Protein 6J9Y (pdb70)

Secondary structure (DSSP, 8-state):
--EEEEE---TTSTTHHHHHHHHHHHHHHHHT-EEEEE---SSHHHHHHHHHHHHHTT-TT-SEEEEETT-HHHHGGGB---GGGS-HHHHTTS-HHHHHHTEETTEE--EEEEEEE-EEEEEHHHHHHTT--S--SBHHHHHHHHHHHHHHHHHTT-TT-EEEE---SSSHHHHHHHHHHHHHTT---SB-TTS-B---SHHHHHHHHHHHHHBTTTB-GGGGG--HHHHHHHHHTT-EEEEEE-THHHHHHTSTT-TTTTSEEEEPPPBSSTTSPP--BEEEEEEEEBTT-S-HHHHHHHHHHHTSHHHHHHHHHHH-PEES-GGGGG-HHHHHH-THHHHHHHHHHTPBPPTHHHHGGGHHHHHHHHHHHHHHHHTTSS-HHHHHHHHHHHHHHHHTT---

B-factor: mean 18.44, std 10.46, range [7.39, 80.71]

Nearest PDB structures (foldseek):
  6jar-assembly1_A  TM=1.002E+00  e=4.541E-78  Thermus thermophilus HB8
  6jbe-assembly1_A  TM=1.002E+00  e=1.506E-77  Thermus thermophilus HB8
  6j9w-assembly1_A  TM=1.002E+00  e=2.460E-77  Thermus thermophilus HB8
  6jai-assembly1_A  TM=1.002E+00  e=6.215E-77  Thermus thermophilus HB8
  6jaz-assembly1_A  TM=1.002E+00  e=1.262E-76  Thermus thermophilus HB8

CATH classification: 3.40.190.10

Organism: Thermus thermophilus (strain ATCC 27634 / DSM 579 / HB8) (NCBI:txid300852)

Structure (mmCIF, N/CA/C/O backbone):
data_6J9Y
#
_entry.id   6J9Y
#
_cell.length_a   85.240
_cell.length_b   85.240
_cell.length_c   145.680
_cell.angle_alpha   90.000
_cell.angle_beta   90.000
_cell.angle_gamma   90.000
#
_symmetry.space_group_name_H-M   'P 41 21 2'
#
loop_
_entity.id
_entity.type
_entity.pdbx_description
1 polymer 'ABC transporter, periplasmic substrate-binding protein'
2 branched alpha-D-glucopyranose-(1-4)-alpha-D-glucopyranose
3 non-polymer 'CITRIC ACID'
4 non-polymer 1,2-ETHANEDIOL
5 non-polymer 'CARBONATE ION'
6 water water
#
loop_
_atom_site.group_PDB
_atom_site.id
_atom_site.type_symbol
_atom_site.label_atom_id
_atom_site.label_alt_id
_atom_site.label_comp_id
_atom_site.label_asym_id
_atom_site.label_entity_id
_atom_site.label_seq_id
_atom_site.pdbx_PDB_ins_code
_atom_site.Cartn_x
_atom_site.Cartn_y
_atom_site.Cartn_z
_atom_site.occupancy
_atom_site.B_iso_or_equiv
_atom_site.auth_seq_id
_atom_site.auth_comp_id
_atom_site.auth_asym_id
_atom_site.auth_atom_id
_atom_site.pdbx_PDB_model_num
ATOM 1 N N . GLY A 1 3 ? -24.500 -52.481 -36.993 1.00 41.01 3 GLY A N 1
ATOM 2 C CA . GLY A 1 3 ? -25.224 -51.687 -35.941 1.00 39.89 3 GLY A CA 1
ATOM 3 C C . GLY A 1 3 ? -24.480 -50.392 -35.700 1.00 33.95 3 GLY A C 1
ATOM 4 O O . GLY A 1 3 ? -23.477 -50.158 -36.340 1.00 35.38 3 GLY A O 1
ATOM 5 N N . PRO A 1 4 ? -24.965 -49.558 -34.751 1.00 31.87 4 PRO A N 1
ATOM 6 C CA . PRO A 1 4 ? -24.324 -48.278 -34.441 1.00 29.21 4 PRO A CA 1
ATOM 7 C C . PRO A 1 4 ? -22.827 -48.426 -34.089 1.00 24.68 4 PRO A C 1
ATOM 8 O O . PRO A 1 4 ? -22.400 -49.436 -33.514 1.00 25.46 4 PRO A O 1
ATOM 12 N N . VAL A 1 5 ? -22.076 -47.357 -34.365 1.00 23.37 5 VAL A N 1
ATOM 13 C CA . VAL A 1 5 ? -20.713 -47.287 -33.901 1.00 20.92 5 VAL A CA 1
ATOM 14 C C . VAL A 1 5 ? -20.752 -46.164 -32.843 1.00 20.28 5 VAL A C 1
ATOM 15 O O . VAL A 1 5 ? -21.074 -45.007 -33.179 1.00 23.02 5 VAL A O 1
ATOM 19 N N . ILE A 1 6 ? -20.374 -46.491 -31.617 1.00 17.62 6 ILE A N 1
ATOM 20 C CA . ILE A 1 6 ? -20.437 -45.477 -30.519 1.00 16.54 6 ILE A CA 1
ATOM 21 C C . ILE A 1 6 ? -19.009 -44.913 -30.373 1.00 16.69 6 ILE A C 1
ATOM 22 O O . ILE A 1 6 ? -18.044 -45.650 -30.170 1.00 17.89 6 ILE A O 1
ATOM 27 N N . ARG A 1 7 ? -18.874 -43.615 -30.515 1.00 15.27 7 ARG A N 1
ATOM 28 C CA . ARG A 1 7 ? -17.599 -42.968 -30.690 1.00 14.05 7 ARG A CA 1
ATOM 29 C C . ARG A 1 7 ? -17.401 -42.095 -29.425 1.00 14.87 7 ARG A C 1
ATOM 30 O O . ARG A 1 7 ? -18.297 -41.339 -29.008 1.00 14.63 7 ARG A O 1
ATOM 38 N N . VAL A 1 8 ? -16.224 -42.266 -28.815 1.00 13.05 8 VAL A N 1
ATOM 39 C CA . VAL A 1 8 ? -15.956 -41.656 -27.499 1.00 12.77 8 VAL A CA 1
ATOM 40 C C . VAL A 1 8 ? -14.723 -40.745 -27.611 1.00 12.50 8 VAL A C 1
ATOM 41 O O . VAL A 1 8 ? -13.632 -41.209 -27.991 1.00 11.92 8 VAL A O 1
ATOM 45 N N . ALA A 1 9 ? -14.879 -39.483 -27.210 1.00 12.41 9 ALA A N 1
ATOM 46 C CA . ALA A 1 9 ? -13.770 -38.533 -27.070 1.00 13.55 9 ALA A CA 1
ATOM 47 C C . ALA A 1 9 ? -13.407 -38.476 -25.616 1.00 15.46 9 ALA A C 1
ATOM 48 O O . ALA A 1 9 ? -14.124 -37.929 -24.800 1.00 14.25 9 ALA A O 1
ATOM 50 N N . GLY A 1 10 ? -12.349 -39.223 -25.331 1.00 17.73 10 GLY A N 1
ATOM 51 C CA . GLY A 1 10 ? -12.071 -39.576 -24.001 1.00 21.94 10 GLY A CA 1
ATOM 52 C C . GLY A 1 10 ? -10.736 -39.022 -23.640 1.00 17.24 10 GLY A C 1
ATOM 53 O O . GLY A 1 10 ? -10.214 -38.100 -24.349 1.00 17.87 10 GLY A O 1
ATOM 54 N N . ASP A 1 11 ? -10.215 -39.578 -22.642 1.00 16.68 11 ASP A N 1
ATOM 55 C CA . ASP A 1 11 ? -8.969 -38.965 -21.917 1.00 15.16 11 ASP A CA 1
ATOM 56 C C . ASP A 1 11 ? -7.803 -39.068 -22.903 1.00 16.58 11 ASP A C 1
ATOM 57 O O . ASP A 1 11 ? -7.756 -40.029 -23.809 1.00 19.52 11 ASP A O 1
ATOM 62 N N . SER A 1 12 ? -6.730 -38.410 -22.587 1.00 11.84 12 SER A N 1
ATOM 63 C CA . SER A 1 12 ? -5.647 -38.299 -23.551 1.00 11.39 12 SER A CA 1
ATOM 64 C C . SER A 1 12 ? -4.603 -39.382 -23.381 1.00 11.85 12 SER A C 1
ATOM 65 O O . SER A 1 12 ? -4.111 -39.620 -22.217 1.00 12.39 12 SER A O 1
ATOM 68 N N . THR A 1 13 ? -4.084 -39.970 -24.467 1.00 11.33 13 THR A N 1
ATOM 69 C CA . THR A 1 13 ? -2.946 -40.834 -24.368 1.00 12.20 13 THR A CA 1
ATOM 70 C C . THR A 1 13 ? -1.650 -40.137 -24.081 1.00 13.26 13 THR A C 1
ATOM 71 O O . THR A 1 13 ? -0.644 -40.787 -23.803 1.00 14.97 13 THR A O 1
ATOM 75 N N . ALA A 1 14 ? -1.640 -38.822 -24.026 1.00 11.62 14 ALA A N 1
ATOM 76 C CA . ALA A 1 14 ? -0.470 -38.031 -23.700 1.00 12.79 14 ALA A CA 1
ATOM 77 C C . ALA A 1 14 ? -0.340 -37.740 -22.225 1.00 13.26 14 ALA A C 1
ATOM 78 O O . ALA A 1 14 ? 0.541 -37.007 -21.842 1.00 15.27 14 ALA A O 1
ATOM 80 N N . VAL A 1 15 ? -1.299 -38.180 -21.385 1.00 11.92 15 VAL A N 1
ATOM 81 C CA . VAL A 1 15 ? -1.158 -38.050 -19.945 1.00 11.36 15 VAL A CA 1
ATOM 82 C C . VAL A 1 15 ? -1.213 -39.408 -19.272 1.00 12.42 15 VAL A C 1
ATOM 83 O O . VAL A 1 15 ? -2.281 -40.019 -19.102 1.00 12.12 15 VAL A O 1
ATOM 87 N N . GLY A 1 16 ? -0.038 -39.853 -18.833 1.00 11.86 16 GLY A N 1
ATOM 88 C CA . GLY A 1 16 ? 0.034 -41.158 -18.166 1.00 11.53 16 GLY A CA 1
ATOM 89 C C . GLY A 1 16 ? -0.661 -42.249 -18.932 1.00 12.99 16 GLY A C 1
ATOM 90 O O . GLY A 1 16 ? -0.437 -42.346 -20.127 1.00 13.34 16 GLY A O 1
ATOM 91 N N . GLU A 1 17 ? -1.372 -43.122 -18.244 1.00 12.22 17 GLU A N 1
ATOM 92 C CA . GLU A 1 17 ? -2.065 -44.254 -18.816 1.00 13.60 17 GLU A CA 1
ATOM 93 C C . GLU A 1 17 ? -3.522 -43.975 -19.042 1.00 13.64 17 GLU A C 1
ATOM 94 O O . GLU A 1 17 ? -4.255 -44.896 -19.416 1.00 13.67 17 GLU A O 1
ATOM 100 N N . GLY A 1 18 ? -3.982 -42.735 -18.828 1.00 12.84 18 GLY A N 1
ATOM 101 C CA . GLY A 1 18 ? -5.399 -42.464 -18.854 1.00 12.71 18 GLY A CA 1
ATOM 102 C C . GLY A 1 18 ? -6.103 -42.837 -20.164 1.00 12.94 18 GLY A C 1
ATOM 103 O O . GLY A 1 18 ? -7.166 -43.384 -20.210 1.00 13.51 18 GLY A O 1
ATOM 104 N N . GLY A 1 19 ? -5.522 -42.396 -21.277 1.00 13.06 19 GLY A N 1
ATOM 105 C CA . GLY A 1 19 ? -6.136 -42.608 -22.556 1.00 12.64 19 GLY A CA 1
ATOM 106 C C . GLY A 1 19 ? -6.059 -44.025 -22.972 1.00 11.48 19 GLY A C 1
ATOM 107 O O . GLY A 1 19 ? -7.022 -44.567 -23.518 1.00 13.46 19 GLY A O 1
ATOM 108 N N . ARG A 1 20 ? -4.956 -44.701 -22.695 1.00 12.69 20 ARG A N 1
ATOM 109 C CA . ARG A 1 20 ? -4.859 -46.154 -22.986 1.00 14.81 20 ARG A CA 1
ATOM 110 C C . ARG A 1 20 ? -5.875 -46.982 -22.212 1.00 13.46 20 ARG A C 1
ATOM 111 O O . ARG A 1 20 ? -6.567 -47.818 -22.747 1.00 14.48 20 ARG A O 1
ATOM 119 N N . TRP A 1 21 ? -5.976 -46.662 -20.926 1.00 13.25 21 TRP A N 1
ATOM 120 C CA . TRP A 1 21 ? -6.952 -47.317 -20.074 1.00 12.88 21 TRP A CA 1
ATOM 121 C C . TRP A 1 21 ? -8.360 -47.060 -20.466 1.00 13.03 21 TRP A C 1
ATOM 122 O O . TRP A 1 21 ? -9.198 -47.993 -20.502 1.00 13.47 21 TRP A O 1
ATOM 133 N N . MET A 1 22 ? -8.678 -45.828 -20.796 1.00 12.56 22 MET A N 1
ATOM 134 C CA . MET A 1 22 ? -10.051 -45.464 -21.137 1.00 12.77 22 MET A CA 1
ATOM 135 C C . MET A 1 22 ? -10.463 -46.182 -22.425 1.00 13.10 22 MET A C 1
ATOM 136 O O . MET A 1 22 ? -11.535 -46.726 -22.501 1.00 12.64 22 MET A O 1
ATOM 141 N N . LYS A 1 23 ? -9.533 -46.236 -23.384 1.00 12.56 23 LYS A N 1
ATOM 142 C CA . LYS A 1 23 ? -9.850 -46.968 -24.648 1.00 14.28 23 LYS A CA 1
ATOM 143 C C . LYS A 1 23 ? -10.102 -48.446 -24.312 1.00 15.93 23 LYS A C 1
ATOM 144 O O . LYS A 1 23 ? -11.081 -49.044 -24.797 1.00 16.58 23 LYS A O 1
ATOM 150 N N . GLU A 1 24 ? -9.288 -49.006 -23.410 1.00 14.02 24 GLU A N 1
ATOM 151 C CA . GLU A 1 24 ? -9.496 -50.396 -23.009 1.00 15.40 24 GLU A CA 1
ATOM 152 C C . GLU A 1 24 ? -10.918 -50.614 -22.407 1.00 14.84 24 GLU A C 1
ATOM 153 O O . GLU A 1 24 ? -11.643 -51.615 -22.628 1.00 15.84 24 GLU A O 1
ATOM 159 N N . MET A 1 25 ? -11.348 -49.656 -21.569 1.00 13.56 25 MET A N 1
ATOM 160 C CA . MET A 1 25 ? -12.642 -49.772 -20.953 1.00 13.52 25 MET A CA 1
ATOM 161 C C . MET A 1 25 ? -13.784 -49.676 -21.963 1.00 13.58 25 MET A C 1
ATOM 162 O O . MET A 1 25 ? -14.746 -50.387 -21.875 1.00 15.11 25 MET A O 1
ATOM 167 N N . VAL A 1 26 ? -13.645 -48.778 -22.938 1.00 13.38 26 VAL A N 1
ATOM 168 C CA . VAL A 1 26 ? -14.640 -48.581 -23.967 1.00 12.92 26 VAL A CA 1
ATOM 169 C C . VAL A 1 26 ? -14.681 -49.867 -24.825 1.00 13.81 26 VAL A C 1
ATOM 170 O O . VAL A 1 26 ? -15.804 -50.312 -25.164 1.00 15.81 26 VAL A O 1
ATOM 174 N N . GLU A 1 27 ? -13.521 -50.407 -25.157 1.00 14.63 27 GLU A N 1
ATOM 175 C CA . GLU A 1 27 ? -13.488 -51.683 -25.916 1.00 16.84 27 GLU A CA 1
ATOM 176 C C . GLU A 1 27 ? -14.138 -52.794 -25.141 1.00 18.06 27 GLU A C 1
ATOM 177 O O . GLU A 1 27 ? -14.854 -53.646 -25.755 1.00 18.85 27 GLU A O 1
ATOM 183 N N . ALA A 1 28 ? -13.953 -52.835 -23.831 1.00 17.59 28 ALA A N 1
ATOM 184 C CA . ALA A 1 28 ? -14.555 -53.900 -22.995 1.00 17.75 28 ALA A CA 1
ATOM 185 C C . ALA A 1 28 ? -16.060 -53.806 -23.015 1.00 20.81 28 ALA A C 1
ATOM 186 O O . ALA A 1 28 ? -16.752 -54.849 -23.119 1.00 21.70 28 ALA A O 1
ATOM 188 N N . TRP A 1 29 ? -16.607 -52.570 -22.967 1.00 17.07 29 TRP A N 1
ATOM 189 C CA . TRP A 1 29 ? -18.033 -52.350 -23.047 1.00 17.20 29 TRP A CA 1
ATOM 190 C C . TRP A 1 29 ? -18.537 -52.810 -24.426 1.00 16.88 29 TRP A C 1
ATOM 191 O O . TRP A 1 29 ? -19.604 -53.441 -24.514 1.00 19.43 29 TRP A O 1
ATOM 202 N N . GLY A 1 30 ? -17.818 -52.456 -25.477 1.00 17.65 30 GLY A N 1
ATOM 203 C CA . GLY A 1 30 ? -18.254 -52.845 -26.834 1.00 17.20 30 GLY A CA 1
ATOM 204 C C . GLY A 1 30 ? -18.286 -54.365 -26.950 1.00 20.32 30 GLY A C 1
ATOM 205 O O . GLY A 1 30 ? -19.261 -54.922 -27.464 1.00 21.50 30 GLY A O 1
ATOM 206 N N . LYS A 1 31 ? -17.299 -55.015 -26.392 1.00 20.78 31 LYS A N 1
ATOM 207 C CA . LYS A 1 31 ? -17.260 -56.498 -26.457 1.00 25.18 31 LYS A CA 1
ATOM 208 C C . LYS A 1 31 ? -18.377 -57.095 -25.607 1.00 25.29 31 LYS A C 1
ATOM 209 O O . LYS A 1 31 ? -19.051 -58.082 -26.048 1.00 27.13 31 LYS A O 1
ATOM 215 N N . LYS A 1 32 ? -18.638 -56.550 -24.431 1.00 23.22 32 LYS A N 1
ATOM 216 C CA . LYS A 1 32 ? -19.668 -57.051 -23.544 1.00 26.27 32 LYS A CA 1
ATOM 217 C C . LYS A 1 32 ? -21.064 -56.949 -24.133 1.00 28.45 32 LYS A C 1
ATOM 218 O O . LYS A 1 32 ? -21.908 -57.837 -23.929 1.00 27.68 32 LYS A O 1
ATOM 224 N N . THR A 1 33 ? -21.321 -55.887 -24.873 1.00 21.00 33 THR A N 1
ATOM 225 C CA . THR A 1 33 ? -22.632 -55.572 -25.352 1.00 22.01 33 THR A CA 1
ATOM 226 C C . THR A 1 33 ? -22.795 -55.936 -26.835 1.00 23.54 33 THR A C 1
ATOM 227 O O . THR A 1 33 ? -23.871 -55.751 -27.389 1.00 25.89 33 THR A O 1
ATOM 231 N N . GLY A 1 34 ? -21.732 -56.317 -27.490 1.00 21.70 34 GLY A N 1
ATOM 232 C CA . GLY A 1 34 ? -21.719 -56.514 -28.932 1.00 23.52 34 GLY A CA 1
ATOM 233 C C . GLY A 1 34 ? -22.012 -55.264 -29.706 1.00 26.09 34 GLY A C 1
ATOM 234 O O . GLY A 1 34 ? -22.855 -55.232 -30.594 1.00 27.10 34 GLY A O 1
ATOM 235 N N . THR A 1 35 ? -21.305 -54.172 -29.339 1.00 18.70 35 THR A N 1
ATOM 236 C CA . THR A 1 35 ? -21.501 -52.873 -29.999 1.00 20.88 35 THR A CA 1
ATOM 237 C C . THR A 1 35 ? -20.184 -52.426 -30.549 1.00 20.89 35 THR A C 1
ATOM 238 O O . THR A 1 35 ? -19.135 -52.501 -29.828 1.00 20.76 35 THR A O 1
ATOM 242 N N . ARG A 1 36 ? -20.179 -51.932 -31.778 1.00 18.65 36 ARG A N 1
ATOM 243 C CA . ARG A 1 36 ? -18.961 -51.386 -32.330 1.00 19.33 36 ARG A CA 1
ATOM 244 C C . ARG A 1 36 ? -18.687 -50.032 -31.574 1.00 18.77 36 ARG A C 1
ATOM 245 O O . ARG A 1 36 ? -19.611 -49.270 -31.319 1.00 18.20 36 ARG A O 1
ATOM 253 N N . VAL A 1 37 ? -17.415 -49.793 -31.372 1.00 18.39 37 VAL A N 1
ATOM 254 C CA . VAL A 1 37 ? -16.926 -48.559 -30.694 1.00 17.09 37 VAL A CA 1
ATOM 255 C C . VAL A 1 37 ? -15.724 -48.021 -31.392 1.00 17.16 37 VAL A C 1
ATOM 256 O O . VAL A 1 37 ? -14.950 -48.765 -32.024 1.00 17.75 37 VAL A O 1
ATOM 260 N N . GLU A 1 38 ? -15.492 -46.702 -31.255 1.00 15.71 38 GLU A N 1
ATOM 261 C CA . GLU A 1 38 ? -14.301 -46.067 -31.704 1.00 15.73 38 GLU A CA 1
ATOM 262 C C . GLU A 1 38 ? -13.861 -45.035 -30.631 1.00 15.81 38 GLU A C 1
ATOM 263 O O . GLU A 1 38 ? -14.728 -44.405 -30.014 1.00 16.11 38 GLU A O 1
ATOM 269 N N . TYR A 1 39 ? -12.563 -44.928 -30.466 1.00 14.69 39 TYR A N 1
ATOM 270 C CA . TYR A 1 39 ? -12.000 -43.983 -29.469 1.00 14.41 39 TYR A CA 1
ATOM 271 C C . TYR A 1 39 ? -11.313 -42.887 -30.153 1.00 14.98 39 TYR A C 1
ATOM 272 O O . TYR A 1 39 ? -10.483 -43.160 -31.096 1.00 17.02 39 TYR A O 1
ATOM 281 N N . ILE A 1 40 ? -11.681 -41.656 -29.808 1.00 14.00 40 ILE A N 1
ATOM 282 C CA . ILE A 1 40 ? -11.061 -40.477 -30.391 1.00 13.44 40 ILE A CA 1
ATOM 283 C C . ILE A 1 40 ? -10.175 -39.842 -29.301 1.00 12.92 40 ILE A C 1
ATOM 284 O O . ILE A 1 40 ? -10.617 -39.508 -28.200 1.00 13.77 40 ILE A O 1
ATOM 289 N N . ASP A 1 41 ? -8.892 -39.778 -29.595 1.00 11.45 41 ASP A N 1
ATOM 290 C CA . ASP A 1 41 ? -7.874 -39.241 -28.664 1.00 12.64 41 ASP A CA 1
ATOM 291 C C . ASP A 1 41 ? -7.989 -37.721 -28.598 1.00 13.03 41 ASP A C 1
ATOM 292 O O . ASP A 1 41 ? -8.681 -37.045 -29.337 1.00 13.89 41 ASP A O 1
ATOM 297 N N . SER A 1 42 ? -7.358 -37.178 -27.570 1.00 12.44 42 SER A N 1
ATOM 298 C CA A SER A 1 42 ? -7.403 -35.747 -27.254 0.50 12.16 42 SER A CA 1
ATOM 299 C CA B SER A 1 42 ? -7.397 -35.749 -27.237 0.50 11.97 42 SER A CA 1
ATOM 300 C C . SER A 1 42 ? -6.017 -35.238 -26.873 1.00 11.43 42 SER A C 1
ATOM 301 O O . SER A 1 42 ? -5.151 -36.025 -26.504 1.00 11.12 42 SER A O 1
ATOM 306 N N . PRO A 1 43 ? -5.829 -33.931 -26.952 1.00 10.61 43 PRO A N 1
ATOM 307 C CA . PRO A 1 43 ? -4.574 -33.347 -26.451 1.00 10.97 43 PRO A CA 1
ATOM 308 C C . PRO A 1 43 ? -4.490 -33.462 -24.963 1.00 10.82 43 PRO A C 1
ATOM 309 O O . PRO A 1 43 ? -5.510 -33.622 -24.271 1.00 10.04 43 PRO A O 1
ATOM 313 N N . ALA A 1 44 ? -3.294 -33.318 -24.433 1.00 10.38 44 ALA A N 1
ATOM 314 C CA . ALA A 1 44 ? -3.062 -33.426 -22.992 1.00 10.61 44 ALA A CA 1
ATOM 315 C C . ALA A 1 44 ? -3.826 -32.413 -22.148 1.00 10.20 44 ALA A C 1
ATOM 316 O O . ALA A 1 44 ? -4.479 -32.819 -21.179 1.00 11.06 44 ALA A O 1
ATOM 318 N N . ASP A 1 45 ? -3.745 -31.171 -22.535 1.00 10.35 45 ASP A N 1
ATOM 319 C CA . ASP A 1 45 ? -4.237 -30.095 -21.618 1.00 9.55 45 ASP A CA 1
ATOM 320 C C . ASP A 1 45 ? -5.736 -29.879 -21.754 1.00 9.86 45 ASP A C 1
ATOM 321 O O . ASP A 1 45 ? -6.284 -29.756 -22.864 1.00 10.49 45 ASP A O 1
ATOM 326 N N . THR A 1 46 ? -6.399 -29.743 -20.603 1.00 10.18 46 THR A N 1
ATOM 327 C CA . THR A 1 46 ? -7.847 -29.589 -20.590 1.00 8.88 46 THR A CA 1
ATOM 328 C C . THR A 1 46 ? -8.344 -28.460 -21.504 1.00 8.81 46 THR A C 1
ATOM 329 O O . THR A 1 46 ? -9.330 -28.651 -22.214 1.00 9.63 46 THR A O 1
ATOM 333 N N . ASN A 1 47 ? -7.675 -27.293 -21.468 1.00 8.96 47 ASN A N 1
ATOM 334 C CA . ASN A 1 47 ? -8.148 -26.144 -22.248 1.00 10.41 47 ASN A CA 1
ATOM 335 C C . ASN A 1 47 ? -8.017 -26.428 -23.756 1.00 10.23 47 ASN A C 1
ATOM 336 O O . ASN A 1 47 ? -8.880 -25.917 -24.527 1.00 10.30 47 ASN A O 1
ATOM 341 N N . ASP A 1 48 ? -7.028 -27.226 -24.154 1.00 10.48 48 ASP A N 1
ATOM 342 C CA . ASP A 1 48 ? -6.958 -27.660 -25.566 1.00 11.29 48 ASP A CA 1
ATOM 343 C C . ASP A 1 48 ? -8.054 -28.618 -25.929 1.00 10.57 48 ASP A C 1
ATOM 344 O O . ASP A 1 48 ? -8.581 -28.610 -27.079 1.00 11.15 48 ASP A O 1
ATOM 349 N N . ARG A 1 49 ? -8.414 -29.487 -24.973 1.00 9.27 49 ARG A N 1
ATOM 350 C CA . ARG A 1 49 ? -9.525 -30.374 -25.232 1.00 9.14 49 ARG A CA 1
ATOM 351 C C . ARG A 1 49 ? -10.822 -29.639 -25.394 1.00 9.57 49 ARG A C 1
ATOM 352 O O . ARG A 1 49 ? -11.635 -29.959 -26.267 1.00 9.86 49 ARG A O 1
ATOM 360 N N . LEU A 1 50 ? -11.050 -28.618 -24.546 1.00 9.39 50 LEU A N 1
ATOM 361 C CA . LEU A 1 50 ? -12.287 -27.831 -24.635 1.00 9.40 50 LEU A CA 1
ATOM 362 C C . LEU A 1 50 ? -12.393 -27.226 -26.032 1.00 10.46 50 LEU A C 1
ATOM 363 O O . LEU A 1 50 ? -13.436 -27.326 -26.652 1.00 11.24 50 LEU A O 1
ATOM 368 N N . ALA A 1 51 ? -11.302 -26.671 -26.528 1.00 10.53 51 ALA A N 1
ATOM 369 C CA . ALA A 1 51 ? -11.357 -26.007 -27.844 1.00 11.31 51 ALA A CA 1
ATOM 370 C C . ALA A 1 51 ? -11.637 -27.047 -28.955 1.00 11.13 51 ALA A C 1
ATOM 371 O O . ALA A 1 51 ? -12.405 -26.773 -29.877 1.00 13.39 51 ALA A O 1
ATOM 373 N N . LEU A 1 52 ? -11.038 -28.224 -28.838 1.00 9.72 52 LEU A N 1
ATOM 374 C CA . LEU A 1 52 ? -11.281 -29.309 -29.817 1.00 10.86 52 LEU A CA 1
ATOM 375 C C . LEU A 1 52 ? -12.736 -29.662 -29.775 1.00 10.95 52 LEU A C 1
ATOM 376 O O . LEU A 1 52 ? -13.427 -29.789 -30.818 1.00 10.45 52 LEU A O 1
ATOM 381 N N . TYR A 1 53 ? -13.275 -29.959 -28.592 1.00 10.10 53 TYR A N 1
ATOM 382 C CA . TYR A 1 53 ? -14.660 -30.412 -28.487 1.00 10.49 53 TYR A CA 1
ATOM 383 C C . TYR A 1 53 ? -15.654 -29.327 -28.901 1.00 10.04 53 TYR A C 1
ATOM 384 O O . TYR A 1 53 ? -16.680 -29.692 -29.537 1.00 11.28 53 TYR A O 1
ATOM 393 N N . GLN A 1 54 ? -15.322 -28.062 -28.677 1.00 9.96 54 GLN A N 1
ATOM 394 C CA A GLN A 1 54 ? -16.178 -26.982 -29.128 0.50 10.69 54 GLN A CA 1
ATOM 395 C CA B GLN A 1 54 ? -16.151 -26.928 -29.115 0.50 11.58 54 GLN A CA 1
ATOM 396 C C . GLN A 1 54 ? -16.336 -26.986 -30.631 1.00 11.80 54 GLN A C 1
ATOM 397 O O . GLN A 1 54 ? -17.358 -26.518 -31.124 1.00 11.63 54 GLN A O 1
ATOM 408 N N . GLN A 1 55 ? -15.313 -27.455 -31.377 1.00 11.21 55 GLN A N 1
ATOM 409 C CA . GLN A 1 55 ? -15.492 -27.540 -32.850 1.00 10.55 55 GLN A CA 1
ATOM 410 C C . GLN A 1 55 ? -16.625 -28.503 -33.137 1.00 10.50 55 GLN A C 1
ATOM 411 O O . GLN A 1 55 ? -17.469 -28.257 -34.070 1.00 11.65 55 GLN A O 1
ATOM 417 N N . TYR A 1 56 ? -16.670 -29.674 -32.503 1.00 9.71 56 TYR A N 1
ATOM 418 C CA . TYR A 1 56 ? -17.706 -30.651 -32.752 1.00 9.94 56 TYR A CA 1
ATOM 419 C C . TYR A 1 56 ? -19.083 -30.037 -32.308 1.00 10.99 56 TYR A C 1
ATOM 420 O O . TYR A 1 56 ? -20.104 -30.197 -33.029 1.00 12.41 56 TYR A O 1
ATOM 429 N N . TRP A 1 57 ? -19.113 -29.445 -31.138 1.00 11.07 57 TRP A N 1
ATOM 430 C CA . TRP A 1 57 ? -20.359 -28.892 -30.632 1.00 12.34 57 TRP A CA 1
ATOM 431 C C . TRP A 1 57 ? -20.944 -27.795 -31.513 1.00 12.39 57 TRP A C 1
ATOM 432 O O . TRP A 1 57 ? -22.177 -27.814 -31.785 1.00 12.55 57 TRP A O 1
ATOM 443 N N . ALA A 1 58 ? -20.102 -26.914 -31.975 1.00 12.06 58 ALA A N 1
ATOM 444 C CA . ALA A 1 58 ? -20.559 -25.796 -32.812 1.00 12.54 58 ALA A CA 1
ATOM 445 C C . ALA A 1 58 ? -21.184 -26.386 -34.051 1.00 13.77 58 ALA A C 1
ATOM 446 O O . ALA A 1 58 ? -22.157 -25.811 -34.561 1.00 13.55 58 ALA A O 1
ATOM 448 N N . ALA A 1 59 ? -20.596 -27.455 -34.601 1.00 12.17 59 ALA A N 1
ATOM 449 C CA . ALA A 1 59 ? -21.106 -28.110 -35.798 1.00 12.73 59 ALA A CA 1
ATOM 450 C C . ALA A 1 59 ? -22.324 -29.024 -35.560 1.00 13.27 59 ALA A C 1
ATOM 451 O O . ALA A 1 59 ? -22.870 -29.666 -36.486 1.00 13.96 59 ALA A O 1
ATOM 453 N N . ARG A 1 60 ? -22.803 -29.155 -34.298 1.00 12.42 60 ARG A N 1
ATOM 454 C CA . ARG A 1 60 ? -23.842 -30.152 -33.950 1.00 11.98 60 ARG A CA 1
ATOM 455 C C . ARG A 1 60 ? -23.480 -31.527 -34.444 1.00 12.63 60 ARG A C 1
ATOM 456 O O . ARG A 1 60 ? -24.279 -32.320 -34.958 1.00 13.45 60 ARG A O 1
ATOM 464 N N . SER A 1 61 ? -22.194 -31.865 -34.254 1.00 12.27 61 SER A N 1
ATOM 465 C CA . SER A 1 61 ? -21.656 -33.002 -34.961 1.00 13.16 61 SER A CA 1
ATOM 466 C C . SER A 1 61 ? -22.122 -34.325 -34.367 1.00 14.73 61 SER A C 1
ATOM 467 O O . SER A 1 61 ? -21.978 -34.562 -33.109 1.00 13.51 61 SER A O 1
ATOM 470 N N . PRO A 1 62 ? -22.579 -35.291 -35.159 1.00 14.24 62 PRO A N 1
ATOM 471 C CA . PRO A 1 62 ? -22.960 -36.587 -34.644 1.00 13.37 62 PRO A CA 1
ATOM 472 C C . PRO A 1 62 ? -21.734 -37.542 -34.541 1.00 13.18 62 PRO A C 1
ATOM 473 O O . PRO A 1 62 ? -21.915 -38.687 -34.175 1.00 15.47 62 PRO A O 1
ATOM 477 N N . ASP A 1 63 ? -20.518 -37.014 -34.809 1.00 12.79 63 ASP A N 1
ATOM 478 C CA . ASP A 1 63 ? -19.354 -37.850 -34.960 1.00 14.02 63 ASP A CA 1
ATOM 479 C C . ASP A 1 63 ? -18.722 -38.257 -33.615 1.00 14.98 63 ASP A C 1
ATOM 480 O O . ASP A 1 63 ? -17.793 -39.059 -33.619 1.00 17.42 63 ASP A O 1
ATOM 485 N N . VAL A 1 64 ? -19.222 -37.710 -32.488 1.00 12.85 64 VAL A N 1
ATOM 486 C CA . VAL A 1 64 ? -18.803 -38.178 -31.180 1.00 13.16 64 VAL A CA 1
ATOM 487 C C . VAL A 1 64 ? -20.064 -38.357 -30.374 1.00 12.90 64 VAL A C 1
ATOM 488 O O . VAL A 1 64 ? -20.949 -37.430 -30.319 1.00 13.62 64 VAL A O 1
ATOM 492 N N . ASP A 1 65 ? -20.243 -39.509 -29.751 1.00 12.90 65 ASP A N 1
ATOM 493 C CA . ASP A 1 65 ? -21.378 -39.815 -28.922 1.00 13.38 65 ASP A CA 1
ATOM 494 C C . ASP A 1 65 ? -21.239 -39.463 -27.421 1.00 12.09 65 ASP A C 1
ATOM 495 O O . ASP A 1 65 ? -22.227 -39.109 -26.766 1.00 12.10 65 ASP A O 1
ATOM 500 N N . VAL A 1 66 ? -20.020 -39.641 -26.923 1.00 12.24 66 VAL A N 1
ATOM 501 C CA . VAL A 1 66 ? -19.717 -39.531 -25.501 1.00 12.00 66 VAL A CA 1
ATOM 502 C C . VAL A 1 66 ? -18.438 -38.701 -25.384 1.00 12.13 66 VAL A C 1
ATOM 503 O O . VAL A 1 66 ? -17.459 -38.947 -26.105 1.00 12.37 66 VAL A O 1
ATOM 507 N N . TYR A 1 67 ? -18.466 -37.709 -24.488 1.00 12.09 67 TYR A N 1
ATOM 508 C CA . TYR A 1 67 ? -17.281 -36.864 -24.223 1.00 10.69 67 TYR A CA 1
ATOM 509 C C . TYR A 1 67 ? -16.942 -36.995 -22.739 1.00 11.34 67 TYR A C 1
ATOM 510 O O . TYR A 1 67 ? -17.820 -36.978 -21.872 1.00 11.65 67 TYR A O 1
ATOM 519 N N . MET A 1 68 ? -15.650 -37.022 -22.429 1.00 10.08 68 MET A N 1
ATOM 520 C CA . MET A 1 68 ? -15.148 -36.922 -21.045 1.00 10.39 68 MET A CA 1
ATOM 521 C C . MET A 1 68 ? -14.883 -35.449 -20.783 1.00 10.26 68 MET A C 1
ATOM 522 O O . MET A 1 68 ? -14.008 -34.845 -21.466 1.00 10.68 68 MET A O 1
ATOM 527 N N . ILE A 1 69 ? -15.620 -34.860 -19.828 1.00 9.12 69 ILE A N 1
ATOM 528 C CA . ILE A 1 69 ? -15.633 -33.411 -19.625 1.00 10.07 69 ILE A CA 1
ATOM 529 C C . ILE A 1 69 ? -15.070 -33.036 -18.233 1.00 8.99 69 ILE A C 1
ATOM 530 O O . ILE A 1 69 ? -15.212 -33.813 -17.265 1.00 9.55 69 ILE A O 1
ATOM 535 N N . ASP A 1 70 ? -14.441 -31.870 -18.148 1.00 8.94 70 ASP A N 1
ATOM 536 C CA . ASP A 1 70 ? -13.779 -31.430 -16.927 1.00 8.54 70 ASP A CA 1
ATOM 537 C C . ASP A 1 70 ? -14.859 -30.910 -15.934 1.00 9.48 70 ASP A C 1
ATOM 538 O O . ASP A 1 70 ? -15.922 -30.439 -16.359 1.00 8.87 70 ASP A O 1
ATOM 543 N N . VAL A 1 71 ? -14.551 -30.977 -14.647 1.00 7.70 71 VAL A N 1
ATOM 544 C CA . VAL A 1 71 ? -15.421 -30.473 -13.576 1.00 8.94 71 VAL A CA 1
ATOM 545 C C . VAL A 1 71 ? -15.789 -29.016 -13.766 1.00 9.58 71 VAL A C 1
ATOM 546 O O . VAL A 1 71 ? -16.835 -28.581 -13.322 1.00 9.28 71 VAL A O 1
ATOM 550 N N . ILE A 1 72 ? -14.911 -28.230 -14.421 1.00 9.59 72 ILE A N 1
ATOM 551 C CA . ILE A 1 72 ? -15.060 -26.799 -14.661 1.00 9.14 72 ILE A CA 1
ATOM 552 C C . ILE A 1 72 ? -15.950 -26.517 -15.872 1.00 10.23 72 ILE A C 1
ATOM 553 O O . ILE A 1 72 ? -16.207 -25.349 -16.151 1.00 10.61 72 ILE A O 1
ATOM 558 N N . TRP A 1 73 ? -16.403 -27.535 -16.587 1.00 8.86 73 TRP A N 1
ATOM 559 C CA . TRP A 1 73 ? -17.156 -27.370 -17.834 1.00 9.44 73 TRP A CA 1
ATOM 560 C C . TRP A 1 73 ? -18.693 -27.404 -17.843 1.00 10.30 73 TRP A C 1
ATOM 561 O O . TRP A 1 73 ? -19.241 -26.860 -18.790 1.00 9.68 73 TRP A O 1
ATOM 572 N N . PRO A 1 74 ? -19.370 -28.008 -16.889 1.00 9.66 74 PRO A N 1
ATOM 573 C CA . PRO A 1 74 ? -20.843 -28.075 -17.047 1.00 10.76 74 PRO A CA 1
ATOM 574 C C . PRO A 1 74 ? -21.539 -26.806 -17.430 1.00 10.09 74 PRO A C 1
ATOM 575 O O . PRO A 1 74 ? -22.425 -26.845 -18.323 1.00 10.99 74 PRO A O 1
ATOM 579 N N . GLY A 1 75 ? -21.197 -25.704 -16.817 1.00 10.50 75 GLY A N 1
ATOM 580 C CA . GLY A 1 75 ? -21.811 -24.441 -17.163 1.00 10.85 75 GLY A CA 1
ATOM 581 C C . GLY A 1 75 ? -21.570 -23.969 -18.571 1.00 11.83 75 GLY A C 1
ATOM 582 O O . GLY A 1 75 ? -22.423 -23.250 -19.153 1.00 13.41 75 GLY A O 1
ATOM 583 N N . ILE A 1 76 ? -20.459 -24.303 -19.181 1.00 10.13 76 ILE A N 1
ATOM 584 C CA . ILE A 1 76 ? -20.158 -24.047 -20.588 1.00 11.54 76 ILE A CA 1
ATOM 585 C C . ILE A 1 76 ? -20.860 -25.046 -21.497 1.00 11.17 76 ILE A C 1
ATOM 586 O O . ILE A 1 76 ? -21.416 -24.609 -22.560 1.00 14.09 76 ILE A O 1
ATOM 591 N N . VAL A 1 77 ? -20.848 -26.335 -21.176 1.00 10.60 77 VAL A N 1
ATOM 592 C CA . VAL A 1 77 ? -21.232 -27.365 -22.123 1.00 11.66 77 VAL A CA 1
ATOM 593 C C . VAL A 1 77 ? -22.666 -27.798 -22.065 1.00 11.06 77 VAL A C 1
ATOM 594 O O . VAL A 1 77 ? -23.105 -28.568 -22.910 1.00 10.98 77 VAL A O 1
ATOM 598 N N . ALA A 1 78 ? -23.436 -27.268 -21.098 1.00 10.90 78 ALA A N 1
ATOM 599 C CA . ALA A 1 78 ? -24.775 -27.804 -20.890 1.00 11.71 78 ALA A CA 1
ATOM 600 C C . ALA A 1 78 ? -25.675 -27.895 -22.143 1.00 11.10 78 ALA A C 1
ATOM 601 O O . ALA A 1 78 ? -26.362 -28.890 -22.298 1.00 11.01 78 ALA A O 1
ATOM 603 N N . PRO A 1 79 ? -25.652 -26.877 -23.004 1.00 10.82 79 PRO A N 1
ATOM 604 C CA . PRO A 1 79 ? -26.524 -27.003 -24.226 1.00 11.53 79 PRO A CA 1
ATOM 605 C C . PRO A 1 79 ? -26.166 -28.169 -25.120 1.00 11.19 79 PRO A C 1
ATOM 606 O O . PRO A 1 79 ? -27.009 -28.744 -25.838 1.00 11.37 79 PRO A O 1
ATOM 610 N N . HIS A 1 80 ? -24.942 -28.676 -24.964 1.00 10.80 80 HIS A N 1
ATOM 611 C CA . HIS A 1 80 ? -24.418 -29.764 -25.808 1.00 10.85 80 HIS A CA 1
ATOM 612 C C . HIS A 1 80 ? -24.548 -31.151 -25.186 1.00 11.21 80 HIS A C 1
ATOM 613 O O . HIS A 1 80 ? -24.088 -32.154 -25.753 1.00 12.23 80 HIS A O 1
ATOM 620 N N . ALA A 1 81 ? -25.152 -31.192 -23.976 1.00 10.34 81 ALA A N 1
ATOM 621 C CA . ALA A 1 81 ? -25.319 -32.378 -23.228 1.00 12.04 81 ALA A CA 1
ATOM 622 C C . ALA A 1 81 ? -26.741 -32.893 -23.283 1.00 12.66 81 ALA A C 1
ATOM 623 O O . ALA A 1 81 ? -27.663 -32.105 -23.158 1.00 14.32 81 ALA A O 1
ATOM 625 N N . LEU A 1 82 ? -26.852 -34.191 -23.401 1.00 13.07 82 LEU A N 1
ATOM 626 C CA . LEU A 1 82 ? -28.168 -34.841 -23.159 1.00 12.98 82 LEU A CA 1
ATOM 627 C C . LEU A 1 82 ? -28.414 -34.870 -21.666 1.00 15.72 82 LEU A C 1
ATOM 628 O O . LEU A 1 82 ? -27.594 -35.363 -20.917 1.00 15.20 82 LEU A O 1
ATOM 633 N N . ASP A 1 83 ? -29.580 -34.471 -21.241 1.00 12.46 83 ASP A N 1
ATOM 634 C CA . ASP A 1 83 ? -29.952 -34.587 -19.829 1.00 11.91 83 ASP A CA 1
ATOM 635 C C . ASP A 1 83 ? -30.079 -36.011 -19.406 1.00 13.22 83 ASP A C 1
ATOM 636 O O . ASP A 1 83 ? -30.892 -36.803 -19.924 1.00 12.99 83 ASP A O 1
ATOM 641 N N . LEU A 1 84 ? -29.242 -36.402 -18.428 1.00 12.70 84 LEU A N 1
ATOM 642 C CA . LEU A 1 84 ? -29.186 -37.769 -17.982 1.00 12.91 84 LEU A CA 1
ATOM 643 C C . LEU A 1 84 ? -30.195 -38.034 -16.896 1.00 14.38 84 LEU A C 1
ATOM 644 O O . LEU A 1 84 ? -30.348 -39.185 -16.529 1.00 15.70 84 LEU A O 1
ATOM 649 N N . LYS A 1 85 ? -30.826 -36.997 -16.373 1.00 14.52 85 LYS A N 1
ATOM 650 C CA . LYS A 1 85 ? -31.678 -37.215 -15.187 1.00 15.55 85 LYS A CA 1
ATOM 651 C C . LYS A 1 85 ? -32.714 -38.283 -15.410 1.00 17.99 85 LYS A C 1
ATOM 652 O O . LYS A 1 85 ? -32.912 -39.132 -14.536 1.00 17.24 85 LYS A O 1
ATOM 658 N N . PRO A 1 86 ? -33.376 -38.295 -16.571 1.00 17.87 86 PRO A N 1
ATOM 659 C CA . PRO A 1 86 ? -34.428 -39.347 -16.767 1.00 19.49 86 PRO A CA 1
ATOM 660 C C . PRO A 1 86 ? -33.934 -40.752 -16.871 1.00 22.56 86 PRO A C 1
ATOM 661 O O . PRO A 1 86 ? -34.752 -41.731 -16.888 1.00 23.70 86 PRO A O 1
ATOM 665 N N . TYR A 1 87 ? -32.620 -40.936 -17.022 1.00 18.38 87 TYR A N 1
ATOM 666 C CA . TYR A 1 87 ? -32.031 -42.236 -17.262 1.00 19.03 87 TYR A CA 1
ATOM 667 C C . TYR A 1 87 ? -31.552 -42.934 -15.992 1.00 19.22 87 TYR A C 1
ATOM 668 O O . TYR A 1 87 ? -31.142 -44.095 -16.069 1.00 23.34 87 TYR A O 1
ATOM 677 N N . LEU A 1 88 ? -31.514 -42.201 -14.894 1.00 19.12 88 LEU A N 1
ATOM 678 C CA . LEU A 1 88 ? -31.023 -42.727 -13.604 1.00 22.00 88 LEU A CA 1
ATOM 679 C C . LEU A 1 88 ? -32.130 -42.651 -12.576 1.00 22.79 88 LEU A C 1
ATOM 680 O O . LEU A 1 88 ? -32.829 -41.641 -12.446 1.00 23.49 88 LEU A O 1
ATOM 685 N N . THR A 1 89 ? -32.240 -43.698 -11.770 1.00 26.72 89 THR A N 1
ATOM 686 C CA . THR A 1 89 ? -33.111 -43.585 -10.600 1.00 25.32 89 THR A CA 1
ATOM 687 C C . THR A 1 89 ? -32.469 -42.716 -9.544 1.00 28.98 89 THR A C 1
ATOM 688 O O . THR A 1 89 ? -31.243 -42.486 -9.547 1.00 24.04 89 THR A O 1
ATOM 692 N N . GLU A 1 90 ? -33.263 -42.283 -8.582 1.00 25.52 90 GLU A N 1
ATOM 693 C CA . GLU A 1 90 ? -32.765 -41.457 -7.505 1.00 27.11 90 GLU A CA 1
ATOM 694 C C . GLU A 1 90 ? -31.705 -42.251 -6.751 1.00 25.59 90 GLU A C 1
ATOM 695 O O . GLU A 1 90 ? -30.657 -41.685 -6.363 1.00 24.51 90 GLU A O 1
ATOM 701 N N . ALA A 1 91 ? -31.955 -43.543 -6.554 1.00 24.59 91 ALA A N 1
ATOM 702 C CA . ALA A 1 91 ? -31.012 -44.377 -5.798 1.00 25.40 91 ALA A CA 1
ATOM 703 C C . ALA A 1 91 ? -29.641 -44.495 -6.528 1.00 22.14 91 ALA A C 1
ATOM 704 O O . ALA A 1 91 ? -28.600 -44.403 -5.859 1.00 22.69 91 ALA A O 1
ATOM 706 N N . GLU A 1 92 ? -29.682 -44.705 -7.830 1.00 20.52 92 GLU A N 1
ATOM 707 C CA . GLU A 1 92 ? -28.476 -44.811 -8.666 1.00 20.07 92 GLU A CA 1
ATOM 708 C C . GLU A 1 92 ? -27.678 -43.500 -8.552 1.00 19.78 92 GLU A C 1
ATOM 709 O O . GLU A 1 92 ? -26.434 -43.547 -8.353 1.00 16.81 92 GLU A O 1
ATOM 715 N N . LEU A 1 93 ? -28.346 -42.367 -8.566 1.00 18.24 93 LEU A N 1
ATOM 716 C CA . LEU A 1 93 ? -27.640 -41.050 -8.497 1.00 17.66 93 LEU A CA 1
ATOM 717 C C . LEU A 1 93 ? -27.046 -40.794 -7.150 1.00 20.06 93 LEU A C 1
ATOM 718 O O . LEU A 1 93 ? -25.976 -40.191 -7.003 1.00 20.31 93 LEU A O 1
ATOM 723 N N . LYS A 1 94 ? -27.672 -41.337 -6.079 1.00 19.19 94 LYS A N 1
ATOM 724 C CA . LYS A 1 94 ? -27.148 -41.132 -4.778 1.00 20.29 94 LYS A CA 1
ATOM 725 C C . LYS A 1 94 ? -25.913 -41.963 -4.480 1.00 16.35 94 LYS A C 1
ATOM 726 O O . LYS A 1 94 ? -25.295 -41.787 -3.423 1.00 19.49 94 LYS A O 1
ATOM 732 N N . GLU A 1 95 ? -25.539 -42.880 -5.355 1.00 16.27 95 GLU A N 1
ATOM 733 C CA . GLU A 1 95 ? -24.326 -43.653 -5.162 1.00 15.39 95 GLU A CA 1
ATOM 734 C C . GLU A 1 95 ? -23.057 -42.769 -5.435 1.00 15.03 95 GLU A C 1
ATOM 735 O O . GLU A 1 95 ? -21.940 -43.212 -5.154 1.00 14.26 95 GLU A O 1
ATOM 741 N N . PHE A 1 96 ? -23.238 -41.615 -6.068 1.00 13.99 96 PHE A N 1
ATOM 742 C CA . PHE A 1 96 ? -22.099 -40.698 -6.323 1.00 13.66 96 PHE A CA 1
ATOM 743 C C . PHE A 1 96 ? -22.039 -39.625 -5.232 1.00 14.75 96 PHE A C 1
ATOM 744 O O . PHE A 1 96 ? -23.070 -39.301 -4.639 1.00 17.02 96 PHE A O 1
ATOM 752 N N . PHE A 1 97 ? -20.916 -38.939 -5.022 1.00 13.31 97 PHE A N 1
ATOM 753 C CA . PHE A 1 97 ? -20.842 -37.870 -4.091 1.00 13.12 97 PHE A CA 1
ATOM 754 C C . PHE A 1 97 ? -21.841 -36.783 -4.518 1.00 14.11 97 PHE A C 1
ATOM 755 O O . PHE A 1 97 ? -21.827 -36.289 -5.659 1.00 14.30 97 PHE A O 1
ATOM 763 N N . PRO A 1 98 ? -22.693 -36.350 -3.597 1.00 13.60 98 PRO A N 1
ATOM 764 C CA . PRO A 1 98 ? -23.654 -35.326 -3.994 1.00 13.82 98 PRO A CA 1
ATOM 765 C C . PRO A 1 98 ? -23.033 -34.000 -4.469 1.00 13.90 98 PRO A C 1
ATOM 766 O O . PRO A 1 98 ? -23.622 -33.338 -5.339 1.00 15.09 98 PRO A O 1
ATOM 770 N N . ARG A 1 99 ? -21.875 -33.604 -3.951 1.00 14.04 99 ARG A N 1
ATOM 771 C CA . ARG A 1 99 ? -21.257 -32.339 -4.393 1.00 15.12 99 ARG A CA 1
ATOM 772 C C . ARG A 1 99 ? -20.953 -32.428 -5.919 1.00 13.57 99 ARG A C 1
ATOM 773 O O . ARG A 1 99 ? -21.114 -31.398 -6.576 1.00 14.27 99 ARG A O 1
ATOM 781 N N . ILE A 1 100 ? -20.562 -33.586 -6.405 1.00 11.61 100 ILE A N 1
ATOM 782 C CA . ILE A 1 100 ? -20.162 -33.674 -7.829 1.00 11.54 100 ILE A CA 1
ATOM 783 C C . ILE A 1 100 ? -21.422 -33.740 -8.681 1.00 11.42 100 ILE A C 1
ATOM 784 O O . ILE A 1 100 ? -21.507 -33.211 -9.801 1.00 12.13 100 ILE A O 1
ATOM 789 N N . VAL A 1 101 ? -22.419 -34.480 -8.239 1.00 11.52 101 VAL A N 1
ATOM 790 C CA . VAL A 1 101 ? -23.701 -34.489 -8.971 1.00 12.37 101 VAL A CA 1
ATOM 791 C C . VAL A 1 101 ? -24.246 -33.053 -9.067 1.00 11.64 101 VAL A C 1
ATOM 792 O O . VAL A 1 101 ? -24.720 -32.633 -10.147 1.00 12.84 101 VAL A O 1
ATOM 796 N N . GLN A 1 102 ? -24.181 -32.255 -7.974 1.00 11.41 102 GLN A N 1
ATOM 797 C CA . GLN A 1 102 ? -24.641 -30.863 -7.964 1.00 12.43 102 GLN A CA 1
ATOM 798 C C . GLN A 1 102 ? -23.843 -30.075 -8.977 1.00 12.39 102 GLN A C 1
ATOM 799 O O . GLN A 1 102 ? -24.403 -29.293 -9.760 1.00 12.91 102 GLN A O 1
ATOM 805 N N . ASN A 1 103 ? -22.514 -30.252 -8.964 1.00 10.95 103 ASN A N 1
ATOM 806 C CA . ASN A 1 103 ? -21.661 -29.547 -9.885 1.00 11.28 103 ASN A CA 1
ATOM 807 C C . ASN A 1 103 ? -22.051 -29.797 -11.338 1.00 11.19 103 ASN A C 1
ATOM 808 O O . ASN A 1 103 ? -22.010 -28.832 -12.137 1.00 11.85 103 ASN A O 1
ATOM 813 N N . ASN A 1 104 ? -22.461 -31.011 -11.622 1.00 11.03 104 ASN A N 1
ATOM 814 C CA . ASN A 1 104 ? -22.741 -31.467 -12.981 1.00 9.96 104 ASN A CA 1
ATOM 815 C C . ASN A 1 104 ? -24.152 -31.092 -13.393 1.00 11.70 104 ASN A C 1
ATOM 816 O O . ASN A 1 104 ? -24.547 -31.337 -14.523 1.00 12.43 104 ASN A O 1
ATOM 821 N N . THR A 1 105 ? -24.928 -30.553 -12.476 1.00 11.14 105 THR A N 1
ATOM 822 C CA . THR A 1 105 ? -26.334 -30.221 -12.722 1.00 11.39 105 THR A CA 1
ATOM 823 C C . THR A 1 105 ? -26.475 -28.736 -12.915 1.00 10.96 105 THR A C 1
ATOM 824 O O . THR A 1 105 ? -26.144 -27.912 -12.083 1.00 13.03 105 THR A O 1
ATOM 828 N N . ILE A 1 106 ? -26.937 -28.351 -14.111 1.00 12.73 106 ILE A N 1
ATOM 829 C CA . ILE A 1 106 ? -27.064 -26.979 -14.518 1.00 12.86 106 ILE A CA 1
ATOM 830 C C . ILE A 1 106 ? -28.550 -26.708 -14.970 1.00 12.17 106 ILE A C 1
ATOM 831 O O . ILE A 1 106 ? -29.015 -27.364 -15.856 1.00 13.04 106 ILE A O 1
ATOM 836 N N . ARG A 1 107 ? -29.139 -25.836 -14.234 1.00 14.81 107 ARG A N 1
ATOM 837 C CA . ARG A 1 107 ? -30.575 -25.453 -14.528 1.00 17.71 107 ARG A CA 1
ATOM 838 C C . ARG A 1 107 ? -31.413 -26.706 -14.622 1.00 17.13 107 ARG A C 1
ATOM 839 O O . ARG A 1 107 ? -32.227 -26.940 -15.597 1.00 18.44 107 ARG A O 1
ATOM 847 N N . GLY A 1 108 ? -31.140 -27.605 -13.647 1.00 18.43 108 GLY A N 1
ATOM 848 C CA . GLY A 1 108 ? -31.819 -28.898 -13.618 1.00 18.06 108 GLY A CA 1
ATOM 849 C C . GLY A 1 108 ? -31.407 -30.027 -14.479 1.00 18.27 108 GLY A C 1
ATOM 850 O O . GLY A 1 108 ? -31.844 -31.156 -14.314 1.00 17.94 108 GLY A O 1
ATOM 851 N N . LYS A 1 109 ? -30.568 -29.753 -15.488 1.00 14.59 109 LYS A N 1
ATOM 852 C CA . LYS A 1 109 ? -30.079 -30.736 -16.399 1.00 14.22 109 LYS A CA 1
ATOM 853 C C . LYS A 1 109 ? -28.919 -31.467 -15.762 1.00 12.67 109 LYS A C 1
ATOM 854 O O . LYS A 1 109 ? -27.924 -30.798 -15.402 1.00 12.83 109 LYS A O 1
ATOM 860 N N . LEU A 1 110 ? -29.013 -32.767 -15.616 1.00 12.58 110 LEU A N 1
ATOM 861 C CA . LEU A 1 110 ? -27.830 -33.555 -15.243 1.00 12.12 110 LEU A CA 1
ATOM 862 C C . LEU A 1 110 ? -27.005 -33.699 -16.523 1.00 11.33 110 LEU A C 1
ATOM 863 O O . LEU A 1 110 ? -27.254 -34.563 -17.362 1.00 12.23 110 LEU A O 1
ATOM 868 N N . THR A 1 111 ? -25.950 -32.901 -16.590 1.00 11.00 111 THR A N 1
ATOM 869 C CA . THR A 1 111 ? -25.137 -32.863 -17.792 1.00 10.54 111 THR A CA 1
ATOM 870 C C . THR A 1 111 ? -24.291 -34.066 -18.027 1.00 11.73 111 THR A C 1
ATOM 871 O O . THR A 1 111 ? -23.865 -34.359 -19.142 1.00 11.47 111 THR A O 1
ATOM 875 N N . SER A 1 112 ? -23.937 -34.772 -16.957 1.00 10.58 112 SER A N 1
ATOM 876 C CA . SER A 1 112 ? -22.887 -35.764 -17.013 1.00 10.86 112 SER A CA 1
ATOM 877 C C . SER A 1 112 ? -22.819 -36.558 -15.707 1.00 10.52 112 SER A C 1
ATOM 878 O O . SER A 1 112 ? -23.170 -36.046 -14.632 1.00 10.88 112 SER A O 1
ATOM 881 N N . LEU A 1 113 ? -22.352 -37.792 -15.829 1.00 10.94 113 LEU A N 1
ATOM 882 C CA . LEU A 1 113 ? -22.150 -38.587 -14.602 1.00 12.20 113 LEU A CA 1
ATOM 883 C C . LEU A 1 113 ? -20.735 -38.351 -14.075 1.00 11.52 113 LEU A C 1
ATOM 884 O O . LEU A 1 113 ? -19.756 -38.392 -14.825 1.00 11.65 113 LEU A O 1
ATOM 889 N N . PRO A 1 114 ? -20.560 -38.281 -12.771 1.00 10.97 114 PRO A N 1
ATOM 890 C CA . PRO A 1 114 ? -19.216 -38.244 -12.144 1.00 11.35 114 PRO A CA 1
ATOM 891 C C . PRO A 1 114 ? -18.413 -39.484 -12.472 1.00 12.46 114 PRO A C 1
ATOM 892 O O . PRO A 1 114 ? -18.962 -40.605 -12.474 1.00 14.30 114 PRO A O 1
ATOM 896 N N . PHE A 1 115 ? -17.180 -39.330 -12.913 1.00 10.85 115 PHE A N 1
ATOM 897 C CA . PHE A 1 115 ? -16.362 -40.438 -13.317 1.00 11.67 115 PHE A CA 1
ATOM 898 C C . PHE A 1 115 ? -15.223 -40.655 -12.367 1.00 12.04 115 PHE A C 1
ATOM 899 O O . PHE A 1 115 ? -15.220 -41.620 -11.610 1.00 13.22 115 PHE A O 1
ATOM 907 N N . PHE A 1 116 ? -14.271 -39.732 -12.304 1.00 9.97 116 PHE A N 1
ATOM 908 C CA . PHE A 1 116 ? -13.252 -39.693 -11.221 1.00 9.85 116 PHE A CA 1
ATOM 909 C C . PHE A 1 116 ? -13.099 -38.267 -10.724 1.00 9.60 116 PHE A C 1
ATOM 910 O O . PHE A 1 116 ? -13.364 -37.319 -11.498 1.00 9.82 116 PHE A O 1
ATOM 918 N N . THR A 1 117 ? -12.780 -38.119 -9.444 1.00 8.89 117 THR A N 1
ATOM 919 C CA . THR A 1 117 ? -12.514 -36.820 -8.859 1.00 9.19 117 THR A CA 1
ATOM 920 C C . THR A 1 117 ? -11.003 -36.582 -8.822 1.00 10.24 117 THR A C 1
ATOM 921 O O . THR A 1 117 ? -10.263 -37.406 -9.355 1.00 10.05 117 THR A O 1
ATOM 925 N N . ASP A 1 118 ? -10.579 -35.475 -8.250 1.00 9.90 118 ASP A N 1
ATOM 926 C CA . ASP A 1 118 ? -9.168 -35.116 -8.326 1.00 9.72 118 ASP A CA 1
ATOM 927 C C . ASP A 1 118 ? -8.950 -34.033 -7.301 1.00 9.64 118 ASP A C 1
ATOM 928 O O . ASP A 1 118 ? -9.849 -33.229 -7.039 1.00 9.75 118 ASP A O 1
ATOM 933 N N . ALA A 1 119 ? -7.761 -33.959 -6.689 1.00 8.75 119 ALA A N 1
ATOM 934 C CA . ALA A 1 119 ? -7.409 -32.893 -5.795 1.00 9.60 119 ALA A CA 1
ATOM 935 C C . ALA A 1 119 ? -5.883 -32.731 -5.873 1.00 9.24 119 ALA A C 1
ATOM 936 O O . ALA A 1 119 ? -5.149 -33.732 -5.949 1.00 10.17 119 ALA A O 1
ATOM 938 N N . GLY A 1 120 ? -5.384 -31.508 -5.815 1.00 9.15 120 GLY A N 1
ATOM 939 C CA . GLY A 1 120 ? -3.960 -31.268 -5.800 1.00 8.87 120 GLY A CA 1
ATOM 940 C C . GLY A 1 120 ? -3.322 -31.736 -4.526 1.00 9.01 120 GLY A C 1
ATOM 941 O O . GLY A 1 120 ? -3.836 -31.387 -3.460 1.00 11.43 120 GLY A O 1
ATOM 942 N N . ILE A 1 121 ? -2.187 -32.458 -4.572 1.00 9.36 121 ILE A N 1
ATOM 943 C CA . ILE A 1 121 ? -1.547 -32.955 -3.386 1.00 9.77 121 ILE A CA 1
ATOM 944 C C . ILE A 1 121 ? -0.031 -32.769 -3.529 1.00 10.18 121 ILE A C 1
ATOM 945 O O . ILE A 1 121 ? 0.514 -32.454 -4.644 1.00 10.39 121 ILE A O 1
ATOM 950 N N . LEU A 1 122 ? 0.635 -32.887 -2.387 1.00 10.40 122 LEU A N 1
ATOM 951 C CA . LEU A 1 122 ? 2.093 -32.854 -2.319 1.00 10.54 122 LEU A CA 1
ATOM 952 C C . LEU A 1 122 ? 2.667 -34.237 -2.331 1.00 10.32 122 LEU A C 1
ATOM 953 O O . LEU A 1 122 ? 2.437 -35.049 -1.428 1.00 11.27 122 LEU A O 1
ATOM 958 N N . TYR A 1 123 ? 3.495 -34.486 -3.350 1.00 10.12 123 TYR A N 1
ATOM 959 C CA . TYR A 1 123 ? 4.339 -35.685 -3.467 1.00 10.07 123 TYR A CA 1
ATOM 960 C C . TYR A 1 123 ? 5.732 -35.349 -2.877 1.00 10.24 123 TYR A C 1
ATOM 961 O O . TYR A 1 123 ? 6.286 -34.252 -3.102 1.00 10.25 123 TYR A O 1
ATOM 970 N N . TYR A 1 124 ? 6.275 -36.268 -2.060 1.00 11.52 124 TYR A N 1
ATOM 971 C CA . TYR A 1 124 ? 7.593 -36.036 -1.421 1.00 11.85 124 TYR A CA 1
ATOM 972 C C . TYR A 1 124 ? 8.429 -37.264 -1.377 1.00 11.69 124 TYR A C 1
ATOM 973 O O . TYR A 1 124 ? 7.903 -38.359 -1.237 1.00 12.51 124 TYR A O 1
ATOM 982 N N . ARG A 1 125 ? 9.737 -37.073 -1.555 1.00 12.53 125 ARG A N 1
ATOM 983 C CA . ARG A 1 125 ? 10.659 -38.187 -1.521 1.00 13.18 125 ARG A CA 1
ATOM 984 C C . ARG A 1 125 ? 10.984 -38.479 -0.034 1.00 14.84 125 ARG A C 1
ATOM 985 O O . ARG A 1 125 ? 11.747 -37.722 0.596 1.00 16.46 125 ARG A O 1
ATOM 993 N N . LYS A 1 126 ? 10.487 -39.573 0.469 1.00 14.31 126 LYS A N 1
ATOM 994 C CA . LYS A 1 126 ? 10.700 -39.884 1.863 1.00 17.28 126 LYS A CA 1
ATOM 995 C C . LYS A 1 126 ? 12.090 -40.358 2.155 1.00 17.46 126 LYS A C 1
ATOM 996 O O . LYS A 1 126 ? 12.632 -40.039 3.247 1.00 18.58 126 LYS A O 1
ATOM 1002 N N . ASP A 1 127 ? 12.721 -40.980 1.169 1.00 16.32 127 ASP A N 1
ATOM 1003 C CA . ASP A 1 127 ? 14.114 -41.376 1.322 1.00 18.56 127 ASP A CA 1
ATOM 1004 C C . ASP A 1 127 ? 14.984 -40.179 1.511 1.00 17.61 127 ASP A C 1
ATOM 1005 O O . ASP A 1 127 ? 15.911 -40.167 2.354 1.00 19.58 127 ASP A O 1
ATOM 1010 N N . LEU A 1 128 ? 14.745 -39.101 0.716 1.00 15.30 128 LEU A N 1
ATOM 1011 C CA . LEU A 1 128 ? 15.543 -37.948 0.810 1.00 16.45 128 LEU A CA 1
ATOM 1012 C C . LEU A 1 128 ? 15.270 -37.146 2.085 1.00 18.60 128 LEU A C 1
ATOM 1013 O O . LEU A 1 128 ? 16.182 -36.527 2.673 1.00 17.93 128 LEU A O 1
ATOM 1018 N N . LEU A 1 129 ? 14.010 -37.064 2.525 1.00 16.73 129 LEU A N 1
ATOM 1019 C CA . LEU A 1 129 ? 13.718 -36.369 3.801 1.00 18.40 129 LEU A CA 1
ATOM 1020 C C . LEU A 1 129 ? 14.531 -37.041 4.942 1.00 20.14 129 LEU A C 1
ATOM 1021 O O . LEU A 1 129 ? 15.175 -36.328 5.724 1.00 22.17 129 LEU A O 1
ATOM 1026 N N . GLU A 1 130 ? 14.469 -38.351 4.958 1.00 18.70 130 GLU A N 1
ATOM 1027 C CA . GLU A 1 130 ? 15.220 -39.178 5.993 1.00 20.99 130 GLU A CA 1
ATOM 1028 C C . GLU A 1 130 ? 16.734 -38.898 5.876 1.00 23.02 130 GLU A C 1
ATOM 1029 O O . GLU A 1 130 ? 17.401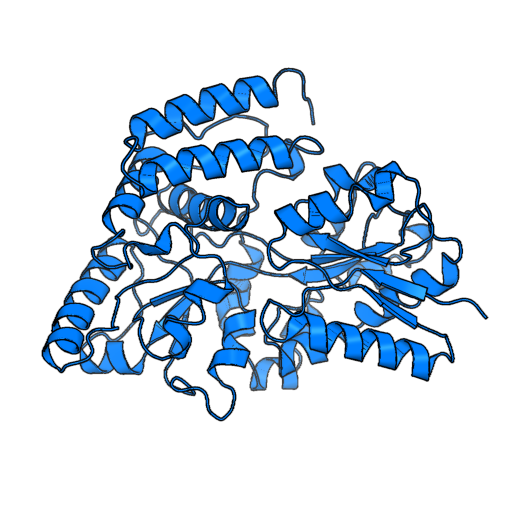 -38.568 6.913 1.00 23.65 130 GLU A O 1
ATOM 1035 N N . LYS A 1 131 ? 17.270 -38.869 4.663 1.00 22.22 131 LYS A N 1
ATOM 1036 C CA . LYS A 1 131 ? 18.684 -38.634 4.457 1.00 22.82 131 LYS A CA 1
ATOM 1037 C C . LYS A 1 131 ? 19.170 -37.322 5.038 1.00 24.00 131 LYS A C 1
ATOM 1038 O O . LYS A 1 131 ? 20.327 -37.239 5.560 1.00 24.28 131 LYS A O 1
ATOM 1044 N N . TYR A 1 132 ? 18.322 -36.271 5.001 1.00 20.38 132 TYR A N 1
ATOM 1045 C CA . TYR A 1 132 ? 18.656 -34.944 5.373 1.00 19.92 132 TYR A CA 1
ATOM 1046 C C . TYR A 1 132 ? 18.086 -34.556 6.766 1.00 20.25 132 TYR A C 1
ATOM 1047 O O . TYR A 1 132 ? 18.088 -33.382 7.129 1.00 23.80 132 TYR A O 1
ATOM 1056 N N . GLY A 1 133 ? 17.614 -35.565 7.489 1.00 25.06 133 GLY A N 1
ATOM 1057 C CA . GLY A 1 133 ? 17.225 -35.445 8.895 1.00 24.88 133 GLY A CA 1
ATOM 1058 C C . GLY A 1 133 ? 15.832 -34.888 9.149 1.00 27.79 133 GLY A C 1
ATOM 1059 O O . GLY A 1 133 ? 15.567 -34.382 10.232 1.00 28.59 133 GLY A O 1
ATOM 1060 N N . TYR A 1 134 ? 14.936 -34.919 8.147 1.00 22.27 134 TYR A N 1
ATOM 1061 C CA . TYR A 1 134 ? 13.583 -34.504 8.312 1.00 22.98 134 TYR A CA 1
ATOM 1062 C C . TYR A 1 134 ? 12.694 -35.716 8.589 1.00 24.52 134 TYR A C 1
ATOM 1063 O O . TYR A 1 134 ? 12.880 -36.762 8.000 1.00 34.49 134 TYR A O 1
ATOM 1072 N N . THR A 1 135 ? 11.782 -35.605 9.532 1.00 24.78 135 THR A N 1
ATOM 1073 C CA . THR A 1 135 ? 10.909 -36.700 9.936 1.00 27.49 135 THR A CA 1
ATOM 1074 C C . THR A 1 135 ? 9.484 -36.635 9.364 1.00 28.94 135 THR A C 1
ATOM 1075 O O . THR A 1 135 ? 8.770 -37.619 9.430 1.00 31.49 135 THR A O 1
ATOM 1079 N N . SER A 1 136 ? 9.083 -35.477 8.871 1.00 22.05 136 SER A N 1
ATOM 1080 C CA . SER A 1 136 ? 7.716 -35.237 8.377 1.00 20.97 136 SER A CA 1
ATOM 1081 C C . SER A 1 136 ? 7.844 -34.355 7.144 1.00 17.62 136 SER A C 1
ATOM 1082 O O . SER A 1 136 ? 8.747 -33.508 7.027 1.00 17.99 136 SER A O 1
ATOM 1085 N N . PRO A 1 137 ? 6.875 -34.507 6.228 1.00 16.22 137 PRO A N 1
ATOM 1086 C CA . PRO A 1 137 ? 6.849 -33.515 5.089 1.00 14.49 137 PRO A CA 1
ATOM 1087 C C . PRO A 1 137 ? 6.479 -32.151 5.544 1.00 14.93 137 PRO A C 1
ATOM 1088 O O . PRO A 1 137 ? 5.944 -31.974 6.702 1.00 16.04 137 PRO A O 1
ATOM 1092 N N . PRO A 1 138 ? 6.802 -31.140 4.764 1.00 14.29 138 PRO A N 1
ATOM 1093 C CA . PRO A 1 138 ? 6.553 -29.779 5.214 1.00 14.40 138 PRO A CA 1
ATOM 1094 C C . PRO A 1 138 ? 5.091 -29.435 5.372 1.00 15.52 138 PRO A C 1
ATOM 1095 O O . PRO A 1 138 ? 4.279 -29.767 4.496 1.00 14.46 138 PRO A O 1
ATOM 1099 N N . ARG A 1 139 ? 4.761 -28.677 6.422 1.00 14.97 139 ARG A N 1
ATOM 1100 C CA . ARG A 1 139 ? 3.427 -28.162 6.619 1.00 16.64 139 ARG A CA 1
ATOM 1101 C C . ARG A 1 139 ? 3.229 -26.764 6.202 1.00 14.99 139 ARG A C 1
ATOM 1102 O O . ARG A 1 139 ? 2.050 -26.349 6.025 1.00 15.87 139 ARG A O 1
ATOM 1110 N N . THR A 1 140 ? 4.319 -25.954 6.116 1.00 13.23 140 THR A N 1
ATOM 1111 C CA . THR A 1 140 ? 4.251 -24.602 5.705 1.00 12.69 140 THR A CA 1
ATOM 1112 C C . THR A 1 140 ? 5.096 -24.434 4.422 1.00 12.03 140 THR A C 1
ATOM 1113 O O . THR A 1 140 ? 5.998 -25.252 4.158 1.00 13.21 140 THR A O 1
ATOM 1117 N N . TRP A 1 141 ? 4.770 -23.408 3.645 1.00 13.33 141 TRP A N 1
ATOM 1118 C CA . TRP A 1 141 ? 5.570 -23.127 2.435 1.00 11.93 141 TRP A CA 1
ATOM 1119 C C . TRP A 1 141 ? 7.001 -22.740 2.804 1.00 14.22 141 TRP A C 1
ATOM 1120 O O . TRP A 1 141 ? 7.923 -23.114 2.095 1.00 12.87 141 TRP A O 1
ATOM 1131 N N . ASN A 1 142 ? 7.161 -22.020 3.926 1.00 14.47 142 ASN A N 1
ATOM 1132 C CA . ASN A 1 142 ? 8.550 -21.744 4.350 1.00 14.64 142 ASN A CA 1
ATOM 1133 C C . ASN A 1 142 ? 9.297 -23.028 4.629 1.00 15.17 142 ASN A C 1
ATOM 1134 O O . ASN A 1 142 ? 10.475 -23.117 4.238 1.00 16.81 142 ASN A O 1
ATOM 1139 N N . GLU A 1 143 ? 8.712 -24.031 5.293 1.00 13.35 143 GLU A N 1
ATOM 1140 C CA . GLU A 1 143 ? 9.388 -25.288 5.520 1.00 14.19 143 GLU A CA 1
ATOM 1141 C C . GLU A 1 143 ? 9.723 -25.975 4.212 1.00 15.00 143 GLU A C 1
ATOM 1142 O O . GLU A 1 143 ? 10.759 -26.578 4.056 1.00 14.73 143 GLU A O 1
ATOM 1148 N N . LEU A 1 144 ? 8.773 -25.954 3.252 1.00 12.77 144 LEU A N 1
ATOM 1149 C CA . LEU A 1 144 ? 9.047 -26.584 1.976 1.00 13.05 144 LEU A CA 1
ATOM 1150 C C . LEU A 1 144 ? 10.298 -25.967 1.316 1.00 12.37 144 LEU A C 1
ATOM 1151 O O . LEU A 1 144 ? 11.185 -26.712 0.798 1.00 12.50 144 LEU A O 1
ATOM 1156 N N . GLU A 1 145 ? 10.407 -24.671 1.405 1.00 12.45 145 GLU A N 1
ATOM 1157 C CA . GLU A 1 145 ? 11.554 -23.915 0.790 1.00 12.83 145 GLU A CA 1
ATOM 1158 C C . GLU A 1 145 ? 12.832 -24.283 1.518 1.00 14.46 145 GLU A C 1
ATOM 1159 O O . GLU A 1 145 ? 13.827 -24.583 0.844 1.00 15.13 145 GLU A O 1
ATOM 1165 N N . GLN A 1 146 ? 12.775 -24.347 2.838 1.00 14.87 146 GLN A N 1
ATOM 1166 C CA . GLN A 1 146 ? 14.002 -24.688 3.624 1.00 16.52 146 GLN A CA 1
ATOM 1167 C C . GLN A 1 146 ? 14.486 -26.091 3.356 1.00 15.83 146 GLN A C 1
ATOM 1168 O O . GLN A 1 146 ? 15.733 -26.329 3.114 1.00 16.67 146 GLN A O 1
ATOM 1174 N N . MET A 1 147 ? 13.540 -27.054 3.287 1.00 13.35 147 MET A N 1
ATOM 1175 C CA . MET A 1 147 ? 13.862 -28.445 2.981 1.00 14.49 147 MET A CA 1
ATOM 1176 C C . MET A 1 147 ? 14.444 -28.548 1.583 1.00 15.28 147 MET A C 1
ATOM 1177 O O . MET A 1 147 ? 15.445 -29.223 1.320 1.00 14.46 147 MET A O 1
ATOM 1182 N N . ALA A 1 148 ? 13.765 -27.921 0.638 1.00 13.61 148 ALA A N 1
ATOM 1183 C CA . ALA A 1 148 ? 14.193 -27.963 -0.774 1.00 13.54 148 ALA A CA 1
ATOM 1184 C C . ALA A 1 148 ? 15.627 -27.396 -0.940 1.00 13.03 148 ALA A C 1
ATOM 1185 O O . ALA A 1 148 ? 16.435 -28.010 -1.625 1.00 16.14 148 ALA A O 1
ATOM 1187 N N . GLU A 1 149 ? 15.909 -26.281 -0.328 1.00 14.56 149 GLU A N 1
ATOM 1188 C CA . GLU A 1 149 ? 17.281 -25.670 -0.378 1.00 16.01 149 GLU A CA 1
ATOM 1189 C C . GLU A 1 149 ? 18.323 -26.633 0.191 1.00 17.50 149 GLU A C 1
ATOM 1190 O O . GLU A 1 149 ? 19.361 -26.865 -0.459 1.00 17.29 149 GLU A O 1
ATOM 1196 N N . ARG A 1 150 ? 18.050 -27.269 1.321 1.00 16.64 150 ARG A N 1
ATOM 1197 C CA . ARG A 1 150 ? 19.030 -28.144 1.947 1.00 19.00 150 ARG A CA 1
ATOM 1198 C C . ARG A 1 150 ? 19.269 -29.408 1.158 1.00 17.80 150 ARG A C 1
ATOM 1199 O O . ARG A 1 150 ? 20.420 -29.780 0.870 1.00 18.78 150 ARG A O 1
ATOM 1207 N N . VAL A 1 151 ? 18.209 -30.101 0.721 1.00 15.53 151 VAL A N 1
ATOM 1208 C CA . VAL A 1 151 ? 18.343 -31.305 -0.021 1.00 15.45 151 VAL A CA 1
ATOM 1209 C C . VAL A 1 151 ? 18.959 -31.009 -1.381 1.00 16.61 151 VAL A C 1
ATOM 1210 O O . VAL A 1 151 ? 19.829 -31.745 -1.850 1.00 16.88 151 VAL A O 1
ATOM 1214 N N . MET A 1 152 ? 18.545 -29.940 -2.040 1.00 16.07 152 MET A N 1
ATOM 1215 C CA . MET A 1 152 ? 19.163 -29.579 -3.343 1.00 18.08 152 MET A CA 1
ATOM 1216 C C . MET A 1 152 ? 20.643 -29.397 -3.234 1.00 20.87 152 MET A C 1
ATOM 1217 O O . MET A 1 152 ? 21.409 -29.928 -4.074 1.00 21.72 152 MET A O 1
ATOM 1222 N N . GLU A 1 153 ? 21.021 -28.612 -2.248 1.00 19.84 153 GLU A N 1
ATOM 1223 C CA . GLU A 1 153 ? 22.497 -28.338 -1.998 1.00 24.79 153 GLU A CA 1
ATOM 1224 C C . GLU A 1 153 ? 23.238 -29.660 -1.880 1.00 23.40 153 GLU A C 1
ATOM 1225 O O . GLU A 1 153 ? 24.320 -29.864 -2.497 1.00 24.76 153 GLU A O 1
ATOM 1231 N N . GLY A 1 154 ? 22.677 -30.574 -1.114 1.00 20.86 154 GLY A N 1
ATOM 1232 C CA . GLY A 1 154 ? 23.355 -31.838 -0.887 1.00 21.14 154 GLY A CA 1
ATOM 1233 C C . GLY A 1 154 ? 23.414 -32.740 -2.097 1.00 24.37 154 GLY A C 1
ATOM 1234 O O . GLY A 1 154 ? 24.441 -33.414 -2.404 1.00 22.63 154 GLY A O 1
ATOM 1235 N N . GLU A 1 155 ? 22.293 -32.837 -2.817 1.00 19.45 155 GLU A N 1
ATOM 1236 C CA . GLU A 1 155 ? 22.216 -33.733 -3.936 1.00 19.58 155 GLU A CA 1
ATOM 1237 C C . GLU A 1 155 ? 23.079 -33.191 -5.096 1.00 21.93 155 GLU A C 1
ATOM 1238 O O . GLU A 1 155 ? 23.608 -34.005 -5.876 1.00 22.58 155 GLU A O 1
ATOM 1244 N N . ARG A 1 156 ? 23.143 -31.865 -5.252 1.00 19.61 156 ARG A N 1
ATOM 1245 C CA . ARG A 1 156 ? 23.959 -31.224 -6.292 1.00 21.05 156 ARG A CA 1
ATOM 1246 C C . ARG A 1 156 ? 25.392 -31.540 -5.920 1.00 26.06 156 ARG A C 1
ATOM 1247 O O . ARG A 1 156 ? 26.144 -31.938 -6.819 1.00 26.72 156 ARG A O 1
ATOM 1255 N N . ARG A 1 157 ? 25.742 -31.422 -4.644 1.00 24.72 157 ARG A N 1
ATOM 1256 C CA . ARG A 1 157 ? 27.137 -31.611 -4.240 1.00 29.39 157 ARG A CA 1
ATOM 1257 C C . ARG A 1 157 ? 27.555 -33.054 -4.478 1.00 32.77 157 ARG A C 1
ATOM 1258 O O . ARG A 1 157 ? 28.716 -33.322 -4.795 1.00 35.33 157 ARG A O 1
ATOM 1266 N N . ALA A 1 158 ? 26.628 -33.970 -4.372 1.00 27.34 158 ALA A N 1
ATOM 1267 C CA . ALA A 1 158 ? 26.832 -35.384 -4.588 1.00 32.87 158 ALA A CA 1
ATOM 1268 C C . ALA A 1 158 ? 26.844 -35.777 -6.042 1.00 32.31 158 ALA A C 1
ATOM 1269 O O . ALA A 1 158 ? 27.091 -36.930 -6.354 1.00 35.08 158 ALA A O 1
ATOM 1271 N N . GLY A 1 159 ? 26.635 -34.837 -6.940 1.00 29.07 159 GLY A N 1
ATOM 1272 C CA . GLY A 1 159 ? 26.817 -35.069 -8.346 1.00 29.44 159 GLY A CA 1
ATOM 1273 C C . GLY A 1 159 ? 25.565 -35.109 -9.166 1.00 30.85 159 GLY A C 1
ATOM 1274 O O . GLY A 1 159 ? 25.664 -35.316 -10.359 1.00 30.20 159 GLY A O 1
ATOM 1275 N N . ASN A 1 160 ? 24.361 -34.920 -8.575 1.00 25.01 160 ASN A N 1
ATOM 1276 C CA . ASN A 1 160 ? 23.204 -34.999 -9.452 1.00 26.04 160 ASN A CA 1
ATOM 1277 C C . ASN A 1 160 ? 22.879 -33.612 -10.022 1.00 26.72 160 ASN A C 1
ATOM 1278 O O . ASN A 1 160 ? 22.110 -32.822 -9.397 1.00 24.16 160 ASN A O 1
ATOM 1283 N N . ARG A 1 161 ? 23.367 -33.298 -11.235 1.00 26.74 161 ARG A N 1
ATOM 1284 C CA . ARG A 1 161 ? 23.137 -31.928 -11.714 1.00 31.77 161 ARG A CA 1
ATOM 1285 C C . ARG A 1 161 ? 21.681 -31.712 -12.161 1.00 26.71 161 ARG A C 1
ATOM 1286 O O . ARG A 1 161 ? 21.316 -30.599 -12.456 1.00 27.54 161 ARG A O 1
ATOM 1294 N N . ASP A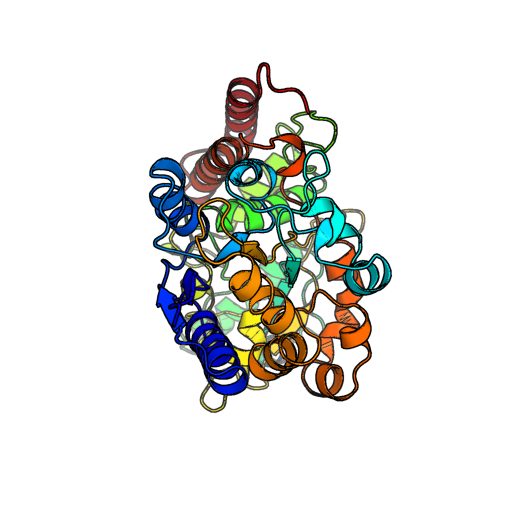 1 162 ? 20.892 -32.772 -12.276 1.00 20.76 162 ASP A N 1
ATOM 1295 C CA . ASP A 1 162 ? 19.530 -32.705 -12.747 1.00 20.55 162 ASP A CA 1
ATOM 1296 C C . ASP A 1 162 ? 18.549 -32.421 -11.535 1.00 16.90 162 ASP A C 1
ATOM 1297 O O . ASP A 1 162 ? 17.360 -32.313 -11.785 1.00 19.00 162 ASP A O 1
ATOM 1302 N N . PHE A 1 163 ? 19.096 -32.382 -10.330 1.00 16.72 163 PHE A N 1
ATOM 1303 C CA . PHE A 1 163 ? 18.240 -32.396 -9.096 1.00 14.91 163 PHE A CA 1
ATOM 1304 C C . PHE A 1 163 ? 17.680 -30.990 -8.780 1.00 15.28 163 PHE A C 1
ATOM 1305 O O . PHE A 1 163 ? 18.385 -30.017 -8.641 1.00 15.99 163 PHE A O 1
ATOM 1313 N N . TRP A 1 164 ? 16.351 -30.974 -8.554 1.00 12.91 164 TRP A N 1
ATOM 1314 C CA . TRP A 1 164 ? 15.615 -29.802 -8.074 1.00 11.97 164 TRP A CA 1
ATOM 1315 C C . TRP A 1 164 ? 14.849 -30.081 -6.763 1.00 12.01 164 TRP A C 1
ATOM 1316 O O . TRP A 1 164 ? 14.577 -31.235 -6.450 1.00 12.30 164 TRP A O 1
ATOM 1327 N N . GLY A 1 165 ? 14.435 -28.987 -6.114 1.00 11.95 165 GLY A N 1
ATOM 1328 C CA . GLY A 1 165 ? 13.667 -29.098 -4.921 1.00 11.67 165 GLY A CA 1
ATOM 1329 C C . GLY A 1 165 ? 12.191 -29.303 -5.183 1.00 11.71 165 GLY A C 1
ATOM 1330 O O . GLY A 1 165 ? 11.541 -29.971 -4.368 1.00 11.68 165 GLY A O 1
ATOM 1331 N N . PHE A 1 166 ? 11.646 -28.636 -6.184 1.00 11.18 166 PHE A N 1
ATOM 1332 C CA . PHE A 1 166 ? 10.190 -28.634 -6.340 1.00 10.68 166 PHE A CA 1
ATOM 1333 C C . PHE A 1 166 ? 9.823 -28.441 -7.789 1.00 11.40 166 PHE A C 1
ATOM 1334 O O . PHE A 1 166 ? 10.395 -27.547 -8.490 1.00 11.51 166 PHE A O 1
ATOM 1342 N N . VAL A 1 167 ? 8.859 -29.249 -8.277 1.00 10.25 167 VAL A N 1
ATOM 1343 C CA . VAL A 1 167 ? 8.277 -29.083 -9.576 1.00 9.58 167 VAL A CA 1
ATOM 1344 C C . VAL A 1 167 ? 6.770 -29.009 -9.451 1.00 10.94 167 VAL A C 1
ATOM 1345 O O . VAL A 1 167 ? 6.163 -29.588 -8.566 1.00 10.29 167 VAL A O 1
ATOM 1349 N N . PHE A 1 168 ? 6.187 -28.281 -10.361 1.00 9.76 168 PHE A N 1
ATOM 1350 C CA . PHE A 1 168 ? 4.758 -27.985 -10.367 1.00 9.65 168 PHE A CA 1
ATOM 1351 C C . PHE A 1 168 ? 4.341 -27.590 -11.757 1.00 10.01 168 PHE A C 1
ATOM 1352 O O . PHE A 1 168 ? 5.181 -27.642 -12.700 1.00 9.72 168 PHE A O 1
ATOM 1360 N N . GLN A 1 169 ? 3.077 -27.194 -11.965 1.00 9.48 169 GLN A N 1
ATOM 1361 C CA . GLN A 1 169 ? 2.579 -26.776 -13.273 1.00 9.97 169 GLN A CA 1
ATOM 1362 C C . GLN A 1 169 ? 2.593 -25.285 -13.415 1.00 10.76 169 GLN A C 1
ATOM 1363 O O . GLN A 1 169 ? 1.746 -24.593 -12.895 1.00 10.81 169 GLN A O 1
ATOM 1369 N N . GLY A 1 170 ? 3.607 -24.768 -14.096 1.00 10.23 170 GLY A N 1
ATOM 1370 C CA . GLY A 1 170 ? 3.762 -23.351 -14.340 1.00 10.93 170 GLY A CA 1
ATOM 1371 C C . GLY A 1 170 ? 3.509 -22.841 -15.756 1.00 10.60 170 GLY A C 1
ATOM 1372 O O . GLY A 1 170 ? 3.621 -21.629 -15.972 1.00 11.48 170 GLY A O 1
ATOM 1373 N N . LYS A 1 171 ? 3.167 -23.744 -16.693 1.00 9.59 171 LYS A N 1
ATOM 1374 C CA . LYS A 1 171 ? 2.752 -23.387 -18.025 1.00 10.83 171 LYS A CA 1
ATOM 1375 C C . LYS A 1 171 ? 1.549 -22.456 -18.029 1.00 10.62 171 LYS A C 1
ATOM 1376 O O . LYS A 1 171 ? 0.674 -22.604 -17.168 1.00 10.20 171 LYS A O 1
ATOM 1382 N N . PRO A 1 172 ? 1.356 -21.599 -19.052 1.00 10.42 172 PRO A N 1
ATOM 1383 C CA . PRO A 1 172 ? 0.162 -20.771 -19.132 1.00 11.22 172 PRO A CA 1
ATOM 1384 C C . PRO A 1 172 ? -0.980 -21.586 -19.726 1.00 11.01 172 PRO A C 1
ATOM 1385 O O . PRO A 1 172 ? -1.134 -21.694 -20.969 1.00 11.76 172 PRO A O 1
ATOM 1389 N N . TYR A 1 173 ? -1.745 -22.219 -18.819 1.00 9.53 173 TYR A N 1
ATOM 1390 C CA . TYR A 1 173 ? -2.914 -23.022 -19.203 1.00 9.72 173 TYR A CA 1
ATOM 1391 C C . TYR A 1 173 ? -3.678 -23.364 -17.914 1.00 9.49 173 TYR A C 1
ATOM 1392 O O . TYR A 1 173 ? -3.367 -22.834 -16.854 1.00 9.18 173 TYR A O 1
ATOM 1401 N N . GLU A 1 174 ? -4.752 -24.114 -18.047 1.00 8.56 174 GLU A N 1
ATOM 1402 C CA . GLU A 1 174 ? -5.657 -24.310 -16.925 1.00 9.02 174 GLU A CA 1
ATOM 1403 C C . GLU A 1 174 ? -4.961 -24.923 -15.698 1.00 9.64 174 GLU A C 1
ATOM 1404 O O . GLU A 1 174 ? -5.360 -24.651 -14.570 1.00 9.13 174 GLU A O 1
ATOM 1410 N N . GLY A 1 175 ? -3.963 -25.754 -15.880 1.00 8.98 175 GLY A N 1
ATOM 1411 C CA . GLY A 1 175 ? -3.240 -26.307 -14.767 1.00 8.47 175 GLY A CA 1
ATOM 1412 C C . GLY A 1 175 ? -2.606 -25.279 -13.840 1.00 9.08 175 GLY A C 1
ATOM 1413 O O . GLY A 1 175 ? -2.464 -25.509 -12.626 1.00 9.72 175 GLY A O 1
ATOM 1414 N N . LEU A 1 176 ? -2.177 -24.142 -14.414 1.00 8.64 176 LEU A N 1
ATOM 1415 C CA . LEU A 1 176 ? -1.631 -23.056 -13.625 1.00 8.57 176 LEU A CA 1
ATOM 1416 C C . LEU A 1 176 ? -2.740 -22.389 -12.818 1.00 8.61 176 LEU A C 1
ATOM 1417 O O . LEU A 1 176 ? -2.508 -22.049 -11.652 1.00 9.96 176 LEU A O 1
ATOM 1422 N N . THR A 1 177 ? -3.939 -22.263 -13.383 1.00 9.07 177 THR A N 1
ATOM 1423 C CA . THR A 1 177 ? -5.060 -21.757 -12.562 1.00 9.08 177 THR A CA 1
ATOM 1424 C C . THR A 1 177 ? -5.241 -22.676 -11.345 1.00 8.52 177 THR A C 1
ATOM 1425 O O . THR A 1 177 ? -5.439 -22.154 -10.234 1.00 9.11 177 THR A O 1
ATOM 1429 N N . CYS A 1 178 ? -5.111 -23.989 -11.508 1.00 8.63 178 CYS A N 1
ATOM 1430 C CA . CYS A 1 178 ? -5.212 -24.895 -10.376 1.00 8.40 178 CYS A CA 1
ATOM 1431 C C . CYS A 1 178 ? -4.117 -24.685 -9.355 1.00 8.98 178 CYS A C 1
ATOM 1432 O O . CYS A 1 178 ? -4.359 -24.604 -8.130 1.00 8.59 178 CYS A O 1
ATOM 1435 N N . ASP A 1 179 ? -2.850 -24.600 -9.799 1.00 8.55 179 ASP A N 1
ATOM 1436 C CA . ASP A 1 179 ? -1.758 -24.412 -8.878 1.00 8.72 179 ASP A CA 1
ATOM 1437 C C . ASP A 1 179 ? -1.912 -23.071 -8.145 1.00 9.37 179 ASP A C 1
ATOM 1438 O O . ASP A 1 179 ? -1.679 -22.961 -6.953 1.00 9.43 179 ASP A O 1
ATOM 1443 N N . ALA A 1 180 ? -2.330 -22.048 -8.881 1.00 9.47 180 ALA A N 1
ATOM 1444 C CA . ALA A 1 180 ? -2.388 -20.711 -8.330 1.00 9.56 180 ALA A CA 1
ATOM 1445 C C . ALA A 1 180 ? -3.507 -20.552 -7.322 1.00 9.54 180 ALA A C 1
ATOM 1446 O O . ALA A 1 180 ? -3.326 -19.841 -6.320 1.00 9.29 180 ALA A O 1
ATOM 1448 N N . LEU A 1 181 ? -4.638 -21.222 -7.573 1.00 9.47 181 LEU A N 1
ATOM 1449 C CA . LEU A 1 181 ? -5.718 -21.175 -6.581 1.00 9.66 181 LEU A CA 1
ATOM 1450 C C . LEU A 1 181 ? -5.180 -21.761 -5.287 1.00 8.90 181 LEU A C 1
ATOM 1451 O O . LEU A 1 181 ? -5.443 -21.235 -4.180 1.00 9.30 181 LEU A O 1
ATOM 1456 N N . GLU A 1 182 ? -4.414 -22.868 -5.347 1.00 9.04 182 GLU A N 1
ATOM 1457 C CA . GLU A 1 182 ? -3.831 -23.466 -4.139 1.00 9.19 182 GLU A CA 1
ATOM 1458 C C . GLU A 1 182 ? -2.904 -22.473 -3.437 1.00 9.40 182 GLU A C 1
ATOM 1459 O O . GLU A 1 182 ? -2.962 -22.311 -2.225 1.00 10.52 182 GLU A O 1
ATOM 1465 N N . TRP A 1 183 ? -2.035 -21.792 -4.209 1.00 8.57 183 TRP A N 1
ATOM 1466 C CA . TRP A 1 183 ? -1.159 -20.821 -3.563 1.00 9.32 183 TRP A CA 1
ATOM 1467 C C . TRP A 1 183 ? -1.944 -19.724 -2.867 1.00 9.95 183 TRP A C 1
ATOM 1468 O O . TRP A 1 183 ? -1.701 -19.413 -1.726 1.00 9.36 183 TRP A O 1
ATOM 1479 N N . ILE A 1 184 ? -2.892 -19.121 -3.579 1.00 8.70 184 ILE A N 1
ATOM 1480 C CA . ILE A 1 184 ? -3.629 -17.999 -3.069 1.00 8.91 184 ILE A CA 1
ATOM 1481 C C . ILE A 1 184 ? -4.471 -18.414 -1.855 1.00 10.20 184 ILE A C 1
ATOM 1482 O O . ILE A 1 184 ? -4.409 -17.781 -0.784 1.00 9.62 184 ILE A O 1
ATOM 1487 N N . TYR A 1 185 ? -5.220 -19.484 -1.981 1.00 9.88 185 TYR A N 1
ATOM 1488 C CA . TYR A 1 185 ? -6.130 -19.912 -0.883 1.00 9.05 185 TYR A CA 1
ATOM 1489 C C . TYR A 1 185 ? -5.342 -20.311 0.357 1.00 10.63 185 TYR A C 1
ATOM 1490 O O . TYR A 1 185 ? -5.735 -19.929 1.456 1.00 9.82 185 TYR A O 1
ATOM 1499 N N . SER A 1 186 ? -4.190 -20.974 0.179 1.00 9.39 186 SER A N 1
ATOM 1500 C CA . SER A 1 186 ? -3.328 -21.406 1.289 1.00 10.76 186 SER A CA 1
ATOM 1501 C C . SER A 1 186 ? -2.575 -20.275 1.986 1.00 9.98 186 SER A C 1
ATOM 1502 O O . SER A 1 186 ? -1.948 -20.512 2.961 1.00 11.23 186 SER A O 1
ATOM 1505 N N . HIS A 1 187 ? -2.582 -19.092 1.379 1.00 10.17 187 HIS A N 1
ATOM 1506 C CA . HIS A 1 187 ? -2.037 -17.867 2.045 1.00 10.21 187 HIS A CA 1
ATOM 1507 C C . HIS A 1 187 ? -3.149 -17.054 2.689 1.00 11.07 187 HIS A C 1
ATOM 1508 O O . HIS A 1 187 ? -2.911 -15.962 3.165 1.00 12.66 187 HIS A O 1
ATOM 1515 N N . GLY A 1 188 ? -4.384 -17.581 2.702 1.00 11.89 188 GLY A N 1
ATOM 1516 C CA . GLY A 1 188 ? -5.510 -16.798 3.196 1.00 10.99 188 GLY A CA 1
ATOM 1517 C C . GLY A 1 188 ? -6.006 -15.708 2.296 1.00 11.05 188 GLY A C 1
ATOM 1518 O O . GLY A 1 188 ? -6.621 -14.738 2.719 1.00 12.11 188 GLY A O 1
ATOM 1519 N N . GLY A 1 189 ? -5.696 -15.813 1.004 1.00 9.87 189 GLY A N 1
ATOM 1520 C CA . GLY A 1 189 ? -6.000 -14.855 -0.005 1.00 10.47 189 GLY A CA 1
ATOM 1521 C C . GLY A 1 189 ? -7.318 -15.024 -0.706 1.00 10.53 189 GLY A C 1
ATOM 1522 O O . GLY A 1 189 ? -7.605 -14.234 -1.588 1.00 11.81 189 GLY A O 1
ATOM 1523 N N . GLY A 1 190 ? -8.102 -16.050 -0.347 1.00 10.10 190 GLY A N 1
ATOM 1524 C CA . GLY A 1 190 ? -9.389 -16.262 -0.989 1.00 11.47 190 GLY A CA 1
ATOM 1525 C C . GLY A 1 190 ? -9.402 -17.151 -2.210 1.00 10.74 190 GLY A C 1
ATOM 1526 O O . GLY A 1 190 ? -8.439 -17.898 -2.447 1.00 10.87 190 GLY A O 1
ATOM 1527 N N . ARG A 1 191 ? -10.551 -17.102 -2.858 1.00 10.37 191 ARG A N 1
ATOM 1528 C CA . ARG A 1 191 ? -10.867 -18.034 -3.962 1.00 10.45 191 ARG A CA 1
ATOM 1529 C C . ARG A 1 191 ? -10.805 -17.396 -5.358 1.00 10.44 191 ARG A C 1
ATOM 1530 O O . ARG A 1 191 ? -11.256 -18.025 -6.338 1.00 9.89 191 ARG A O 1
ATOM 1538 N N . ILE A 1 192 ? -10.176 -16.226 -5.452 1.00 9.73 192 ILE A N 1
ATOM 1539 C CA . ILE A 1 192 ? -10.028 -15.437 -6.661 1.00 10.07 192 ILE A CA 1
ATOM 1540 C C . ILE A 1 192 ? -11.329 -14.755 -7.019 1.00 10.66 192 ILE A C 1
ATOM 1541 O O . ILE A 1 192 ? -11.388 -13.482 -7.040 1.00 10.54 192 ILE A O 1
ATOM 1546 N N . VAL A 1 193 ? -12.372 -15.507 -7.327 1.00 10.00 193 VAL A N 1
ATOM 1547 C CA . VAL A 1 193 ? -13.738 -15.012 -7.397 1.00 10.53 193 VAL A CA 1
ATOM 1548 C C . VAL A 1 193 ? -14.535 -15.861 -6.406 1.00 11.42 193 VAL A C 1
ATOM 1549 O O . VAL A 1 193 ? -14.578 -17.111 -6.504 1.00 11.57 193 VAL A O 1
ATOM 1553 N N . GLU A 1 194 ? -15.161 -15.208 -5.433 1.00 9.63 194 GLU A N 1
ATOM 1554 C CA . GLU A 1 194 ? -15.879 -15.958 -4.395 1.00 9.63 194 GLU A CA 1
ATOM 1555 C C . GLU A 1 194 ? -17.172 -16.505 -4.972 1.00 10.82 194 GLU A C 1
ATOM 1556 O O . GLU A 1 194 ? -17.726 -15.995 -5.973 1.00 11.06 194 GLU A O 1
ATOM 1562 N N . PRO A 1 195 ? -17.729 -17.514 -4.328 1.00 10.94 195 PRO A N 1
ATOM 1563 C CA . PRO A 1 195 ? -18.978 -18.065 -4.803 1.00 12.70 195 PRO A CA 1
ATOM 1564 C C . PRO A 1 195 ? -20.106 -17.108 -4.929 1.00 13.01 195 PRO A C 1
ATOM 1565 O O . PRO A 1 195 ? -20.975 -17.243 -5.795 1.00 13.82 195 PRO A O 1
ATOM 1569 N N . ASP A 1 196 ? -20.080 -16.032 -4.127 1.00 12.15 196 ASP A N 1
ATOM 1570 C CA . ASP A 1 196 ? -21.079 -14.952 -4.225 1.00 12.76 196 ASP A CA 1
ATOM 1571 C C . ASP A 1 196 ? -20.932 -13.966 -5.341 1.00 12.76 196 ASP A C 1
ATOM 1572 O O . ASP A 1 196 ? -21.731 -13.029 -5.523 1.00 14.52 196 ASP A O 1
ATOM 1577 N N . GLY A 1 197 ? -19.840 -14.104 -6.071 1.00 10.84 197 GLY A N 1
ATOM 1578 C CA . GLY A 1 197 ? -19.480 -13.209 -7.148 1.00 11.26 197 GLY A CA 1
ATOM 1579 C C . GLY A 1 197 ? -18.412 -12.158 -6.886 1.00 12.24 197 GLY A C 1
ATOM 1580 O O . GLY A 1 197 ? -17.969 -11.499 -7.831 1.00 13.32 197 GLY A O 1
ATOM 1581 N N . THR A 1 198 ? -18.079 -11.975 -5.594 1.00 11.90 198 THR A N 1
ATOM 1582 C CA . THR A 1 198 ? -17.130 -10.926 -5.240 1.00 11.25 198 THR A CA 1
ATOM 1583 C C . THR A 1 198 ? -15.783 -11.340 -5.852 1.00 9.53 198 THR A C 1
ATOM 1584 O O . THR A 1 198 ? -15.241 -12.387 -5.551 1.00 11.62 198 THR A O 1
ATOM 1588 N N . ILE A 1 199 ? -15.186 -10.404 -6.592 1.00 10.67 199 ILE A N 1
ATOM 1589 C CA . ILE A 1 199 ? -13.844 -10.606 -7.130 1.00 10.13 199 ILE A CA 1
ATOM 1590 C C . ILE A 1 199 ? -12.885 -10.149 -6.054 1.00 11.20 199 ILE A C 1
ATOM 1591 O O . ILE A 1 199 ? -12.716 -8.925 -5.799 1.00 12.50 199 ILE A O 1
ATOM 1596 N N . SER A 1 200 ? -12.266 -11.079 -5.345 1.00 10.03 200 SER A N 1
ATOM 1597 C CA . SER A 1 200 ? -11.535 -10.804 -4.134 1.00 10.32 200 SER A CA 1
ATOM 1598 C C . SER A 1 200 ? -10.041 -10.791 -4.232 1.00 10.75 200 SER A C 1
ATOM 1599 O O . SER A 1 200 ? -9.364 -10.497 -3.264 1.00 10.63 200 SER A O 1
ATOM 1602 N N . VAL A 1 201 ? -9.525 -11.162 -5.415 1.00 9.76 201 VAL A N 1
ATOM 1603 C CA . VAL A 1 201 ? -8.111 -11.481 -5.569 1.00 11.09 201 VAL A CA 1
ATOM 1604 C C . VAL A 1 201 ? -7.140 -10.290 -5.318 1.00 11.76 201 VAL A C 1
ATOM 1605 O O . VAL A 1 201 ? -5.981 -10.551 -5.023 1.00 11.10 201 VAL A O 1
ATOM 1609 N N . ASN A 1 202 ? -7.611 -9.033 -5.468 1.00 11.76 202 ASN A N 1
ATOM 1610 C CA . ASN A 1 202 ? -6.722 -7.899 -5.213 1.00 11.78 202 ASN A CA 1
ATOM 1611 C C . ASN A 1 202 ? -6.552 -7.698 -3.706 1.00 11.81 202 ASN A C 1
ATOM 1612 O O . ASN A 1 202 ? -7.243 -6.827 -3.108 1.00 12.78 202 ASN A O 1
ATOM 1617 N N . ASN A 1 203 ? -5.691 -8.457 -3.089 1.00 11.56 203 ASN A N 1
ATOM 1618 C CA . ASN A 1 203 ? -5.384 -8.343 -1.695 1.00 11.99 203 ASN A CA 1
ATOM 1619 C C . ASN A 1 203 ? -3.941 -8.745 -1.474 1.00 11.41 203 ASN A C 1
ATOM 1620 O O . ASN A 1 203 ? -3.339 -9.493 -2.282 1.00 12.43 203 ASN A O 1
ATOM 1625 N N . GLY A 1 204 ? -3.405 -8.371 -0.346 1.00 11.67 204 GLY A N 1
ATOM 1626 C CA . GLY A 1 204 ? -1.966 -8.592 -0.064 1.00 12.81 204 GLY A CA 1
ATOM 1627 C C . GLY A 1 204 ? -1.598 -10.047 0.112 1.00 13.16 204 GLY A C 1
ATOM 1628 O O . GLY A 1 204 ? -0.404 -10.402 -0.109 1.00 13.73 204 GLY A O 1
ATOM 1629 N N . ARG A 1 205 ? -2.535 -10.881 0.614 1.00 11.70 205 ARG A N 1
ATOM 1630 C CA . ARG A 1 205 ? -2.256 -12.294 0.792 1.00 11.31 205 ARG A CA 1
ATOM 1631 C C . ARG A 1 205 ? -2.107 -13.010 -0.558 1.00 10.12 205 ARG A C 1
ATOM 1632 O O . ARG A 1 205 ? -1.166 -13.803 -0.724 1.00 11.62 205 ARG A O 1
ATOM 1640 N N . ALA A 1 206 ? -3.019 -12.675 -1.484 1.00 10.29 206 ALA A N 1
ATOM 1641 C CA . ALA A 1 206 ? -2.937 -13.242 -2.828 1.00 10.00 206 ALA A CA 1
ATOM 1642 C C . ALA A 1 206 ? -1.616 -12.735 -3.497 1.00 11.14 206 ALA A C 1
ATOM 1643 O O . ALA A 1 206 ? -0.937 -13.518 -4.142 1.00 11.37 206 ALA A O 1
ATOM 1645 N N . ALA A 1 207 ? -1.319 -11.454 -3.338 1.00 11.41 207 ALA A N 1
ATOM 1646 C CA . ALA A 1 207 ? -0.081 -10.974 -3.946 1.00 12.09 207 ALA A CA 1
ATOM 1647 C C . ALA A 1 207 ? 1.158 -11.646 -3.383 1.00 12.70 207 ALA A C 1
ATOM 1648 O O . ALA A 1 207 ? 2.080 -11.975 -4.179 1.00 12.64 207 ALA A O 1
ATOM 1650 N N . LEU A 1 208 ? 1.212 -11.873 -2.085 1.00 10.89 208 LEU A N 1
ATOM 1651 C CA . LEU A 1 208 ? 2.298 -12.557 -1.431 1.00 14.07 208 LEU A CA 1
ATOM 1652 C C . LEU A 1 208 ? 2.445 -13.976 -1.978 1.00 13.91 208 LEU A C 1
ATOM 1653 O O . LEU A 1 208 ? 3.552 -14.436 -2.296 1.00 13.17 208 LEU A O 1
ATOM 1658 N N . ALA A 1 209 ? 1.298 -14.651 -2.141 1.00 10.61 209 ALA A N 1
ATOM 1659 C CA . ALA A 1 209 ? 1.337 -16.019 -2.645 1.00 12.14 209 ALA A CA 1
ATOM 1660 C C . ALA A 1 209 ? 2.020 -16.063 -4.012 1.00 11.30 209 ALA A C 1
ATOM 1661 O O . ALA A 1 209 ? 2.771 -17.004 -4.292 1.00 12.84 209 ALA A O 1
ATOM 1663 N N . LEU A 1 210 ? 1.693 -15.122 -4.867 1.00 10.35 210 LEU A N 1
ATOM 1664 C CA . LEU A 1 210 ? 2.287 -15.118 -6.222 1.00 11.30 210 LEU A CA 1
ATOM 1665 C C . LEU A 1 210 ? 3.783 -14.734 -6.202 1.00 11.95 210 LEU A C 1
ATOM 1666 O O . LEU A 1 210 ? 4.586 -15.340 -6.915 1.00 12.04 210 LEU A O 1
ATOM 1671 N N . ASN A 1 211 ? 4.109 -13.728 -5.384 1.00 11.62 211 ASN A N 1
ATOM 1672 C CA . ASN A 1 211 ? 5.552 -13.400 -5.232 1.00 12.67 211 ASN A CA 1
ATOM 1673 C C . ASN A 1 211 ? 6.323 -14.589 -4.691 1.00 13.20 211 ASN A C 1
ATOM 1674 O O . ASN A 1 211 ? 7.498 -14.832 -5.143 1.00 14.05 211 ASN A O 1
ATOM 1679 N N . ARG A 1 212 ? 5.793 -15.370 -3.742 1.00 11.30 212 ARG A N 1
ATOM 1680 C CA . ARG A 1 212 ? 6.431 -16.534 -3.237 1.00 12.01 212 ARG A CA 1
ATOM 1681 C C . ARG A 1 212 ? 6.716 -17.487 -4.376 1.00 11.67 212 ARG A C 1
ATOM 1682 O O . ARG A 1 212 ? 7.805 -18.060 -4.491 1.00 12.11 212 ARG A O 1
ATOM 1690 N N . ALA A 1 213 ? 5.723 -17.751 -5.195 1.00 10.23 213 ALA A N 1
ATOM 1691 C CA . ALA A 1 213 ? 5.886 -18.703 -6.289 1.00 10.30 213 ALA A CA 1
ATOM 1692 C C . ALA A 1 213 ? 6.970 -18.224 -7.261 1.00 11.29 213 ALA A C 1
ATOM 1693 O O . ALA A 1 213 ? 7.762 -19.051 -7.730 1.00 11.91 213 ALA A O 1
ATOM 1695 N N . HIS A 1 214 ? 6.963 -16.972 -7.631 1.00 11.79 214 HIS A N 1
ATOM 1696 C CA . HIS A 1 214 ? 8.049 -16.420 -8.455 1.00 11.58 214 HIS A CA 1
ATOM 1697 C C . HIS A 1 214 ? 9.390 -16.736 -7.838 1.00 11.81 214 HIS A C 1
ATOM 1698 O O . HIS A 1 214 ? 10.355 -17.075 -8.531 1.00 12.29 214 HIS A O 1
ATOM 1705 N N . GLY A 1 215 ? 9.488 -16.574 -6.544 1.00 11.30 215 GLY A N 1
ATOM 1706 C CA . GLY A 1 215 ? 10.733 -16.847 -5.829 1.00 14.06 215 GLY A CA 1
ATOM 1707 C C . GLY A 1 215 ? 11.275 -18.222 -5.970 1.00 13.84 215 GLY A C 1
ATOM 1708 O O . GLY A 1 215 ? 12.438 -18.472 -5.741 1.00 16.52 215 GLY A O 1
ATOM 1709 N N . TRP A 1 216 ? 10.434 -19.226 -6.278 1.00 10.48 216 TRP A N 1
ATOM 1710 C CA . TRP A 1 216 ? 10.890 -20.543 -6.491 1.00 10.91 216 TRP A CA 1
ATOM 1711 C C . TRP A 1 216 ? 11.611 -20.705 -7.866 1.00 10.35 216 TRP A C 1
ATOM 1712 O O . TRP A 1 216 ? 12.401 -21.623 -8.025 1.00 11.40 216 TRP A O 1
ATOM 1723 N N . VAL A 1 217 ? 11.200 -19.915 -8.855 1.00 10.45 217 VAL A N 1
ATOM 1724 C CA . VAL A 1 217 ? 11.588 -20.204 -10.246 1.00 10.71 217 VAL A CA 1
ATOM 1725 C C . VAL A 1 217 ? 13.067 -19.937 -10.452 1.00 11.74 217 VAL A C 1
ATOM 1726 O O . VAL A 1 217 ? 13.573 -18.833 -10.319 1.00 12.45 217 VAL A O 1
ATOM 1730 N N . GLY A 1 218 ? 13.723 -20.977 -10.885 1.00 11.95 218 GLY A N 1
ATOM 1731 C CA . GLY A 1 218 ? 15.168 -20.974 -11.113 1.00 13.08 218 GLY A CA 1
ATOM 1732 C C . GLY A 1 218 ? 15.959 -21.065 -9.835 1.00 13.39 218 GLY A C 1
ATOM 1733 O O . GLY A 1 218 ? 17.196 -20.898 -9.899 1.00 15.56 218 GLY A O 1
ATOM 1734 N N . ARG A 1 219 ? 15.321 -21.322 -8.705 1.00 11.02 219 ARG A N 1
ATOM 1735 C CA . ARG A 1 219 ? 15.970 -21.421 -7.407 1.00 11.64 219 ARG A CA 1
ATOM 1736 C C . ARG A 1 219 ? 15.746 -22.763 -6.866 1.00 13.62 219 ARG A C 1
ATOM 1737 O O . ARG A 1 219 ? 16.616 -23.657 -7.021 1.00 17.11 219 ARG A O 1
ATOM 1745 N N . ILE A 1 220 ? 14.588 -23.042 -6.272 1.00 12.24 220 ILE A N 1
ATOM 1746 C CA . ILE A 1 220 ? 14.248 -24.411 -5.984 1.00 11.73 220 ILE A CA 1
ATOM 1747 C C . ILE A 1 220 ? 13.495 -25.227 -7.059 1.00 11.19 220 ILE A C 1
ATOM 1748 O O . ILE A 1 220 ? 13.496 -26.472 -7.020 1.00 12.60 220 ILE A O 1
ATOM 1753 N N . ALA A 1 221 ? 12.930 -24.516 -8.034 1.00 10.68 221 ALA A N 1
ATOM 1754 C CA . ALA A 1 221 ? 12.262 -25.124 -9.179 1.00 10.89 221 ALA A CA 1
ATOM 1755 C C . ALA A 1 221 ? 13.032 -24.740 -10.427 1.00 11.31 221 ALA A C 1
ATOM 1756 O O . ALA A 1 221 ? 13.640 -23.679 -10.494 1.00 11.24 221 ALA A O 1
ATOM 1758 N N . PRO A 1 222 ? 12.972 -25.585 -11.461 1.00 11.32 222 PRO A N 1
ATOM 1759 C CA . PRO A 1 222 ? 13.722 -25.289 -12.687 1.00 11.80 222 PRO A CA 1
ATOM 1760 C C . PRO A 1 222 ? 13.239 -24.029 -13.318 1.00 11.99 222 PRO A C 1
ATOM 1761 O O . PRO A 1 222 ? 12.077 -23.612 -13.171 1.00 12.11 222 PRO A O 1
ATOM 1765 N N . GLN A 1 223 ? 14.145 -23.310 -14.039 1.00 10.04 223 GLN A N 1
ATOM 1766 C CA . GLN A 1 223 ? 13.723 -22.167 -14.821 1.00 10.75 223 GLN A CA 1
ATOM 1767 C C . GLN A 1 223 ? 12.599 -22.526 -15.784 1.00 11.85 223 GLN A C 1
ATOM 1768 O O . GLN A 1 223 ? 11.703 -21.722 -15.998 1.00 12.61 223 GLN A O 1
ATOM 1774 N N . GLY A 1 224 ? 12.673 -23.735 -16.321 1.00 12.05 224 GLY A N 1
ATOM 1775 C CA . GLY A 1 224 ? 11.717 -24.202 -17.299 1.00 12.48 224 GLY A CA 1
ATOM 1776 C C . GLY A 1 224 ? 10.366 -24.568 -16.717 1.00 12.68 224 GLY A C 1
ATOM 1777 O O . GLY A 1 224 ? 9.501 -24.882 -17.493 1.00 12.63 224 GLY A O 1
ATOM 1778 N N . VAL A 1 225 ? 10.196 -24.410 -15.378 1.00 11.59 225 VAL A N 1
ATOM 1779 C CA . VAL A 1 225 ? 8.866 -24.772 -14.743 1.00 11.57 225 VAL A CA 1
ATOM 1780 C C . VAL A 1 225 ? 7.758 -23.907 -15.326 1.00 11.56 225 VAL A C 1
ATOM 1781 O O . VAL A 1 225 ? 6.566 -24.336 -15.327 1.00 11.22 225 VAL A O 1
ATOM 1785 N N . THR A 1 226 ? 8.063 -22.713 -15.877 1.00 10.83 226 THR A N 1
ATOM 1786 C CA . THR A 1 226 ? 7.096 -21.879 -16.529 1.00 11.70 226 THR A CA 1
ATOM 1787 C C . THR A 1 226 ? 6.536 -22.415 -17.850 1.00 10.83 226 THR A C 1
ATOM 1788 O O . THR A 1 226 ? 5.730 -21.754 -18.486 1.00 11.28 226 THR A O 1
ATOM 1792 N N . SER A 1 227 ? 6.991 -23.596 -18.276 1.00 10.91 227 SER A N 1
ATOM 1793 C CA A SER A 1 227 ? 6.448 -24.297 -19.422 0.50 11.52 227 SER A CA 1
ATOM 1794 C CA B SER A 1 227 ? 6.417 -24.289 -19.412 0.50 11.64 227 SER A CA 1
ATOM 1795 C C . SER A 1 227 ? 5.893 -25.673 -19.030 1.00 11.22 227 SER A C 1
ATOM 1796 O O . SER A 1 227 ? 5.518 -26.451 -19.931 1.00 12.21 227 SER A O 1
ATOM 1801 N N . TYR A 1 228 ? 5.881 -26.011 -17.730 1.00 10.14 228 TYR A N 1
ATOM 1802 C CA . TYR A 1 228 ? 5.485 -27.359 -17.322 1.00 10.08 228 TYR A CA 1
ATOM 1803 C C . TYR A 1 228 ? 3.986 -27.548 -17.125 1.00 9.52 228 TYR A C 1
ATOM 1804 O O . TYR A 1 228 ? 3.371 -26.738 -16.391 1.00 10.04 228 TYR A O 1
ATOM 1813 N N . ALA A 1 229 ? 3.430 -28.552 -17.801 1.00 9.94 229 ALA A N 1
ATOM 1814 C CA . ALA A 1 229 ? 2.126 -29.100 -17.438 1.00 9.70 229 ALA A CA 1
ATOM 1815 C C . ALA A 1 229 ? 2.308 -30.310 -16.543 1.00 10.23 229 ALA A C 1
ATOM 1816 O O . ALA A 1 229 ? 3.391 -30.541 -15.982 1.00 10.57 229 ALA A O 1
ATOM 1818 N N . GLU A 1 230 ? 1.249 -31.077 -16.340 1.00 9.49 230 GLU A N 1
ATOM 1819 C CA . GLU A 1 230 ? 1.283 -32.218 -15.449 1.00 9.12 230 GLU A CA 1
ATOM 1820 C C . GLU A 1 230 ? 2.456 -33.126 -15.761 1.00 9.45 230 GLU A C 1
ATOM 1821 O O . GLU A 1 230 ? 3.143 -33.589 -14.840 1.00 10.37 230 GLU A O 1
ATOM 1827 N N . GLU A 1 231 ? 2.553 -33.525 -17.026 1.00 9.67 231 GLU A N 1
ATOM 1828 C CA . GLU A 1 231 ? 3.515 -34.546 -17.373 1.00 9.58 231 GLU A CA 1
ATOM 1829 C C . GLU A 1 231 ? 4.990 -34.055 -17.323 1.00 10.45 231 GLU A C 1
ATOM 1830 O O . GLU A 1 231 ? 5.873 -34.832 -17.043 1.00 11.44 231 GLU A O 1
ATOM 1836 N N . GLU A 1 232 ? 5.209 -32.787 -17.613 1.00 9.88 232 GLU A N 1
ATOM 1837 C CA . GLU A 1 232 ? 6.605 -32.261 -17.550 1.00 11.07 232 GLU A CA 1
ATOM 1838 C C . GLU A 1 232 ? 7.074 -32.246 -16.143 1.00 12.16 232 GLU A C 1
ATOM 1839 O O . GLU A 1 232 ? 8.200 -32.613 -15.836 1.00 12.49 232 GLU A O 1
ATOM 1845 N N . ALA A 1 233 ? 6.212 -31.839 -15.205 1.00 9.96 233 ALA A N 1
ATOM 1846 C CA . ALA A 1 233 ? 6.545 -31.950 -13.797 1.00 10.16 233 ALA A CA 1
ATOM 1847 C C . ALA A 1 233 ? 6.761 -33.414 -13.382 1.00 10.51 233 ALA A C 1
ATOM 1848 O O . ALA A 1 233 ? 7.753 -33.779 -12.714 1.00 11.18 233 ALA A O 1
ATOM 1850 N N . ARG A 1 234 ? 5.827 -34.268 -13.772 1.00 10.14 234 ARG A N 1
ATOM 1851 C CA . ARG A 1 234 ? 5.893 -35.671 -13.398 1.00 10.87 234 ARG A CA 1
ATOM 1852 C C . ARG A 1 234 ? 7.204 -36.321 -13.909 1.00 11.48 234 ARG A C 1
ATOM 1853 O O . ARG A 1 234 ? 7.812 -37.111 -13.183 1.00 13.11 234 ARG A O 1
ATOM 1861 N N . ASN A 1 235 ? 7.645 -35.931 -15.094 1.00 12.47 235 ASN A N 1
ATOM 1862 C CA A ASN A 1 235 ? 8.813 -36.662 -15.642 0.50 13.83 235 ASN A CA 1
ATOM 1863 C CA B ASN A 1 235 ? 8.875 -36.527 -15.716 0.50 14.14 235 ASN A CA 1
ATOM 1864 C C . ASN A 1 235 ? 10.094 -36.267 -14.869 1.00 14.61 235 ASN A C 1
ATOM 1865 O O . ASN A 1 235 ? 10.885 -37.146 -14.591 1.00 15.17 235 ASN A O 1
ATOM 1874 N N . VAL A 1 236 ? 10.239 -35.041 -14.406 1.00 12.47 236 VAL A N 1
ATOM 1875 C CA . VAL A 1 236 ? 11.426 -34.682 -13.569 1.00 13.38 236 VAL A CA 1
ATOM 1876 C C . VAL A 1 236 ? 11.360 -35.449 -12.279 1.00 13.71 236 VAL A C 1
ATOM 1877 O O . VAL A 1 236 ? 12.330 -36.039 -11.801 1.00 13.30 236 VAL A O 1
ATOM 1881 N N . TRP A 1 237 ? 10.197 -35.425 -11.642 1.00 11.09 237 TRP A N 1
ATOM 1882 C CA . TRP A 1 237 ? 9.933 -36.151 -10.401 1.00 12.15 237 TRP A CA 1
ATOM 1883 C C . TRP A 1 237 ? 10.193 -37.649 -10.533 1.00 13.35 237 TRP A C 1
ATOM 1884 O O . TRP A 1 237 ? 10.862 -38.265 -9.660 1.00 13.17 237 TRP A O 1
ATOM 1895 N N . GLN A 1 238 ? 9.676 -38.255 -11.588 1.00 12.68 238 GLN A N 1
ATOM 1896 C CA . GLN A 1 238 ? 9.648 -39.713 -11.723 1.00 13.84 238 GLN A CA 1
ATOM 1897 C C . GLN A 1 238 ? 11.059 -40.238 -12.018 1.00 13.82 238 GLN A C 1
ATOM 1898 O O . GLN A 1 238 ? 11.367 -41.381 -11.632 1.00 16.09 238 GLN A O 1
ATOM 1904 N N . GLN A 1 239 ? 11.884 -39.421 -12.619 1.00 14.36 239 GLN A N 1
ATOM 1905 C CA . GLN A 1 239 ? 13.298 -39.781 -12.881 1.00 16.58 239 GLN A CA 1
ATOM 1906 C C . GLN A 1 239 ? 14.121 -39.728 -11.608 1.00 16.39 239 GLN A C 1
ATOM 1907 O O . GLN A 1 239 ? 15.288 -40.172 -11.629 1.00 17.05 239 GLN A O 1
ATOM 1913 N N . GLY A 1 240 ? 13.555 -39.226 -10.508 1.00 14.03 240 GLY A N 1
ATOM 1914 C CA . GLY A 1 240 ? 14.231 -39.050 -9.249 1.00 15.24 240 GLY A CA 1
ATOM 1915 C C . GLY A 1 240 ? 14.873 -37.729 -9.004 1.00 14.26 240 GLY A C 1
ATOM 1916 O O . GLY A 1 240 ? 15.678 -37.555 -8.078 1.00 14.49 240 GLY A O 1
ATOM 1917 N N . ASN A 1 241 ? 14.499 -36.732 -9.802 1.00 12.75 241 ASN A N 1
ATOM 1918 C CA . ASN A 1 241 ? 15.157 -35.453 -9.791 1.00 12.87 241 ASN A CA 1
ATOM 1919 C C . ASN A 1 241 ? 14.378 -34.297 -9.132 1.00 12.66 241 ASN A C 1
ATOM 1920 O O . ASN A 1 241 ? 14.708 -33.157 -9.327 1.00 12.46 241 ASN A O 1
ATOM 1925 N N . SER A 1 242 ? 13.404 -34.617 -8.256 1.00 12.28 242 SER A N 1
ATOM 1926 C CA . SER A 1 242 ? 12.806 -33.564 -7.464 1.00 11.51 242 SER A CA 1
ATOM 1927 C C . SER A 1 242 ? 12.400 -34.047 -6.073 1.00 11.74 242 SER A C 1
ATOM 1928 O O . SER A 1 242 ? 11.810 -35.087 -5.926 1.00 12.00 242 SER A O 1
ATOM 1931 N N . LEU A 1 243 ? 12.728 -33.244 -5.065 1.00 11.95 243 LEU A N 1
ATOM 1932 C CA . LEU A 1 243 ? 12.376 -33.563 -3.684 1.00 12.02 243 LEU A CA 1
ATOM 1933 C C . LEU A 1 243 ? 10.833 -33.636 -3.549 1.00 11.36 243 LEU A C 1
ATOM 1934 O O . LEU A 1 243 ? 10.263 -34.528 -2.876 1.00 12.43 243 LEU A O 1
ATOM 1939 N N . PHE A 1 244 ? 10.217 -32.606 -4.074 1.00 11.48 244 PHE A N 1
ATOM 1940 C CA . PHE A 1 244 ? 8.758 -32.366 -3.959 1.00 10.11 244 PHE A CA 1
ATOM 1941 C C . PHE A 1 244 ? 8.118 -32.211 -5.352 1.00 10.37 244 PHE A C 1
ATOM 1942 O O . PHE A 1 244 ? 8.743 -31.658 -6.299 1.00 10.51 244 PHE A O 1
ATOM 1950 N N . MET A 1 245 ? 6.838 -32.557 -5.458 1.00 10.12 245 MET A N 1
ATOM 1951 C CA . MET A 1 245 ? 6.081 -32.194 -6.651 1.00 9.22 245 MET A CA 1
ATOM 1952 C C . MET A 1 245 ? 4.630 -31.922 -6.195 1.00 9.18 245 MET A C 1
ATOM 1953 O O . MET A 1 245 ? 4.041 -32.709 -5.433 1.00 11.15 245 MET A O 1
ATOM 1958 N N . ARG A 1 246 ? 4.033 -30.917 -6.808 1.00 8.70 246 ARG A N 1
ATOM 1959 C CA . ARG A 1 246 ? 2.585 -30.742 -6.727 1.00 8.65 246 ARG A CA 1
ATOM 1960 C C . ARG A 1 246 ? 2.004 -31.417 -7.961 1.00 8.56 246 ARG A C 1
ATOM 1961 O O . ARG A 1 246 ? 2.386 -31.133 -9.044 1.00 9.33 246 ARG A O 1
ATOM 1969 N N . ASN A 1 247 ? 1.026 -32.298 -7.773 1.00 8.32 247 ASN A N 1
ATOM 1970 C CA . ASN A 1 247 ? 0.345 -32.943 -8.899 1.00 8.65 247 ASN A CA 1
ATOM 1971 C C . ASN A 1 247 ? -0.934 -33.612 -8.370 1.00 9.13 247 ASN A C 1
ATOM 1972 O O . ASN A 1 247 ? -1.250 -33.529 -7.189 1.00 9.92 247 ASN A O 1
ATOM 1977 N N . TRP A 1 248 ? -1.614 -34.237 -9.296 1.00 8.66 248 TRP A N 1
ATOM 1978 C CA . TRP A 1 248 ? -2.844 -34.951 -9.010 1.00 9.15 248 TRP A CA 1
ATOM 1979 C C . TRP A 1 248 ? -2.534 -36.414 -8.652 1.00 9.35 248 TRP A C 1
ATOM 1980 O O . TRP A 1 248 ? -1.417 -36.950 -8.959 1.00 9.67 248 TRP A O 1
ATOM 1991 N N . PRO A 1 249 ? -3.505 -37.176 -8.083 1.00 9.96 249 PRO A N 1
ATOM 1992 C CA . PRO A 1 249 ? -3.351 -38.566 -7.715 1.00 10.09 249 PRO A CA 1
ATOM 1993 C C . PRO A 1 249 ? -2.848 -39.535 -8.789 1.00 9.72 249 PRO A C 1
ATOM 1994 O O . PRO A 1 249 ? -2.210 -40.490 -8.433 1.00 9.85 249 PRO A O 1
ATOM 1998 N N . TYR A 1 250 ? -3.083 -39.292 -10.068 1.00 9.41 250 TYR A N 1
ATOM 1999 C CA . TYR A 1 250 ? -2.650 -40.265 -11.111 1.00 9.58 250 TYR A CA 1
ATOM 2000 C C . TYR A 1 250 ? -1.148 -40.520 -11.054 1.00 10.59 250 TYR A C 1
ATOM 2001 O O . TYR A 1 250 ? -0.702 -41.598 -11.489 1.00 10.31 250 TYR A O 1
ATOM 2010 N N . ALA A 1 251 ? -0.365 -39.550 -10.610 1.00 10.13 251 ALA A N 1
ATOM 2011 C CA . ALA A 1 251 ? 1.070 -39.727 -10.596 1.00 9.70 251 ALA A CA 1
ATOM 2012 C C . ALA A 1 251 ? 1.529 -40.809 -9.671 1.00 11.43 251 ALA A C 1
ATOM 2013 O O . ALA A 1 251 ? 2.637 -41.340 -9.866 1.00 12.65 251 ALA A O 1
ATOM 2015 N N . TYR A 1 252 ? 0.724 -41.147 -8.699 1.00 10.19 252 TYR A N 1
ATOM 2016 C CA . TYR A 1 252 ? 1.140 -42.116 -7.702 1.00 10.71 252 TYR A CA 1
ATOM 2017 C C . TYR A 1 252 ? 1.342 -43.521 -8.265 1.00 11.33 252 TYR A C 1
ATOM 2018 O O . TYR A 1 252 ? 2.483 -44.075 -8.144 1.00 10.99 252 TYR A O 1
ATOM 2027 N N . ALA A 1 253 ? 0.338 -44.061 -8.927 1.00 10.35 253 ALA A N 1
ATOM 2028 C CA . ALA A 1 253 ? 0.485 -45.406 -9.542 1.00 10.95 253 ALA A CA 1
ATOM 2029 C C . ALA A 1 253 ? 1.643 -45.440 -10.517 1.00 11.16 253 ALA A C 1
ATOM 2030 O O . ALA A 1 253 ? 2.350 -46.461 -10.598 1.00 12.26 253 ALA A O 1
ATOM 2032 N N . LEU A 1 254 ? 1.869 -44.357 -11.280 1.00 10.51 254 LEU A N 1
ATOM 2033 C CA . LEU A 1 254 ? 2.912 -44.360 -12.274 1.00 11.47 254 LEU A CA 1
ATOM 2034 C C . LEU A 1 254 ? 4.275 -44.401 -11.579 1.00 12.62 254 LEU A C 1
ATOM 2035 O O . LEU A 1 254 ? 5.213 -45.060 -12.077 1.00 13.12 254 LEU A O 1
ATOM 2040 N N . GLY A 1 255 ? 4.434 -43.722 -10.474 1.00 11.95 255 GLY A N 1
ATOM 2041 C CA . GLY A 1 255 ? 5.707 -43.698 -9.752 1.00 11.71 255 GLY A CA 1
ATOM 2042 C C . GLY A 1 255 ? 5.939 -45.016 -9.053 1.00 13.58 255 GLY A C 1
ATOM 2043 O O . GLY A 1 255 ? 7.083 -45.317 -8.731 1.00 14.06 255 GLY A O 1
ATOM 2044 N N . GLN A 1 256 ? 4.923 -45.808 -8.807 1.00 12.95 256 GLN A N 1
ATOM 2045 C CA . GLN A 1 256 ? 5.098 -47.145 -8.197 1.00 15.46 256 GLN A CA 1
ATOM 2046 C C . GLN A 1 256 ? 5.279 -48.258 -9.184 1.00 17.72 256 GLN A C 1
ATOM 2047 O O . GLN A 1 256 ? 5.502 -49.408 -8.772 1.00 19.31 256 GLN A O 1
ATOM 2053 N N . ALA A 1 257 ? 5.207 -47.970 -10.455 1.00 16.85 257 ALA A N 1
ATOM 2054 C CA . ALA A 1 257 ? 5.271 -49.000 -11.481 1.00 17.76 257 ALA A CA 1
ATOM 2055 C C . ALA A 1 257 ? 6.697 -49.639 -11.467 1.00 20.54 257 ALA A C 1
ATOM 2056 O O . ALA A 1 257 ? 7.702 -49.050 -11.122 1.00 19.58 257 ALA A O 1
ATOM 2058 N N . GLU A 1 258 ? 6.755 -50.904 -11.857 1.00 27.86 258 GLU A N 1
ATOM 2059 C CA . GLU A 1 258 ? 8.029 -51.613 -11.861 1.00 31.07 258 GLU A CA 1
ATOM 2060 C C . GLU A 1 258 ? 8.853 -50.901 -12.882 1.00 28.29 258 GLU A C 1
ATOM 2061 O O . GLU A 1 258 ? 8.332 -50.494 -13.936 1.00 31.62 258 GLU A O 1
ATOM 2067 N N . GLY A 1 259 ? 10.114 -50.654 -12.567 1.00 30.75 259 GLY A N 1
ATOM 2068 C CA . GLY A 1 259 ? 10.961 -49.857 -13.467 1.00 32.07 259 GLY A CA 1
ATOM 2069 C C . GLY A 1 259 ? 10.997 -48.351 -13.190 1.00 31.57 259 GLY A C 1
ATOM 2070 O O . GLY A 1 259 ? 11.776 -47.626 -13.778 1.00 30.48 259 GLY A O 1
ATOM 2071 N N . SER A 1 260 ? 10.066 -47.838 -12.356 1.00 25.16 260 SER A N 1
ATOM 2072 C CA . SER A 1 260 ? 10.189 -46.502 -11.912 1.00 20.91 260 SER A CA 1
ATOM 2073 C C . SER A 1 260 ? 11.360 -46.341 -10.988 1.00 18.60 260 SER A C 1
ATOM 2074 O O . SER A 1 260 ? 11.435 -47.062 -9.973 1.00 19.18 260 SER A O 1
ATOM 2077 N N . PRO A 1 261 ? 12.192 -45.302 -11.231 1.00 18.13 261 PRO A N 1
ATOM 2078 C CA . PRO A 1 261 ? 13.323 -44.986 -10.384 1.00 19.74 261 PRO A CA 1
ATOM 2079 C C . PRO A 1 261 ? 12.956 -44.638 -8.981 1.00 18.09 261 PRO A C 1
ATOM 2080 O O . PRO A 1 261 ? 13.786 -44.711 -8.072 1.00 20.66 261 PRO A O 1
ATOM 2084 N N . ILE A 1 262 ? 11.704 -44.227 -8.758 1.00 16.31 262 ILE A N 1
ATOM 2085 C CA . ILE A 1 262 ? 11.299 -43.806 -7.449 1.00 16.38 262 ILE A CA 1
ATOM 2086 C C . ILE A 1 262 ? 10.342 -44.735 -6.732 1.00 15.22 262 ILE A C 1
ATOM 2087 O O . ILE A 1 262 ? 9.843 -44.380 -5.682 1.00 14.68 262 ILE A O 1
ATOM 2092 N N . ARG A 1 263 ? 10.098 -45.915 -7.257 1.00 16.73 263 ARG A N 1
ATOM 2093 C CA . ARG A 1 263 ? 9.213 -46.888 -6.638 1.00 16.80 263 ARG A CA 1
ATOM 2094 C C . ARG A 1 263 ? 9.595 -47.102 -5.204 1.00 17.20 263 ARG A C 1
ATOM 2095 O O . ARG A 1 263 ? 10.803 -47.332 -4.872 1.00 16.86 263 ARG A O 1
ATOM 2103 N N . GLY A 1 264 ? 8.598 -46.964 -4.336 1.00 15.92 264 GLY A N 1
ATOM 2104 C CA . GLY A 1 264 ? 8.791 -47.154 -2.895 1.00 15.90 264 GLY A CA 1
ATOM 2105 C C . GLY A 1 264 ? 9.476 -46.041 -2.126 1.00 16.67 264 GLY A C 1
ATOM 2106 O O . GLY A 1 264 ? 9.675 -46.182 -0.885 1.00 19.78 264 GLY A O 1
ATOM 2107 N N . LYS A 1 265 ? 9.833 -44.921 -2.808 1.00 14.18 265 LYS A N 1
ATOM 2108 C CA . LYS A 1 265 ? 10.591 -43.886 -2.211 1.00 15.76 265 LYS A CA 1
ATOM 2109 C C . LYS A 1 265 ? 9.770 -42.601 -1.874 1.00 15.19 265 LYS A C 1
ATOM 2110 O O . LYS A 1 265 ? 10.367 -41.606 -1.500 1.00 16.39 265 LYS A O 1
ATOM 2116 N N . PHE A 1 266 ? 8.446 -42.652 -2.029 1.00 13.56 266 PHE A N 1
ATOM 2117 C CA . PHE A 1 266 ? 7.668 -41.422 -1.833 1.00 12.66 266 PHE A CA 1
ATOM 2118 C C . PHE A 1 266 ? 6.386 -41.605 -1.110 1.00 13.71 266 PHE A C 1
ATOM 2119 O O . PHE A 1 266 ? 5.845 -42.739 -1.011 1.00 13.53 266 PHE A O 1
ATOM 2127 N N . GLY A 1 267 ? 5.905 -40.488 -0.587 1.00 13.00 267 GLY A N 1
ATOM 2128 C CA . GLY A 1 267 ? 4.590 -40.443 -0.004 1.00 13.08 267 GLY A CA 1
ATOM 2129 C C . GLY A 1 267 ? 3.841 -39.241 -0.565 1.00 12.55 267 GLY A C 1
ATOM 2130 O O . GLY A 1 267 ? 4.365 -38.466 -1.353 1.00 12.38 267 GLY A O 1
ATOM 2131 N N . VAL A 1 268 ? 2.618 -39.100 -0.115 1.00 13.19 268 VAL A N 1
ATOM 2132 C CA . VAL A 1 268 ? 1.793 -37.931 -0.441 1.00 11.21 268 VAL A CA 1
ATOM 2133 C C . VAL A 1 268 ? 1.178 -37.348 0.797 1.00 12.66 268 VAL A C 1
ATOM 2134 O O . VAL A 1 268 ? 0.883 -38.097 1.773 1.00 13.40 268 VAL A O 1
ATOM 2138 N N . THR A 1 269 ? 0.883 -36.058 0.764 1.00 12.19 269 THR A N 1
ATOM 2139 C CA . THR A 1 269 ? 0.255 -35.356 1.861 1.00 11.73 269 THR A CA 1
ATOM 2140 C C . THR A 1 269 ? -0.422 -34.135 1.358 1.00 12.65 269 THR A C 1
ATOM 2141 O O . THR A 1 269 ? -0.347 -33.817 0.155 1.00 11.76 269 THR A O 1
ATOM 2145 N N . VAL A 1 270 ? -1.196 -33.436 2.192 1.00 11.77 270 VAL A N 1
ATOM 2146 C CA . VAL A 1 270 ? -1.777 -32.157 1.791 1.00 11.71 270 VAL A CA 1
ATOM 2147 C C . VAL A 1 270 ? -0.679 -31.150 1.437 1.00 10.71 270 VAL A C 1
ATOM 2148 O O . VAL A 1 270 ? 0.416 -31.149 2.020 1.00 11.73 270 VAL A O 1
ATOM 2152 N N . LEU A 1 271 ? -0.985 -30.247 0.511 1.00 10.52 271 LEU A N 1
ATOM 2153 C CA . LEU A 1 271 ? -0.059 -29.195 0.191 1.00 10.10 271 LEU A CA 1
ATOM 2154 C C . LEU A 1 271 ? 0.178 -28.320 1.432 1.00 10.99 271 LEU A C 1
ATOM 2155 O O . LEU A 1 271 ? -0.704 -28.209 2.320 1.00 11.91 271 LEU A O 1
ATOM 2160 N N . PRO A 1 272 ? 1.338 -27.707 1.521 1.00 11.18 272 PRO A N 1
ATOM 2161 C CA . PRO A 1 272 ? 1.581 -26.775 2.619 1.00 12.95 272 PRO A CA 1
ATOM 2162 C C . PRO A 1 272 ? 0.752 -25.524 2.582 1.00 13.65 272 PRO A C 1
ATOM 2163 O O . PRO A 1 272 ? 0.094 -25.206 1.572 1.00 12.57 272 PRO A O 1
ATOM 2167 N N . LYS A 1 273 ? 0.805 -24.754 3.669 1.00 13.17 273 LYS A N 1
ATOM 2168 C CA . LYS A 1 273 ? 0.086 -23.518 3.705 1.00 15.16 273 LYS A CA 1
ATOM 2169 C C . LYS A 1 273 ? 0.935 -22.443 4.414 1.00 14.74 273 LYS A C 1
ATOM 2170 O O . LYS A 1 273 ? 2.016 -22.748 4.834 1.00 15.59 273 LYS A O 1
ATOM 2176 N N . ALA A 1 274 ? 0.508 -21.224 4.369 1.00 15.32 274 ALA A N 1
ATOM 2177 C CA . ALA A 1 274 ? 1.379 -20.118 4.810 1.00 15.60 274 ALA A CA 1
ATOM 2178 C C . ALA A 1 274 ? 1.554 -20.178 6.287 1.00 19.97 274 ALA A C 1
ATOM 2179 O O . ALA A 1 274 ? 2.673 -19.900 6.758 1.00 22.12 274 ALA A O 1
ATOM 2181 N N . SER A 1 275 ? 0.506 -20.547 7.017 1.00 19.47 275 SER A N 1
ATOM 2182 C CA . SER A 1 275 ? 0.591 -20.602 8.479 1.00 23.88 275 SER A CA 1
ATOM 2183 C C . SER A 1 275 ? -0.461 -21.503 8.995 1.00 23.35 275 SER A C 1
ATOM 2184 O O . SER A 1 275 ? -1.388 -21.912 8.263 1.00 22.70 275 SER A O 1
ATOM 2187 N N . ALA A 1 276 ? -0.357 -21.815 10.288 1.00 27.13 276 ALA A N 1
ATOM 2188 C CA . ALA A 1 276 ? -1.218 -22.845 10.811 1.00 28.00 276 ALA A CA 1
ATOM 2189 C C . ALA A 1 276 ? -2.730 -22.471 10.737 1.00 26.99 276 ALA A C 1
ATOM 2190 O O . ALA A 1 276 ? -3.567 -23.395 10.646 1.00 28.14 276 ALA A O 1
ATOM 2192 N N . ASP A 1 277 ? -3.072 -21.188 10.731 1.00 24.71 277 ASP A N 1
ATOM 2193 C CA . ASP A 1 277 ? -4.469 -20.854 10.648 1.00 27.35 277 ASP A CA 1
ATOM 2194 C C . ASP A 1 277 ? -5.007 -20.557 9.231 1.00 28.02 277 ASP A C 1
ATOM 2195 O O . ASP A 1 277 ? -6.211 -20.279 9.063 1.00 27.84 277 ASP A O 1
ATOM 2200 N N . ALA A 1 278 ? -4.146 -20.701 8.196 1.00 22.06 278 ALA A N 1
ATOM 2201 C CA . ALA A 1 278 ? -4.644 -20.638 6.828 1.00 20.09 278 ALA A CA 1
ATOM 2202 C C . ALA A 1 278 ? -5.400 -21.872 6.534 1.00 16.43 278 ALA A C 1
ATOM 2203 O O . ALA A 1 278 ? -5.216 -22.920 7.191 1.00 20.46 278 ALA A O 1
ATOM 2205 N N . PRO A 1 279 ? -6.229 -21.850 5.484 1.00 16.38 279 PRO A N 1
ATOM 2206 C CA . PRO A 1 279 ? -6.890 -23.096 5.182 1.00 15.55 279 PRO A CA 1
ATOM 2207 C C . PRO A 1 279 ? -6.008 -23.993 4.332 1.00 15.88 279 PRO A C 1
ATOM 2208 O O . PRO A 1 279 ? -5.221 -23.493 3.535 1.00 17.08 279 PRO A O 1
ATOM 2212 N N . ASN A 1 280 ? -6.191 -25.265 4.482 1.00 17.07 280 ASN A N 1
ATOM 2213 C CA . ASN A 1 280 ? -5.564 -26.238 3.574 1.00 15.63 280 ASN A CA 1
ATOM 2214 C C . ASN A 1 280 ? -6.131 -25.993 2.216 1.00 11.76 280 ASN A C 1
ATOM 2215 O O . ASN A 1 280 ? -7.374 -25.788 2.024 1.00 13.07 280 ASN A O 1
ATOM 2220 N N . ALA A 1 281 ? -5.240 -26.083 1.193 1.00 12.07 281 ALA A N 1
ATOM 2221 C CA . ALA A 1 281 ? -5.704 -25.955 -0.195 1.00 11.18 281 ALA A CA 1
ATOM 2222 C C . ALA A 1 281 ? -5.383 -27.187 -1.045 1.00 10.70 281 ALA A C 1
ATOM 2223 O O . ALA A 1 281 ? -4.241 -27.616 -1.119 1.00 10.98 281 ALA A O 1
ATOM 2225 N N . ALA A 1 282 ? -6.419 -27.706 -1.715 1.00 8.69 282 ALA A N 1
ATOM 2226 C CA . ALA A 1 282 ? -6.291 -28.755 -2.726 1.00 9.10 282 ALA A CA 1
ATOM 2227 C C . ALA A 1 282 ? -7.301 -28.409 -3.753 1.00 9.13 282 ALA A C 1
ATOM 2228 O O . ALA A 1 282 ? -8.492 -28.380 -3.504 1.00 9.85 282 ALA A O 1
ATOM 2230 N N . THR A 1 283 ? -6.858 -28.031 -4.943 1.00 8.53 283 THR A N 1
ATOM 2231 C CA . THR A 1 283 ? -7.846 -27.614 -5.960 1.00 8.22 283 THR A CA 1
ATOM 2232 C C . THR A 1 283 ? -8.673 -28.804 -6.394 1.00 8.40 283 THR A C 1
ATOM 2233 O O . THR A 1 283 ? -8.108 -29.874 -6.640 1.00 9.06 283 THR A O 1
ATOM 2237 N N . LEU A 1 284 ? -10.002 -28.655 -6.415 1.00 8.95 284 LEU A N 1
ATOM 2238 C CA . LEU A 1 284 ? -10.882 -29.673 -6.960 1.00 8.55 284 LEU A CA 1
ATOM 2239 C C . LEU A 1 284 ? -10.725 -29.833 -8.459 1.00 8.00 284 LEU A C 1
ATOM 2240 O O . LEU A 1 284 ? -10.862 -28.898 -9.227 1.00 8.33 284 LEU A O 1
ATOM 2245 N N . GLY A 1 285 ? -10.449 -31.063 -8.856 1.00 8.06 285 GLY A N 1
ATOM 2246 C CA . GLY A 1 285 ? -10.456 -31.461 -10.246 1.00 8.16 285 GLY A CA 1
ATOM 2247 C C . GLY A 1 285 ? -11.414 -32.566 -10.519 1.00 9.16 285 GLY A C 1
ATOM 2248 O O . GLY A 1 285 ? -12.311 -32.860 -9.704 1.00 10.54 285 GLY A O 1
ATOM 2249 N N . GLY A 1 286 ? -11.226 -33.200 -11.642 1.00 8.39 286 GLY A N 1
ATOM 2250 C CA . GLY A 1 286 ? -11.950 -34.407 -11.975 1.00 9.42 286 GLY A CA 1
ATOM 2251 C C . GLY A 1 286 ? -12.772 -34.310 -13.215 1.00 9.34 286 GLY A C 1
ATOM 2252 O O . GLY A 1 286 ? -12.955 -33.251 -13.789 1.00 9.10 286 GLY A O 1
ATOM 2253 N N . TRP A 1 287 ? -13.196 -35.468 -13.694 1.00 8.38 287 TRP A N 1
ATOM 2254 C CA . TRP A 1 287 ? -13.818 -35.592 -15.037 1.00 8.75 287 TRP A CA 1
ATOM 2255 C C . TRP A 1 287 ? -15.131 -36.329 -14.908 1.00 8.42 287 TRP A C 1
ATOM 2256 O O . TRP A 1 287 ? -15.392 -37.144 -13.985 1.00 8.81 287 TRP A O 1
ATOM 2267 N N . GLN A 1 288 ? -15.991 -35.989 -15.857 1.00 9.33 288 GLN A N 1
ATOM 2268 C CA . GLN A 1 288 ? -17.366 -36.464 -15.939 1.00 9.50 288 GLN A CA 1
ATOM 2269 C C . GLN A 1 288 ? -17.627 -37.060 -17.298 1.00 10.00 288 GLN A C 1
ATOM 2270 O O . GLN A 1 288 ? -16.870 -36.812 -18.236 1.00 10.11 288 GLN A O 1
ATOM 2276 N N . LEU A 1 289 ? -18.730 -37.806 -17.408 1.00 10.71 289 LEU A N 1
ATOM 2277 C CA . LEU A 1 289 ? -19.098 -38.431 -18.692 1.00 11.67 289 LEU A CA 1
ATOM 2278 C C . LEU A 1 289 ? -20.367 -37.890 -19.283 1.00 11.96 289 LEU A C 1
ATOM 2279 O O . LEU A 1 289 ? -21.405 -37.985 -18.617 1.00 11.09 289 LEU A O 1
ATOM 2284 N N . MET A 1 290 ? -20.277 -37.252 -2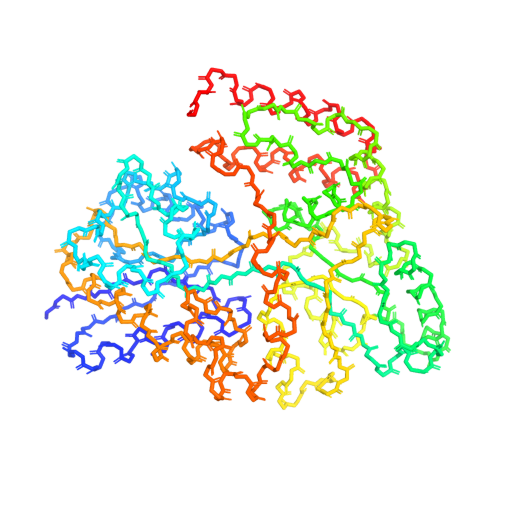0.445 1.00 11.25 290 MET A N 1
ATOM 2285 C CA . MET A 1 290 ? -21.387 -36.546 -21.082 1.00 11.99 290 MET A CA 1
ATOM 2286 C C . MET A 1 290 ? -21.814 -37.326 -22.345 1.00 11.74 290 MET A C 1
ATOM 2287 O O . MET A 1 290 ? -20.985 -37.668 -23.158 1.00 12.96 290 MET A O 1
ATOM 2292 N N . VAL A 1 291 ? -23.124 -37.552 -22.503 1.00 11.70 291 VAL A N 1
ATOM 2293 C CA . VAL A 1 291 ? -23.677 -37.994 -23.775 1.00 11.70 291 VAL A CA 1
ATOM 2294 C C . VAL A 1 291 ? -23.988 -36.769 -24.595 1.00 10.89 291 VAL A C 1
ATOM 2295 O O . VAL A 1 291 ? -24.584 -35.794 -24.127 1.00 12.28 291 VAL A O 1
ATOM 2299 N N . SER A 1 292 ? -23.525 -36.754 -25.829 1.00 11.30 292 SER A N 1
ATOM 2300 C CA . SER A 1 292 ? -23.767 -35.634 -26.673 1.00 12.18 292 SER A CA 1
ATOM 2301 C C . SER A 1 292 ? -25.249 -35.423 -26.991 1.00 12.43 292 SER A C 1
ATOM 2302 O O . SER A 1 292 ? -25.962 -36.361 -27.366 1.00 13.09 292 SER A O 1
ATOM 2305 N N . ALA A 1 293 ? -25.664 -34.158 -26.945 1.00 11.59 293 ALA A N 1
ATOM 2306 C CA . ALA A 1 293 ? -27.007 -33.788 -27.432 1.00 13.35 293 ALA A CA 1
ATOM 2307 C C . ALA A 1 293 ? -27.141 -34.097 -28.889 1.00 13.42 293 ALA A C 1
ATOM 2308 O O . ALA A 1 293 ? -28.328 -34.133 -29.374 1.00 13.95 293 ALA A O 1
ATOM 2310 N N . TYR A 1 294 ? -26.020 -34.294 -29.604 1.00 11.80 294 TYR A N 1
ATOM 2311 C CA . TYR A 1 294 ? -26.043 -34.476 -31.052 1.00 11.99 294 TYR A CA 1
ATOM 2312 C C . TYR A 1 294 ? -25.847 -35.935 -31.406 1.00 13.59 294 TYR A C 1
ATOM 2313 O O . TYR A 1 294 ? -25.766 -36.303 -32.607 1.00 14.79 294 TYR A O 1
ATOM 2322 N N . SER A 1 295 ? -25.723 -36.829 -30.421 1.00 13.38 295 SER A N 1
ATOM 2323 C CA . SER A 1 295 ? -25.593 -38.249 -30.672 1.00 13.38 295 SER A CA 1
ATOM 2324 C C . SER A 1 295 ? -26.873 -38.825 -31.309 1.00 13.50 295 SER A C 1
ATOM 2325 O O . SER A 1 295 ? -27.977 -38.533 -30.800 1.00 15.10 295 SER A O 1
ATOM 2328 N N . ARG A 1 296 ? -26.654 -39.575 -32.360 1.00 14.30 296 ARG A N 1
ATOM 2329 C CA . ARG A 1 296 ? -27.793 -40.334 -32.956 1.00 16.54 296 ARG A CA 1
ATOM 2330 C C . ARG A 1 296 ? -28.202 -41.567 -32.160 1.00 18.14 296 ARG A C 1
ATOM 2331 O O . ARG A 1 296 ? -29.234 -42.215 -32.499 1.00 18.60 296 ARG A O 1
ATOM 2339 N N . TYR A 1 297 ? -27.414 -41.971 -31.142 1.00 15.31 297 TYR A N 1
ATOM 2340 C CA . TYR A 1 297 ? -27.583 -43.210 -30.431 1.00 15.30 297 TYR A CA 1
ATOM 2341 C C . TYR A 1 297 ? -27.600 -42.941 -28.890 1.00 14.75 297 TYR A C 1
ATOM 2342 O O . TYR A 1 297 ? -26.788 -43.505 -28.129 1.00 16.70 297 TYR A O 1
ATOM 2351 N N . PRO A 1 298 ? -28.554 -42.138 -28.413 1.00 14.75 298 PRO A N 1
ATOM 2352 C CA . PRO A 1 298 ? -28.591 -41.766 -26.992 1.00 16.02 298 PRO A CA 1
ATOM 2353 C C . PRO A 1 298 ? -28.723 -42.924 -26.064 1.00 18.85 298 PRO A C 1
ATOM 2354 O O . PRO A 1 298 ? -28.067 -42.981 -25.010 1.00 17.41 298 PRO A O 1
ATOM 2358 N N . LYS A 1 299 ? -29.538 -43.943 -26.426 1.00 19.13 299 LYS A N 1
ATOM 2359 C CA . LYS A 1 299 ? -29.720 -45.050 -25.524 1.00 20.39 299 LYS A CA 1
ATOM 2360 C C . LYS A 1 299 ? -28.418 -45.836 -25.338 1.00 17.19 299 LYS A C 1
ATOM 2361 O O . LYS A 1 299 ? -28.045 -46.189 -24.200 1.00 17.64 299 LYS A O 1
ATOM 2367 N N . GLU A 1 300 ? -27.734 -46.147 -26.417 1.00 15.81 300 GLU A N 1
ATOM 2368 C CA . GLU A 1 300 ? -26.489 -46.880 -26.354 1.00 16.45 300 GLU A CA 1
ATOM 2369 C C . GLU A 1 300 ? -25.408 -46.053 -25.622 1.00 15.88 300 GLU A C 1
ATOM 2370 O O . GLU A 1 300 ? -24.609 -46.589 -24.817 1.00 16.16 300 GLU A O 1
ATOM 2376 N N . ALA A 1 301 ? -25.395 -44.784 -25.951 1.00 15.14 301 ALA A N 1
ATOM 2377 C CA . ALA A 1 301 ? -24.398 -43.891 -25.313 1.00 15.11 301 ALA A CA 1
ATOM 2378 C C . ALA A 1 301 ? -24.578 -43.786 -23.797 1.00 15.31 301 ALA A C 1
ATOM 2379 O O . ALA A 1 301 ? -23.592 -43.823 -23.001 1.00 13.72 301 ALA A O 1
ATOM 2381 N N . VAL A 1 302 ? -25.812 -43.695 -23.359 1.00 14.37 302 VAL A N 1
ATOM 2382 C CA . VAL A 1 302 ? -26.134 -43.714 -21.928 1.00 14.55 302 VAL A CA 1
ATOM 2383 C C . VAL A 1 302 ? -25.703 -45.005 -21.305 1.00 15.23 302 VAL A C 1
ATOM 2384 O O . VAL A 1 302 ? -25.127 -45.031 -20.230 1.00 15.36 302 VAL A O 1
ATOM 2388 N N . ASP A 1 303 ? -25.938 -46.122 -21.965 1.00 14.55 303 ASP A N 1
ATOM 2389 C CA A ASP A 1 303 ? -25.527 -47.409 -21.438 0.50 16.00 303 ASP A CA 1
ATOM 2390 C CA B ASP A 1 303 ? -25.523 -47.403 -21.438 0.50 16.02 303 ASP A CA 1
ATOM 2391 C C . ASP A 1 303 ? -23.998 -47.451 -21.240 1.00 15.14 303 ASP A C 1
ATOM 2392 O O . ASP A 1 303 ? -23.504 -47.928 -20.191 1.00 16.36 303 ASP A O 1
ATOM 2401 N N . LEU A 1 304 ? -23.259 -46.944 -22.227 1.00 14.36 304 LEU A N 1
ATOM 2402 C CA . LEU A 1 304 ? -21.798 -46.897 -22.116 1.00 13.93 304 LEU A CA 1
ATOM 2403 C C . LEU A 1 304 ? -21.390 -45.982 -20.942 1.00 14.08 304 LEU A C 1
ATOM 2404 O O . LEU A 1 304 ? -20.465 -46.381 -20.178 1.00 14.38 304 LEU A O 1
ATOM 2409 N N . VAL A 1 305 ? -21.996 -44.810 -20.831 1.00 12.68 305 VAL A N 1
ATOM 2410 C CA . VAL A 1 305 ? -21.670 -43.910 -19.743 1.00 14.31 305 VAL A CA 1
ATOM 2411 C C . VAL A 1 305 ? -21.939 -44.534 -18.383 1.00 14.56 305 VAL A C 1
ATOM 2412 O O . VAL A 1 305 ? -21.105 -44.399 -17.457 1.00 13.15 305 VAL A O 1
ATOM 2416 N N . LYS A 1 306 ? -23.078 -45.215 -18.221 1.00 14.03 306 LYS A N 1
ATOM 2417 C CA . LYS A 1 306 ? -23.352 -45.920 -16.941 1.00 15.45 306 LYS A CA 1
ATOM 2418 C C . LYS A 1 306 ? -22.327 -47.007 -16.664 1.00 14.50 306 LYS A C 1
ATOM 2419 O O . LYS A 1 306 ? -21.856 -47.164 -15.504 1.00 15.79 306 LYS A O 1
ATOM 2425 N N . TYR A 1 307 ? -21.853 -47.703 -17.693 1.00 12.65 307 TYR A N 1
ATOM 2426 C CA . TYR A 1 307 ? -20.840 -48.666 -17.517 1.00 13.56 307 TYR A CA 1
ATOM 2427 C C . TYR A 1 307 ? -19.495 -48.047 -17.052 1.00 13.50 307 TYR A C 1
ATOM 2428 O O . TYR A 1 307 ? -18.851 -48.501 -16.110 1.00 13.62 307 TYR A O 1
ATOM 2437 N N . LEU A 1 308 ? -19.084 -47.030 -17.748 1.00 13.26 308 LEU A N 1
ATOM 2438 C CA . LEU A 1 308 ? -17.792 -46.404 -17.390 1.00 13.28 308 LEU A CA 1
ATOM 2439 C C . LEU A 1 308 ? -17.839 -45.828 -15.969 1.00 13.74 308 LEU A C 1
ATOM 2440 O O . LEU A 1 308 ? -16.798 -45.874 -15.285 1.00 12.86 308 LEU A O 1
ATOM 2445 N N . ALA A 1 309 ? -18.976 -45.323 -15.539 1.00 13.24 309 ALA A N 1
ATOM 2446 C CA . ALA A 1 309 ? -19.128 -44.788 -14.212 1.00 12.61 309 ALA A CA 1
ATOM 2447 C C . ALA A 1 309 ? -19.438 -45.815 -13.133 1.00 12.26 309 ALA A C 1
ATOM 2448 O O . ALA A 1 309 ? -19.619 -45.428 -11.994 1.00 13.04 309 ALA A O 1
ATOM 2450 N N . SER A 1 310 ? -19.556 -47.063 -13.502 1.00 12.62 310 SER A N 1
ATOM 2451 C CA . SER A 1 310 ? -19.924 -48.120 -12.538 1.00 13.60 310 SER A CA 1
ATOM 2452 C C . SER A 1 310 ? -18.889 -48.404 -11.508 1.00 14.05 310 SER A C 1
ATOM 2453 O O . SER A 1 310 ? -17.720 -48.060 -11.627 1.00 13.16 310 SER A O 1
ATOM 2456 N N . TYR A 1 311 ? -19.342 -49.139 -10.481 1.00 13.05 311 TYR A N 1
ATOM 2457 C CA . TYR A 1 311 ? -18.459 -49.504 -9.411 1.00 13.07 311 TYR A CA 1
ATOM 2458 C C . TYR A 1 311 ? -17.190 -50.167 -9.909 1.00 12.54 311 TYR A C 1
ATOM 2459 O O . TYR A 1 311 ? -16.063 -49.829 -9.470 1.00 12.48 311 TYR A O 1
ATOM 2468 N N . GLU A 1 312 ? -17.312 -51.219 -10.734 1.00 13.07 312 GLU A N 1
ATOM 2469 C CA A GLU A 1 312 ? -16.116 -51.985 -11.104 0.50 13.86 312 GLU A CA 1
ATOM 2470 C CA B GLU A 1 312 ? -16.222 -52.018 -11.211 0.50 13.61 312 GLU A CA 1
ATOM 2471 C C . GLU A 1 312 ? -15.183 -51.219 -12.024 1.00 12.07 312 GLU A C 1
ATOM 2472 O O . GLU A 1 312 ? -13.969 -51.414 -11.912 1.00 13.14 312 GLU A O 1
ATOM 2483 N N . VAL A 1 313 ? -15.700 -50.334 -12.914 1.00 12.34 313 VAL A N 1
ATOM 2484 C CA . VAL A 1 313 ? -14.779 -49.583 -13.739 1.00 12.31 313 VAL A CA 1
ATOM 2485 C C . VAL A 1 313 ? -14.034 -48.506 -12.889 1.00 12.06 313 VAL A C 1
ATOM 2486 O O . VAL A 1 313 ? -12.840 -48.320 -13.039 1.00 11.77 313 VAL A O 1
ATOM 2490 N N . GLN A 1 314 ? -14.771 -47.821 -12.014 1.00 11.87 314 GLN A N 1
ATOM 2491 C CA . GLN A 1 314 ? -14.086 -46.881 -11.102 1.00 12.06 314 GLN A CA 1
ATOM 2492 C C . GLN A 1 314 ? -13.105 -47.624 -10.223 1.00 11.21 314 GLN A C 1
ATOM 2493 O O . GLN A 1 314 ? -12.058 -47.080 -9.863 1.00 11.14 314 GLN A O 1
ATOM 2499 N N . LYS A 1 315 ? -13.454 -48.837 -9.760 1.00 11.16 315 LYS A N 1
ATOM 2500 C CA . LYS A 1 315 ? -12.505 -49.617 -8.990 1.00 11.70 315 LYS A CA 1
ATOM 2501 C C . LYS A 1 315 ? -11.198 -49.846 -9.735 1.00 11.07 315 LYS A C 1
ATOM 2502 O O . LYS A 1 315 ? -10.115 -49.691 -9.171 1.00 12.42 315 LYS A O 1
ATOM 2508 N N . ASP A 1 316 ? -11.305 -50.205 -11.013 1.00 11.40 316 ASP A N 1
ATOM 2509 C CA . ASP A 1 316 ? -10.164 -50.475 -11.891 1.00 12.32 316 ASP A CA 1
ATOM 2510 C C . ASP A 1 316 ? -9.339 -49.195 -12.027 1.00 11.55 316 ASP A C 1
ATOM 2511 O O . ASP A 1 316 ? -8.107 -49.234 -11.914 1.00 12.18 316 ASP A O 1
ATOM 2516 N N . ASN A 1 317 ? -10.008 -48.050 -12.189 1.00 12.04 317 ASN A N 1
ATOM 2517 C CA . ASN A 1 317 ? -9.328 -46.746 -12.299 1.00 11.04 317 ASN A CA 1
ATOM 2518 C C . ASN A 1 317 ? -8.525 -46.488 -10.992 1.00 10.82 317 ASN A C 1
ATOM 2519 O O . ASN A 1 317 ? -7.412 -45.987 -11.078 1.00 11.07 317 ASN A O 1
ATOM 2524 N N . ALA A 1 318 ? -9.123 -46.780 -9.829 1.00 10.41 318 ALA A N 1
ATOM 2525 C CA . ALA A 1 318 ? -8.481 -46.566 -8.533 1.00 10.82 318 ALA A CA 1
ATOM 2526 C C . ALA A 1 318 ? -7.243 -47.488 -8.371 1.00 10.52 318 ALA A C 1
ATOM 2527 O O . ALA A 1 318 ? -6.134 -47.078 -7.953 1.00 11.49 318 ALA A O 1
ATOM 2529 N N . VAL A 1 319 ? -7.448 -48.779 -8.622 1.00 11.39 319 VAL A N 1
ATOM 2530 C CA . VAL A 1 319 ? -6.432 -49.787 -8.364 1.00 11.30 319 VAL A CA 1
ATOM 2531 C C . VAL A 1 319 ? -5.266 -49.689 -9.332 1.00 11.72 319 VAL A C 1
ATOM 2532 O O . VAL A 1 319 ? -4.129 -49.672 -8.907 1.00 13.36 31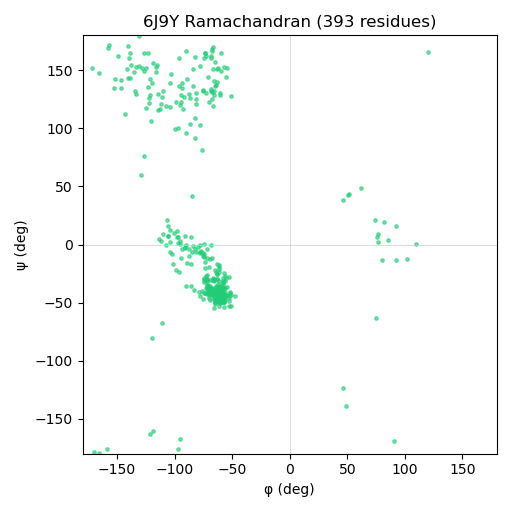9 VAL A O 1
ATOM 2536 N N . ARG A 1 320 ? -5.575 -49.547 -10.614 1.00 10.89 320 ARG A N 1
ATOM 2537 C CA . ARG A 1 320 ? -4.516 -49.524 -11.638 1.00 12.10 320 ARG A CA 1
ATOM 2538 C C . ARG A 1 320 ? -3.892 -48.145 -11.892 1.00 11.04 320 ARG A C 1
ATOM 2539 O O . ARG A 1 320 ? -2.715 -48.050 -12.195 1.00 12.41 320 ARG A O 1
ATOM 2547 N N . LEU A 1 321 ? -4.730 -47.107 -11.815 1.00 10.46 321 LEU A N 1
ATOM 2548 C CA . LEU A 1 321 ? -4.323 -45.746 -12.157 1.00 10.39 321 LEU A CA 1
ATOM 2549 C C . LEU A 1 321 ? -4.301 -44.754 -11.012 1.00 10.17 321 LEU A C 1
ATOM 2550 O O . LEU A 1 321 ? -3.985 -43.573 -11.219 1.00 10.62 321 LEU A O 1
ATOM 2555 N N . SER A 1 322 ? -4.547 -45.215 -9.791 1.00 10.00 322 SER A N 1
ATOM 2556 C CA . SER A 1 322 ? -4.607 -44.359 -8.583 1.00 9.96 322 SER A CA 1
ATOM 2557 C C . SER A 1 322 ? -5.417 -43.126 -8.768 1.00 10.76 322 SER A C 1
ATOM 2558 O O . SER A 1 322 ? -5.061 -42.094 -8.250 1.00 10.59 322 SER A O 1
ATOM 2561 N N . ARG A 1 323 ? -6.540 -43.210 -9.490 1.00 9.64 323 ARG A N 1
ATOM 2562 C CA . ARG A 1 323 ? -7.441 -42.050 -9.655 1.00 9.57 323 ARG A CA 1
ATOM 2563 C C . ARG A 1 323 ? -8.655 -42.233 -8.756 1.00 10.21 323 ARG A C 1
ATOM 2564 O O . ARG A 1 323 ? -9.168 -43.374 -8.518 1.00 10.89 323 ARG A O 1
ATOM 2572 N N . LEU A 1 324 ? -9.145 -41.126 -8.263 1.00 9.39 324 LEU A N 1
ATOM 2573 C CA . LEU A 1 324 ? -10.074 -41.081 -7.143 1.00 9.76 324 LEU A CA 1
ATOM 2574 C C . LEU A 1 324 ? -11.512 -41.353 -7.552 1.00 10.16 324 LEU A C 1
ATOM 2575 O O . LEU A 1 324 ? -12.089 -40.687 -8.425 1.00 10.26 324 LEU A O 1
ATOM 2580 N N . PRO A 1 325 ? -12.150 -42.325 -6.923 1.00 9.88 325 PRO A N 1
ATOM 2581 C CA . PRO A 1 325 ? -13.545 -42.600 -7.266 1.00 9.74 325 PRO A CA 1
ATOM 2582 C C . PRO A 1 325 ? -14.466 -41.439 -6.919 1.00 10.18 325 PRO A C 1
ATOM 2583 O O . PRO A 1 325 ? -14.191 -40.607 -6.015 1.00 11.12 325 PRO A O 1
ATOM 2587 N N . THR A 1 326 ? -15.597 -41.422 -7.620 1.00 11.14 326 THR A N 1
ATOM 2588 C CA . THR A 1 326 ? -16.705 -40.545 -7.297 1.00 10.10 326 THR A CA 1
ATOM 2589 C C . THR A 1 326 ? -17.839 -41.213 -6.531 1.00 11.42 326 THR A C 1
ATOM 2590 O O . THR A 1 326 ? -18.855 -40.597 -6.319 1.00 12.99 326 THR A O 1
ATOM 2594 N N . ARG A 1 327 ? -17.550 -42.439 -6.101 1.00 11.73 327 ARG A N 1
ATOM 2595 C CA . ARG A 1 327 ? -18.519 -43.259 -5.326 1.00 11.47 327 ARG A CA 1
ATOM 2596 C C . ARG A 1 327 ? -17.936 -43.402 -3.924 1.00 12.81 327 ARG A C 1
ATOM 2597 O O . ARG A 1 327 ? -16.901 -44.022 -3.763 1.00 12.50 327 ARG A O 1
ATOM 2605 N N . PRO A 1 328 ? -18.601 -42.882 -2.893 1.00 13.20 328 PRO A N 1
ATOM 2606 C CA . PRO A 1 328 ? -18.065 -43.058 -1.551 1.00 15.00 328 PRO A CA 1
ATOM 2607 C C . PRO A 1 328 ? -17.840 -44.491 -1.140 1.00 12.95 328 PRO A C 1
ATOM 2608 O O . PRO A 1 328 ? -16.902 -44.793 -0.368 1.00 13.68 328 PRO A O 1
ATOM 2612 N N . ALA A 1 329 ? -18.658 -45.408 -1.649 1.00 13.30 329 ALA A N 1
ATOM 2613 C CA . ALA A 1 329 ? -18.491 -46.811 -1.280 1.00 14.13 329 ALA A CA 1
ATOM 2614 C C . ALA A 1 329 ? -17.126 -47.346 -1.602 1.00 13.98 329 ALA A C 1
ATOM 2615 O O . ALA A 1 329 ? -16.620 -48.312 -1.016 1.00 14.76 329 ALA A O 1
ATOM 2617 N N . LEU A 1 330 ? -16.488 -46.823 -2.684 1.00 11.59 330 LEU A N 1
ATOM 2618 C CA . LEU A 1 330 ? -15.205 -47.371 -3.041 1.00 11.99 330 LEU A CA 1
ATOM 2619 C C . LEU A 1 330 ? -14.100 -47.020 -2.064 1.00 11.72 330 LEU A C 1
ATOM 2620 O O . LEU A 1 330 ? -13.028 -47.641 -2.099 1.00 12.29 330 LEU A O 1
ATOM 2625 N N . TYR A 1 331 ? -14.264 -45.979 -1.226 1.00 12.09 331 TYR A N 1
ATOM 2626 C CA . TYR A 1 331 ? -13.253 -45.581 -0.287 1.00 11.60 331 TYR A CA 1
ATOM 2627 C C . TYR A 1 331 ? -13.257 -46.539 0.936 1.00 12.63 331 TYR A C 1
ATOM 2628 O O . TYR A 1 331 ? -12.380 -46.375 1.804 1.00 14.38 331 TYR A O 1
ATOM 2637 N N . THR A 1 332 ? -14.206 -47.447 1.015 1.00 13.67 332 THR A N 1
ATOM 2638 C CA . THR A 1 332 ? -14.170 -48.475 2.054 1.00 13.06 332 THR A CA 1
ATOM 2639 C C . THR A 1 332 ? -13.927 -49.856 1.486 1.00 14.57 332 THR A C 1
ATOM 2640 O O . THR A 1 332 ? -13.829 -50.834 2.270 1.00 13.73 332 THR A O 1
ATOM 2644 N N . ASP A 1 333 ? -13.712 -49.982 0.197 1.00 11.60 333 ASP A N 1
ATOM 2645 C CA . ASP A 1 333 ? -13.422 -51.277 -0.438 1.00 10.98 333 ASP A CA 1
ATOM 2646 C C . ASP A 1 333 ? -12.051 -51.751 -0.110 1.00 10.64 333 ASP A C 1
ATOM 2647 O O . ASP A 1 333 ? -11.031 -51.031 -0.231 1.00 11.53 333 ASP A O 1
ATOM 2652 N N . ARG A 1 334 ? -11.953 -53.025 0.330 1.00 10.46 334 ARG A N 1
ATOM 2653 C CA . ARG A 1 334 ? -10.695 -53.502 0.872 1.00 10.98 334 ARG A CA 1
ATOM 2654 C C . ARG A 1 334 ? -9.547 -53.471 -0.141 1.00 11.49 334 ARG A C 1
ATOM 2655 O O . ARG A 1 334 ? -8.427 -53.227 0.212 1.00 12.21 334 ARG A O 1
ATOM 2663 N N . ASP A 1 335 ? -9.867 -53.751 -1.416 1.00 11.83 335 ASP A N 1
ATOM 2664 C CA . ASP A 1 335 ? -8.849 -53.849 -2.431 1.00 12.41 335 ASP A CA 1
ATOM 2665 C C . ASP A 1 335 ? -8.370 -52.432 -2.838 1.00 11.9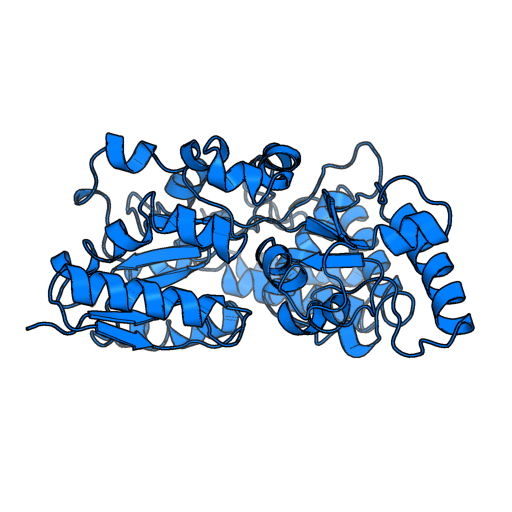7 335 ASP A C 1
ATOM 2666 O O . ASP A 1 335 ? -7.166 -52.206 -3.047 1.00 13.11 335 ASP A O 1
ATOM 2671 N N . VAL A 1 336 ? -9.315 -51.489 -2.945 1.00 11.22 336 VAL A N 1
ATOM 2672 C CA . VAL A 1 336 ? -8.944 -50.089 -3.212 1.00 11.14 336 VAL A CA 1
ATOM 2673 C C . VAL A 1 336 ? -7.978 -49.585 -2.119 1.00 11.82 336 VAL A C 1
ATOM 2674 O O . VAL A 1 336 ? -6.909 -48.964 -2.380 1.00 11.66 336 VAL A O 1
ATOM 2678 N N . LEU A 1 337 ? -8.313 -49.862 -0.867 1.00 11.07 337 LEU A N 1
ATOM 2679 C CA . LEU A 1 337 ? -7.539 -49.340 0.270 1.00 12.17 337 LEU A CA 1
ATOM 2680 C C . LEU A 1 337 ? -6.218 -50.060 0.448 1.00 11.84 337 LEU A C 1
ATOM 2681 O O . LEU A 1 337 ? -5.261 -49.461 0.889 1.00 12.62 337 LEU A O 1
ATOM 2686 N N . ALA A 1 338 ? -6.136 -51.364 0.116 1.00 11.97 338 ALA A N 1
ATOM 2687 C CA . ALA A 1 338 ? -4.890 -52.072 0.300 1.00 12.80 338 ALA A CA 1
ATOM 2688 C C . ALA A 1 338 ? -3.886 -51.580 -0.752 1.00 12.30 338 ALA A C 1
ATOM 2689 O O . ALA A 1 338 ? -2.712 -51.407 -0.459 1.00 13.50 338 ALA A O 1
ATOM 2691 N N . ARG A 1 339 ? -4.381 -51.249 -1.962 1.00 11.80 339 ARG A N 1
ATOM 2692 C CA . ARG A 1 339 ? -3.513 -50.710 -2.984 1.00 13.05 339 ARG A CA 1
ATOM 2693 C C . ARG A 1 339 ? -3.110 -49.278 -2.733 1.00 12.67 339 ARG A C 1
ATOM 2694 O O . ARG A 1 339 ? -1.939 -48.914 -2.971 1.00 13.67 339 ARG A O 1
ATOM 2702 N N . ASN A 1 340 ? -4.066 -48.450 -2.290 1.00 11.92 340 ASN A N 1
ATOM 2703 C CA . ASN A 1 340 ? -3.886 -47.032 -2.077 1.00 13.08 340 ASN A CA 1
ATOM 2704 C C . ASN A 1 340 ? -4.305 -46.604 -0.656 1.00 12.49 340 ASN A C 1
ATOM 2705 O O . ASN A 1 340 ? -5.355 -45.989 -0.443 1.00 12.38 340 ASN A O 1
ATOM 2710 N N . PRO A 1 341 ? -3.463 -46.908 0.324 1.00 11.80 341 PRO A N 1
ATOM 2711 C CA . PRO A 1 341 ? -3.867 -46.631 1.714 1.00 13.68 341 PRO A CA 1
ATOM 2712 C C . PRO A 1 341 ? -4.063 -45.156 1.953 1.00 13.50 341 PRO A C 1
ATOM 2713 O O . PRO A 1 341 ? -4.871 -44.738 2.792 1.00 14.09 341 PRO A O 1
ATOM 2717 N N . TRP A 1 342 ? -3.318 -44.354 1.210 1.00 12.35 342 TRP A N 1
ATOM 2718 C CA . TRP A 1 342 ? -3.414 -42.935 1.255 1.00 12.97 342 TRP A CA 1
ATOM 2719 C C . TRP A 1 342 ? -4.728 -42.368 0.831 1.00 12.90 342 TRP A C 1
ATOM 2720 O O . TRP A 1 342 ? -5.032 -41.210 1.102 1.00 14.78 342 TRP A O 1
ATOM 2731 N N . PHE A 1 343 ? -5.597 -43.133 0.138 1.00 11.89 343 PHE A N 1
ATOM 2732 C CA . PHE A 1 343 ? -6.933 -42.693 -0.149 1.00 13.12 343 PHE A CA 1
ATOM 2733 C C . PHE A 1 343 ? -7.703 -42.461 1.168 1.00 15.84 343 PHE A C 1
ATOM 2734 O O . PHE A 1 343 ? -8.480 -41.508 1.281 1.00 16.07 343 PHE A O 1
ATOM 2742 N N . ARG A 1 344 ? -7.479 -43.307 2.182 1.00 14.13 344 ARG A N 1
ATOM 2743 C CA . ARG A 1 344 ? -8.147 -43.085 3.450 1.00 15.63 344 ARG A CA 1
ATOM 2744 C C . ARG A 1 344 ? -7.526 -41.900 4.174 1.00 15.12 344 ARG A C 1
ATOM 2745 O O . ARG A 1 344 ? -8.266 -41.042 4.680 1.00 15.08 344 ARG A O 1
ATOM 2753 N N . ASP A 1 345 ? -6.191 -41.799 4.152 1.00 17.88 345 ASP A N 1
ATOM 2754 C CA . ASP A 1 345 ? -5.486 -40.759 4.912 1.00 18.69 345 ASP A CA 1
ATOM 2755 C C . ASP A 1 345 ? -5.930 -39.356 4.385 1.00 18.12 345 ASP A C 1
ATOM 2756 O O . ASP A 1 345 ? -6.157 -38.449 5.161 1.00 21.95 345 ASP A O 1
ATOM 2761 N N . LEU A 1 346 ? -6.113 -39.194 3.075 1.00 15.71 346 LEU A N 1
ATOM 2762 C CA . LEU A 1 346 ? -6.371 -37.917 2.532 1.00 16.08 346 LEU A CA 1
ATOM 2763 C C . LEU A 1 346 ? -7.800 -37.691 2.102 1.00 18.59 346 LEU A C 1
ATOM 2764 O O . LEU A 1 346 ? -8.156 -36.674 1.556 1.00 15.94 346 LEU A O 1
ATOM 2769 N N . LEU A 1 347 ? -8.721 -38.639 2.397 1.00 19.38 347 LEU A N 1
ATOM 2770 C CA . LEU A 1 347 ? -10.096 -38.434 2.028 1.00 18.11 347 LEU A CA 1
ATOM 2771 C C . LEU A 1 347 ? -10.629 -37.064 2.528 1.00 16.66 347 LEU A C 1
ATOM 2772 O O . LEU A 1 347 ? -11.343 -36.433 1.769 1.00 17.39 347 LEU A O 1
ATOM 2777 N N . PRO A 1 348 ? -10.289 -36.653 3.719 1.00 18.81 348 PRO A N 1
ATOM 2778 C CA . PRO A 1 348 ? -10.811 -35.347 4.145 1.00 21.59 348 PRO A CA 1
ATOM 2779 C C . PRO A 1 348 ? -10.247 -34.177 3.306 1.00 19.48 348 PRO A C 1
ATOM 2780 O O . PRO A 1 348 ? -10.940 -33.180 3.097 1.00 19.92 348 PRO A O 1
ATOM 2784 N N . VAL A 1 349 ? -9.021 -34.364 2.813 1.00 17.38 349 VAL A N 1
ATOM 2785 C CA . VAL A 1 349 ? -8.426 -33.350 1.916 1.00 16.85 349 VAL A CA 1
ATOM 2786 C C . VAL A 1 349 ? -9.243 -33.304 0.638 1.00 14.07 349 VAL A C 1
ATOM 2787 O O . VAL A 1 349 ? -9.554 -32.219 0.093 1.00 16.12 349 VAL A O 1
ATOM 2791 N N . PHE A 1 350 ? -9.612 -34.446 0.083 1.00 14.30 350 PHE A N 1
ATOM 2792 C CA . PHE A 1 350 ? -10.377 -34.479 -1.100 1.00 13.94 350 PHE A CA 1
ATOM 2793 C C . PHE A 1 350 ? -11.792 -33.904 -0.895 1.00 16.47 350 PHE A C 1
ATOM 2794 O O . PHE A 1 350 ? -12.286 -33.151 -1.738 1.00 19.22 350 PHE A O 1
ATOM 2802 N N . GLN A 1 351 ? -12.410 -34.212 0.259 1.00 17.39 351 GLN A N 1
ATOM 2803 C CA . GLN A 1 351 ? -13.736 -33.673 0.554 1.00 20.80 351 GLN A CA 1
ATOM 2804 C C . GLN A 1 351 ? -13.717 -32.167 0.755 1.00 17.90 351 GLN A C 1
ATOM 2805 O O . GLN A 1 351 ? -14.756 -31.529 0.520 1.00 23.54 351 GLN A O 1
ATOM 2811 N N . ASN A 1 352 ? -12.620 -31.601 1.211 1.00 16.74 352 ASN A N 1
ATOM 2812 C CA . ASN A 1 352 ? -12.501 -30.180 1.487 1.00 15.73 352 ASN A CA 1
ATOM 2813 C C . ASN A 1 352 ? -11.818 -29.427 0.317 1.00 13.26 352 ASN A C 1
ATOM 2814 O O . ASN A 1 352 ? -11.462 -28.281 0.494 1.00 14.00 352 ASN A O 1
ATOM 2819 N N . ALA A 1 353 ? -11.660 -30.096 -0.823 1.00 12.38 353 ALA A N 1
ATOM 2820 C CA . ALA A 1 353 ? -11.001 -29.456 -1.931 1.00 11.65 353 ALA A CA 1
ATOM 2821 C C . ALA A 1 353 ? -11.666 -28.153 -2.280 1.00 12.58 353 ALA A C 1
ATOM 2822 O O . ALA A 1 353 ? -12.889 -28.018 -2.216 1.00 15.04 353 ALA A O 1
ATOM 2824 N N . VAL A 1 354 ? -10.864 -27.184 -2.687 1.00 9.94 354 VAL A N 1
ATOM 2825 C CA . VAL A 1 354 ? -11.338 -25.857 -3.034 1.00 10.81 354 VAL A CA 1
ATOM 2826 C C . VAL A 1 354 ? -11.640 -25.775 -4.529 1.00 10.51 354 VAL A C 1
ATOM 2827 O O . VAL A 1 354 ? -10.787 -26.127 -5.335 1.00 10.20 354 VAL A O 1
ATOM 2831 N N . SER A 1 355 ? -12.840 -25.331 -4.908 1.00 10.68 355 SER A N 1
ATOM 2832 C CA A SER A 1 355 ? -13.167 -25.203 -6.299 0.50 9.11 355 SER A CA 1
ATOM 2833 C CA B SER A 1 355 ? -13.222 -25.196 -6.300 0.50 10.71 355 SER A CA 1
ATOM 2834 C C . SER A 1 355 ? -12.703 -23.916 -6.924 1.00 9.90 355 SER A C 1
ATOM 2835 O O . SER A 1 355 ? -12.733 -22.843 -6.292 1.00 10.12 355 SER A O 1
ATOM 2840 N N . ARG A 1 356 ? -12.231 -24.060 -8.193 1.00 8.58 356 ARG A N 1
ATOM 2841 C CA . ARG A 1 356 ? -12.078 -22.899 -9.105 1.00 8.46 356 ARG A CA 1
ATOM 2842 C C . ARG A 1 356 ? -13.469 -22.244 -9.282 1.00 9.37 356 ARG A C 1
ATOM 2843 O O . ARG A 1 356 ? -14.529 -22.887 -9.059 1.00 9.66 356 ARG A O 1
ATOM 2851 N N . PRO A 1 357 ? -13.492 -21.007 -9.811 1.00 10.37 357 PRO A N 1
ATOM 2852 C CA . PRO A 1 357 ? -14.756 -20.217 -9.838 1.00 10.12 357 PRO A CA 1
ATOM 2853 C C . PRO A 1 357 ? -15.642 -20.541 -11.061 1.00 11.15 357 PRO A C 1
ATOM 2854 O O . PRO A 1 357 ? -16.248 -19.687 -11.699 1.00 11.90 357 PRO A O 1
ATOM 2858 N N . SER A 1 358 ? -15.737 -21.826 -11.401 1.00 9.37 358 SER A N 1
ATOM 2859 C CA . SER A 1 358 ? -16.562 -22.276 -12.503 1.00 10.41 358 SER A CA 1
ATOM 2860 C C . SER A 1 358 ? -18.050 -22.152 -12.264 1.00 11.18 358 SER A C 1
ATOM 2861 O O . SER A 1 358 ? -18.784 -21.820 -13.171 1.00 11.30 358 SER A O 1
ATOM 2864 N N . ASP A 1 359 ? -18.527 -22.400 -11.052 1.00 11.14 359 ASP A N 1
ATOM 2865 C CA . ASP A 1 359 ? -19.963 -22.177 -10.7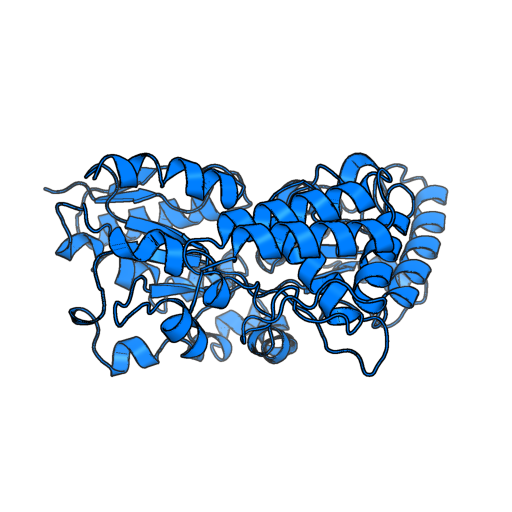80 1.00 12.68 359 ASP A CA 1
ATOM 2866 C C . ASP A 1 359 ? -20.344 -20.734 -10.956 1.00 12.60 359 ASP A C 1
ATOM 2867 O O . ASP A 1 359 ? -21.299 -20.401 -11.703 1.00 14.07 359 ASP A O 1
ATOM 2872 N N . VAL A 1 360 ? -19.586 -19.836 -10.352 1.00 12.47 360 VAL A N 1
ATOM 2873 C CA . VAL A 1 360 ? -19.967 -18.408 -10.412 1.00 12.90 360 VAL A CA 1
ATOM 2874 C C . VAL A 1 360 ? -19.726 -17.754 -11.732 1.00 12.57 360 VAL A C 1
ATOM 2875 O O . VAL A 1 360 ? -20.544 -16.941 -12.226 1.00 14.52 360 VAL A O 1
ATOM 2879 N N . ALA A 1 361 ? -18.708 -18.204 -12.489 1.00 11.62 361 ALA A N 1
ATOM 2880 C CA . ALA A 1 361 ? -18.421 -17.654 -13.839 1.00 11.12 361 ALA A CA 1
ATOM 2881 C C . ALA A 1 361 ? -19.240 -18.334 -14.925 1.00 11.90 361 ALA A C 1
ATOM 2882 O O . ALA A 1 361 ? -19.470 -17.767 -15.959 1.00 11.60 361 ALA A O 1
ATOM 2884 N N . GLY A 1 362 ? -19.797 -19.473 -14.629 1.00 12.28 362 GLY A N 1
ATOM 2885 C CA . GLY A 1 362 ? -20.609 -20.268 -15.552 1.00 13.11 362 GLY A CA 1
ATOM 2886 C C . GLY A 1 362 ? -19.991 -20.413 -16.924 1.00 14.54 362 GLY A C 1
ATOM 2887 O O . GLY A 1 362 ? -18.841 -20.823 -17.080 1.00 13.09 362 GLY A O 1
ATOM 2888 N N . ALA A 1 363 ? -20.740 -20.005 -17.952 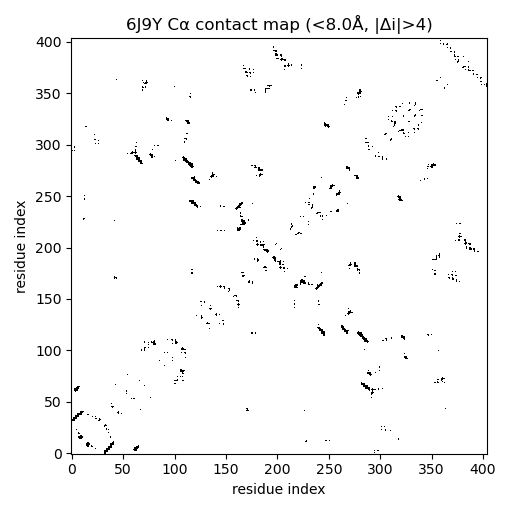1.00 12.81 363 ALA A N 1
ATOM 2889 C CA . ALA A 1 363 ? -20.255 -20.169 -19.312 1.00 14.51 363 ALA A CA 1
ATOM 2890 C C . ALA A 1 363 ? -19.084 -19.295 -19.686 1.00 12.77 363 ALA A C 1
ATOM 2891 O O . ALA A 1 363 ? -18.486 -19.457 -20.753 1.00 14.43 363 ALA A O 1
ATOM 2893 N N . ARG A 1 364 ? -18.770 -18.285 -18.843 1.00 10.71 364 ARG A N 1
ATOM 2894 C CA . ARG A 1 364 ? -17.609 -17.426 -19.007 1.00 11.85 364 ARG A CA 1
ATOM 2895 C C . ARG A 1 364 ? -16.354 -17.932 -18.268 1.00 12.32 364 ARG A C 1
ATOM 2896 O O . ARG A 1 364 ? -15.354 -17.273 -18.268 1.00 12.57 364 ARG A O 1
ATOM 2904 N N . TYR A 1 365 ? -16.408 -19.155 -17.690 1.00 11.65 365 TYR A N 1
ATOM 2905 C CA . TYR A 1 365 ? -15.303 -19.607 -16.887 1.00 10.42 365 TYR A CA 1
ATOM 2906 C C . TYR A 1 365 ? -14.006 -19.665 -17.673 1.00 11.35 365 TYR A C 1
ATOM 2907 O O . TYR A 1 365 ? -12.940 -19.293 -17.142 1.00 11.40 365 TYR A O 1
ATOM 2916 N N . ASN A 1 366 ? -14.043 -20.185 -18.915 1.00 12.20 366 ASN A N 1
ATOM 2917 C CA . ASN A 1 366 ? -12.767 -20.267 -19.617 1.00 13.50 366 ASN A CA 1
ATOM 2918 C C . ASN A 1 366 ? -12.066 -18.922 -19.823 1.00 13.07 366 ASN A C 1
ATOM 2919 O O . ASN A 1 366 ? -10.835 -18.835 -19.698 1.00 13.67 366 ASN A O 1
ATOM 2924 N N . GLN A 1 367 ? -12.866 -17.868 -20.053 1.00 13.03 367 GLN A N 1
ATOM 2925 C CA . GLN A 1 367 ? -12.283 -16.540 -20.175 1.00 13.72 367 GLN A CA 1
ATOM 2926 C C . GLN A 1 367 ? -11.673 -16.061 -18.849 1.00 12.48 367 GLN A C 1
ATOM 2927 O O . GLN A 1 367 ? -10.581 -15.479 -18.813 1.00 13.06 367 GLN A O 1
ATOM 2933 N N . VAL A 1 368 ? -12.394 -16.308 -17.757 1.00 11.46 368 VAL A N 1
ATOM 2934 C CA . VAL A 1 368 ? -11.883 -15.957 -16.452 1.00 10.36 368 VAL A CA 1
ATOM 2935 C C . VAL A 1 368 ? -10.521 -16.653 -16.165 1.00 10.03 368 VAL A C 1
ATOM 2936 O O . VAL A 1 368 ? -9.539 -16.104 -15.672 1.00 10.26 368 VAL A O 1
ATOM 2940 N N . SER A 1 369 ? -10.508 -17.965 -16.419 1.00 9.84 369 SER A N 1
ATOM 2941 C CA . SER A 1 369 ? -9.327 -18.754 -16.175 1.00 10.78 369 SER A CA 1
ATOM 2942 C C . SER A 1 369 ? -8.133 -18.323 -17.034 1.00 10.60 369 SER A C 1
ATOM 2943 O O . SER A 1 369 ? -7.035 -18.238 -16.513 1.00 10.61 369 SER A O 1
ATOM 2946 N N . GLU A 1 370 ? -8.382 -18.009 -18.275 1.00 10.41 370 GLU A N 1
ATOM 2947 C CA . GLU A 1 370 ? -7.299 -17.495 -19.142 1.00 12.70 370 GLU A CA 1
ATOM 2948 C C . GLU A 1 370 ? -6.709 -16.209 -18.552 1.00 12.48 370 GLU A C 1
ATOM 2949 O O . GLU A 1 370 ? -5.488 -15.994 -18.533 1.00 11.99 370 GLU A O 1
ATOM 2955 N N . ALA A 1 371 ? -7.571 -15.308 -18.002 1.00 12.47 371 ALA A N 1
ATOM 2956 C CA . ALA A 1 371 ? -7.048 -14.146 -17.318 1.00 11.73 371 ALA A CA 1
ATOM 2957 C C . ALA A 1 371 ? -6.205 -14.504 -16.133 1.00 10.52 371 ALA A C 1
ATOM 2958 O O . ALA A 1 371 ? -5.122 -13.954 -15.904 1.00 10.76 371 ALA A O 1
ATOM 2960 N N . ILE A 1 372 ? -6.698 -15.442 -15.325 1.00 9.42 372 ILE A N 1
ATOM 2961 C CA . ILE A 1 372 ? -5.944 -15.894 -14.153 1.00 9.24 372 ILE A CA 1
ATOM 2962 C C . ILE A 1 372 ? -4.558 -16.423 -14.553 1.00 9.72 372 ILE A C 1
ATOM 2963 O O . ILE A 1 372 ? -3.546 -16.021 -13.999 1.00 10.45 372 ILE A O 1
ATOM 2968 N N . TRP A 1 373 ? -4.540 -17.364 -15.487 1.00 10.44 373 TRP A N 1
ATOM 2969 C CA . TRP A 1 373 ? -3.271 -18.029 -15.727 1.00 10.63 373 TRP A CA 1
ATOM 2970 C C . TRP A 1 373 ? -2.305 -17.082 -16.442 1.00 11.14 373 TRP A C 1
ATOM 2971 O O . TRP A 1 373 ? -1.119 -17.145 -16.205 1.00 12.59 373 TRP A O 1
ATOM 2982 N N . THR A 1 374 ? -2.845 -16.177 -17.236 1.00 11.52 374 THR A N 1
ATOM 2983 C CA . THR A 1 374 ? -1.898 -15.229 -17.895 1.00 13.13 374 THR A CA 1
ATOM 2984 C C . THR A 1 374 ? -1.286 -14.219 -16.891 1.00 12.11 374 THR A C 1
ATOM 2985 O O . THR A 1 374 ? -0.102 -13.916 -16.885 1.00 14.73 374 THR A O 1
ATOM 2989 N N . GLU A 1 375 ? -2.110 -13.710 -15.965 1.00 10.78 375 GLU A N 1
ATOM 2990 C CA . GLU A 1 375 ? -1.547 -12.833 -14.970 1.00 12.08 375 GLU A CA 1
ATOM 2991 C C . GLU A 1 375 ? -0.623 -13.512 -13.976 1.00 12.90 375 GLU A C 1
ATOM 2992 O O . GLU A 1 375 ? 0.452 -13.015 -13.668 1.00 12.87 375 GLU A O 1
ATOM 2998 N N . VAL A 1 376 ? -0.982 -14.731 -13.506 1.00 10.78 376 VAL A N 1
ATOM 2999 C CA . VAL A 1 376 ? -0.106 -15.469 -12.675 1.00 11.64 376 VAL A CA 1
ATOM 3000 C C . VAL A 1 376 ? 1.215 -15.804 -13.412 1.00 10.36 376 VAL A C 1
ATOM 3001 O O . VAL A 1 376 ? 2.262 -15.681 -12.808 1.00 11.73 376 VAL A O 1
ATOM 3005 N N . HIS A 1 377 ? 1.096 -16.209 -14.678 1.00 12.03 377 HIS A N 1
ATOM 3006 C CA . HIS A 1 377 ? 2.314 -16.544 -15.432 1.00 13.68 377 HIS A CA 1
ATOM 3007 C C . HIS A 1 377 ? 3.227 -15.363 -15.499 1.00 14.49 377 HIS A C 1
ATOM 3008 O O . HIS A 1 377 ? 4.468 -15.528 -15.377 1.00 14.19 377 HIS A O 1
ATOM 3015 N N . SER A 1 378 ? 2.659 -14.177 -15.650 1.00 14.12 378 SER A N 1
ATOM 3016 C CA . SER A 1 378 ? 3.516 -12.965 -15.680 1.00 15.17 378 SER A CA 1
ATOM 3017 C C . SER A 1 378 ? 4.279 -12.691 -14.429 1.00 14.57 378 SER A C 1
ATOM 3018 O O . SER A 1 378 ? 5.293 -12.005 -14.382 1.00 16.29 378 SER A O 1
ATOM 3021 N N . VAL A 1 379 ? 3.796 -13.172 -13.264 1.00 13.22 379 VAL A N 1
ATOM 3022 C CA . VAL A 1 379 ? 4.559 -13.115 -12.053 1.00 12.89 379 VAL A CA 1
ATOM 3023 C C . VAL A 1 379 ? 5.680 -14.189 -12.069 1.00 13.74 379 VAL A C 1
ATOM 3024 O O . VAL A 1 379 ? 6.780 -13.947 -11.619 1.00 13.49 379 VAL A O 1
ATOM 3028 N N . LEU A 1 380 ? 5.341 -15.421 -12.438 1.00 12.43 380 LEU A N 1
ATOM 3029 C CA . LEU A 1 380 ? 6.304 -16.446 -12.476 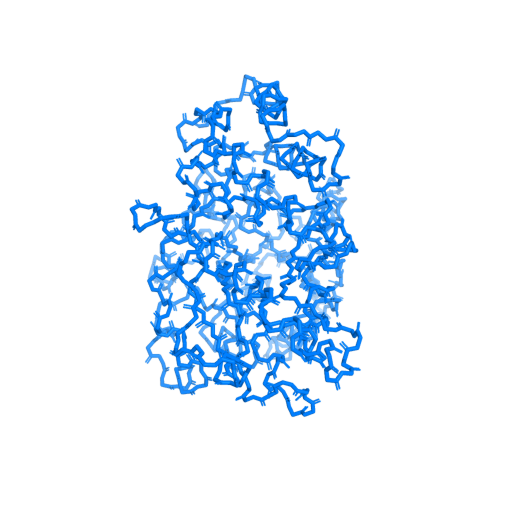1.00 13.65 380 LEU A CA 1
ATOM 3030 C C . LEU A 1 380 ? 7.491 -16.074 -13.375 1.00 14.75 380 LEU A C 1
ATOM 3031 O O . LEU A 1 380 ? 8.595 -16.583 -13.051 1.00 17.58 380 LEU A O 1
ATOM 3036 N N . THR A 1 381 ? 7.200 -15.457 -14.500 1.00 15.58 381 THR A N 1
ATOM 3037 C CA . THR A 1 381 ? 8.288 -15.155 -15.499 1.00 18.03 381 THR A CA 1
ATOM 3038 C C . THR A 1 381 ? 9.079 -13.945 -15.043 1.00 20.67 381 THR A C 1
ATOM 3039 O O . THR A 1 381 ? 10.002 -13.536 -15.793 1.00 20.36 381 THR A O 1
ATOM 3043 N N . GLY A 1 382 ? 8.667 -13.250 -13.986 1.00 18.40 382 GLY A N 1
ATOM 3044 C CA . GLY A 1 382 ? 9.310 -12.054 -13.491 1.00 18.45 382 GLY A CA 1
ATOM 3045 C C . GLY A 1 382 ? 8.827 -10.788 -14.226 1.00 14.58 382 GLY A C 1
ATOM 3046 O O . GLY A 1 382 ? 9.417 -9.729 -13.985 1.00 19.09 382 GLY A O 1
ATOM 3047 N N . ARG A 1 383 ? 7.882 -10.837 -15.132 1.00 17.43 383 ARG A N 1
ATOM 3048 C CA A ARG A 1 383 ? 7.467 -9.645 -15.842 0.50 15.84 383 ARG A CA 1
ATOM 3049 C CA B ARG A 1 383 ? 7.428 -9.664 -15.897 0.50 16.15 383 ARG A CA 1
ATOM 3050 C C . ARG A 1 383 ? 6.792 -8.636 -14.934 1.00 18.04 383 ARG A C 1
ATOM 3051 O O . ARG A 1 383 ? 7.043 -7.421 -15.050 1.00 18.26 383 ARG A O 1
ATOM 3066 N N . LYS A 1 384 ? 5.991 -9.136 -13.979 1.00 15.73 384 LYS A N 1
ATOM 3067 C CA . LYS A 1 384 ? 5.229 -8.272 -13.000 1.00 16.07 384 LYS A CA 1
ATOM 3068 C C . LYS A 1 384 ? 5.349 -8.763 -11.636 1.00 14.95 384 LYS A C 1
ATOM 3069 O O . LYS A 1 384 ? 5.481 -9.989 -11.435 1.00 15.01 384 LYS A O 1
ATOM 3075 N N . LYS A 1 385 ? 5.240 -7.915 -10.618 1.00 14.86 385 LYS A N 1
ATOM 3076 C CA . LYS A 1 385 ? 5.179 -8.339 -9.263 1.00 15.84 385 LYS A CA 1
ATOM 3077 C C . LYS A 1 385 ? 3.706 -8.758 -8.894 1.00 13.32 385 LYS A C 1
ATOM 3078 O O . LYS A 1 385 ? 2.779 -8.394 -9.613 1.00 14.78 385 LYS A O 1
ATOM 3084 N N . GLY A 1 386 ? 3.607 -9.503 -7.830 1.00 14.75 386 GLY A N 1
ATOM 3085 C CA . GLY A 1 386 ? 2.283 -10.031 -7.427 1.00 13.75 386 GLY A CA 1
ATOM 3086 C C . GLY A 1 386 ? 1.301 -8.908 -7.179 1.00 13.96 386 GLY A C 1
ATOM 3087 O O . GLY A 1 386 ? 0.082 -9.035 -7.501 1.00 12.87 386 GLY A O 1
ATOM 3088 N N . GLU A 1 387 ? 1.753 -7.786 -6.594 1.00 13.44 387 GLU A N 1
ATOM 3089 C CA . GLU A 1 387 ? 0.799 -6.693 -6.302 1.00 14.22 387 GLU A CA 1
ATOM 3090 C C . GLU A 1 387 ? 0.192 -6.142 -7.554 1.00 14.05 387 GLU A C 1
ATOM 3091 O O . GLU A 1 387 ? -1.022 -5.926 -7.693 1.00 15.26 387 GLU A O 1
ATOM 3097 N N . GLN A 1 388 ? 1.011 -5.894 -8.602 1.00 15.20 388 GLN A N 1
ATOM 3098 C CA . GLN A 1 388 ? 0.457 -5.424 -9.843 1.00 15.34 388 GLN A CA 1
ATOM 3099 C C . GLN A 1 388 ? -0.370 -6.444 -10.554 1.00 14.18 388 GLN A C 1
ATOM 3100 O O . GLN A 1 388 ? -1.419 -6.123 -11.106 1.00 14.58 388 GLN A O 1
ATOM 3106 N N . ALA A 1 389 ? 0.050 -7.716 -10.534 1.00 13.53 389 ALA A N 1
ATOM 3107 C CA . ALA A 1 389 ? -0.684 -8.750 -11.167 1.00 12.99 389 ALA A CA 1
ATOM 3108 C C . ALA A 1 389 ? -2.123 -8.964 -10.577 1.00 10.89 389 ALA A C 1
ATOM 3109 O O . ALA A 1 389 ? -3.050 -9.130 -11.341 1.00 11.90 389 ALA A O 1
ATOM 3111 N N . VAL A 1 390 ? -2.238 -8.888 -9.264 1.00 12.66 390 VAL A N 1
ATOM 3112 C CA . VAL A 1 390 ? -3.582 -9.069 -8.706 1.00 12.46 390 VAL A CA 1
ATOM 3113 C C . VAL A 1 390 ? -4.497 -7.887 -8.948 1.00 12.87 390 VAL A C 1
ATOM 3114 O O . VAL A 1 390 ? -5.706 -8.072 -9.119 1.00 12.34 390 VAL A O 1
ATOM 3118 N N . ARG A 1 391 ? -3.934 -6.686 -9.042 1.00 13.72 391 ARG A N 1
ATOM 3119 C CA . ARG A 1 391 ? -4.688 -5.533 -9.453 1.00 14.75 391 ARG A CA 1
ATOM 3120 C C . ARG A 1 391 ? -5.147 -5.653 -10.882 1.00 15.20 391 ARG A C 1
ATOM 3121 O O . ARG A 1 391 ? -6.338 -5.385 -11.242 1.00 14.77 391 ARG A O 1
ATOM 3129 N N . ASP A 1 392 ? -4.223 -6.065 -11.777 1.00 13.45 392 ASP A N 1
ATOM 3130 C CA . ASP A 1 392 ? -4.533 -6.207 -13.164 1.00 13.40 392 ASP A CA 1
ATOM 3131 C C . ASP A 1 392 ? -5.553 -7.353 -13.391 1.00 12.92 392 ASP A C 1
ATOM 3132 O O . ASP A 1 392 ? -6.488 -7.225 -14.214 1.00 13.51 392 ASP A O 1
ATOM 3137 N N . LEU A 1 393 ? -5.398 -8.432 -12.639 1.00 12.42 393 LEU A N 1
ATOM 3138 C CA . LEU A 1 393 ? -6.326 -9.555 -12.751 1.00 11.84 393 LEU A CA 1
ATOM 3139 C C . LEU A 1 393 ? -7.756 -9.192 -12.274 1.00 11.72 393 LEU A C 1
ATOM 3140 O O . LEU A 1 393 ? -8.736 -9.531 -12.876 1.00 11.68 393 LEU A O 1
ATOM 3145 N N . GLU A 1 394 ? -7.811 -8.453 -11.175 1.00 12.01 394 GLU A N 1
ATOM 3146 C CA . GLU A 1 394 ? -9.093 -7.897 -10.731 1.00 11.88 394 GLU A CA 1
ATOM 3147 C C . GLU A 1 394 ? -9.787 -7.127 -11.831 1.00 11.86 394 GLU A C 1
ATOM 3148 O O . GLU A 1 394 ? -10.965 -7.328 -12.141 1.00 13.24 394 GLU A O 1
ATOM 3154 N N . ALA A 1 395 ? -9.013 -6.240 -12.483 1.00 12.13 395 ALA A N 1
ATOM 3155 C CA . ALA A 1 395 ? -9.633 -5.456 -13.533 1.00 13.62 395 ALA A CA 1
ATOM 3156 C C . ALA A 1 395 ? -10.116 -6.284 -14.696 1.00 12.37 395 ALA A C 1
ATOM 3157 O O . ALA A 1 395 ? -11.178 -6.024 -15.305 1.00 13.85 395 ALA A O 1
ATOM 3159 N N . ARG A 1 396 ? -9.278 -7.242 -15.110 1.00 12.74 396 ARG A N 1
ATOM 3160 C CA . ARG A 1 396 ? -9.674 -8.146 -16.182 1.00 13.66 396 ARG A CA 1
ATOM 3161 C C . ARG A 1 396 ? -10.926 -8.925 -15.887 1.00 13.28 396 ARG A C 1
ATOM 3162 O O . ARG A 1 396 ? -11.818 -9.053 -16.733 1.00 13.31 396 ARG A O 1
ATOM 3170 N N . ILE A 1 397 ? -10.968 -9.538 -14.710 1.00 12.57 397 ILE A N 1
ATOM 3171 C CA . ILE A 1 397 ? -12.123 -10.350 -14.369 1.00 11.77 397 ILE A CA 1
ATOM 3172 C C . ILE A 1 397 ? -13.383 -9.491 -14.241 1.00 12.61 397 ILE A C 1
ATOM 3173 O O . ILE A 1 397 ? -14.443 -9.888 -14.598 1.00 12.54 397 ILE A O 1
ATOM 3178 N N . ARG A 1 398 ? -13.233 -8.288 -13.689 1.00 12.86 398 ARG A N 1
ATOM 3179 C CA . ARG A 1 398 ? -14.374 -7.361 -13.628 1.00 13.50 398 ARG A CA 1
ATOM 3180 C C . ARG A 1 398 ? -14.952 -7.131 -15.032 1.00 14.14 398 ARG A C 1
ATOM 3181 O O . ARG A 1 398 ? -16.149 -7.131 -15.203 1.00 15.00 398 ARG A O 1
ATOM 3189 N N . ARG A 1 399 ? -14.094 -6.932 -16.036 1.00 14.45 399 ARG A N 1
ATOM 3190 C CA . ARG A 1 399 ? -14.581 -6.755 -17.427 1.00 15.41 399 ARG A CA 1
ATOM 3191 C C . ARG A 1 399 ? -15.264 -7.987 -17.951 1.00 15.71 399 ARG A C 1
ATOM 3192 O O . ARG A 1 399 ? -16.334 -7.929 -18.560 1.00 16.07 399 ARG A O 1
ATOM 3200 N N . ILE A 1 400 ? -14.639 -9.158 -17.677 1.00 12.81 400 ILE A N 1
ATOM 3201 C CA . ILE A 1 400 ? -15.190 -10.406 -18.174 1.00 13.87 400 ILE A CA 1
ATOM 3202 C C . ILE A 1 400 ? -16.528 -10.703 -17.591 1.00 14.78 400 ILE A C 1
ATOM 3203 O O . ILE A 1 400 ? -17.406 -11.243 -18.282 1.00 17.06 400 ILE A O 1
ATOM 3208 N N . LEU A 1 401 ? -16.750 -10.461 -16.286 1.00 14.83 401 LEU A N 1
ATOM 3209 C CA . LEU A 1 401 ? -17.967 -10.844 -15.585 1.00 15.34 401 LEU A CA 1
ATOM 3210 C C . LEU A 1 401 ? -19.007 -9.741 -15.510 1.00 17.54 401 LEU A C 1
ATOM 3211 O O . LEU A 1 401 ? -20.011 -9.882 -14.876 1.00 19.58 401 LEU A O 1
ATOM 3216 N N . ARG A 1 402 ? -18.679 -8.596 -16.090 1.00 18.45 402 ARG A N 1
ATOM 3217 C CA A ARG A 1 402 ? -19.600 -7.465 -16.087 0.50 21.65 402 ARG A CA 1
ATOM 3218 C CA B ARG A 1 402 ? -19.605 -7.485 -16.073 0.50 21.44 402 ARG A CA 1
ATOM 3219 C C . ARG A 1 402 ? -20.868 -7.968 -16.787 1.00 20.62 402 ARG A C 1
ATOM 3220 O O . ARG A 1 402 ? -20.803 -8.512 -17.921 1.00 27.36 402 ARG A O 1
ATOM 3235 N N . HIS A 1 403 ? -21.953 -7.771 -16.138 1.00 23.60 403 HIS A N 1
ATOM 3236 C CA . HIS A 1 403 ? -23.264 -8.113 -16.707 1.00 23.69 403 HIS A CA 1
ATOM 3237 C C . HIS A 1 403 ? -23.500 -9.617 -16.658 1.00 24.92 403 HIS A C 1
ATOM 3238 O O . HIS A 1 403 ? -24.556 -10.095 -17.065 1.00 26.53 403 HIS A O 1
ATOM 3245 N N . HIS A 1 404 ? -22.609 -10.386 -16.020 1.00 21.43 404 HIS A N 1
ATOM 3246 C CA . HIS A 1 404 ? -22.916 -11.780 -15.854 1.00 23.38 404 HIS A CA 1
ATOM 3247 C C . HIS A 1 404 ? -23.568 -11.970 -14.476 1.00 31.11 404 HIS A C 1
ATOM 3248 O O . HIS A 1 404 ? -22.939 -11.630 -13.443 1.00 34.22 404 HIS A O 1
ATOM 3255 N N . HIS A 1 405 ? -24.774 -12.512 -14.423 1.00 43.66 405 HIS A N 1
ATOM 3256 C CA . HIS A 1 405 ? -25.314 -12.865 -13.068 1.00 54.60 405 HIS A CA 1
ATOM 3257 C C . HIS A 1 405 ? -25.479 -14.378 -12.980 1.00 47.99 405 HIS A C 1
ATOM 3258 O O . HIS A 1 405 ? -25.451 -15.048 -14.007 1.00 43.42 405 HIS A O 1
ATOM 3265 N N . HIS A 1 406 ? -25.440 -14.931 -11.776 1.00 51.28 406 HIS A N 1
ATOM 3266 C CA . HIS A 1 406 ? -25.388 -16.405 -11.620 1.00 54.46 406 HIS A CA 1
ATOM 3267 C C . HIS A 1 406 ? -26.592 -16.904 -10.857 1.00 54.00 406 HIS A C 1
ATOM 3268 O O . HIS A 1 406 ? -26.868 -16.337 -9.826 1.00 54.37 406 HIS A O 1
#

Sequence (404 aa):
GPVIRVAGDSTAVGEGGRWMKEMVEAWGKKTGTRVEYIDSSPADTNDRLALYQQQYWAARSPDVDVYMIDVIWPGIVAPHALDLKPYLTEAELKEFFPRIVQNNTIRGKLTSLPFFTDAGILYYRKDLLEKYGYTSPPRTWNELEQMAERVMEGERRAGNRDFWGFVFQGKPYEGLTCDALEWIYSHGGGRIVEPDGTISVNNGRAALALNRAHGWVGRIAPQGVTSSYAEEEARNNVWQQGNSLFMRNWPYAYALGQAEGSPIRGKFGVTVLPKASADAPNAATLGGWQLMVSAYSRYPKEAVDDLVKYLASYEEVQKDNAVRLSRLPTRPALYTDRDVLARNPWFRDLLPVFQNAVSSRPSDVAGARYNQVSEAIWTEVHSVLTGRRKKGEQAVRDLEARIRRILRRHHHH

Radius of gyration: 20.96 Å; Cα contacts (8 Å, |Δi|>4): 843; chains: 1; bounding box: 62×52×47 Å

Foldseek 3Di:
DDEAEEAEAAPVPPCGLVLVVVLLVVLCVVVVHHYHYDHFDHAQVRRVVVVVVCQVVLHQNHFKYKHKLLPLLQCVVFFDQCVVVDDPVRLVLFDVVSQVSCADPRGNFFAFQFKKWKWKKFFQVLCVVQPHDDDDAAVVVLLVSQQRSQVVVVVVPDVLAAAEAEAQELGLRLVQVLQQLCQLLVQDQCQDLQGRRRNLDPSSLVSLLSLLVCQVPRYDVCSNRDDQVVRLVCVQQPRYRMYIHIQLSPLVSCDPVGPRRPRIDIGFDHGHDDPGDTEIEMIGITMGGTPSHPCNVVSSVSSCSSLDPVNSLCCCQRRVTHHRGVVSLPDPNSCVRPVVCVVCVVVNVPHRYRNSNFCRSLSRVLSSLVSVLSSCSNNVVDRSNVSSVVSSVSVCVSCPVPGD

InterPro domains:
  IPR006059 Bacterial-type extracellular solute-binding protein [PF01547] (45-342)
  IPR050490 Bacterial solute-binding protein 1 [PTHR43649] (3-427)

Solvent-accessible surface area: 16424 Å² total; per-residue (Å²): 89,41,16,0,52,0,0,0,7,0,75,59,27,19,64,3,0,169,5,0,88,75,15,1,82,39,8,4,186,153,64,73,25,147,34,84,34,42,65,10,50,38,9,16,28,68,9,5,55,49,0,75,124,49,3,89,74,179,10,48,77,0,0,0,0,0,0,6,7,8,2,5,20,21,0,10,89,39,2,47,47,1,79,110,80,17,82,108,72,72,13,156,90,4,19,103,90,9,20,138,21,0,50,34,230,55,51,1,0,0,3,0,0,7,10,15,0,0,0,0,0,32,18,94,48,9,6,140,128,26,64,53,142,37,28,3,165,33,2,73,62,0,38,109,17,0,97,128,0,20,99,4,20,89,176,80,51,45,209,93,2,49,0,0,0,0,0,0,67,60,4,2,3,0,0,2,0,0,0,2,4,0,38,0,12,34,3,21,60,0,2,37,89,120,31,76,35,30,0,64,29,53,125,0,4,96,0,1,32,38,0,79,33,6,31,30,170,6,0,10,143,35,0,27,69,29,6,28,22,79,0,22,79,32,0,25,112,13,28,0,0,0,0,4,0,20,0,20,0,35,21,29,0,67,49,171,74,15,62,1,139,43,78,7,11,18,30,35,3,0,38,28,50,98,137,11,48,66,0,3,0,13,3,2,25,1,0,0,0,2,46,45,15,126,53,50,134,49,0,4,58,0,0,72,48,0,0,31,77,114,6,2,33,35,2,0,30,111,15,1,16,0,1,0,24,60,60,0,10,111,18,198,57,0,22,80,141,3,63,14,0,138,99,12,51,76,20,12,97,112,5,0,37,10,7,14,86,12,0,13,69,73,1,51,97,0,0,83,0,0,18,45,9,0,33,3,2,3,74,44,171,27,140,0,90,71,0,2,126,40,1,40,41,69,0,132,145,32,22,121,153,43,165,157